Protein AF-A0A423WDU8-F1 (afdb_monomer)

Organism: Cytospora chrysosperma (NCBI:txid252740)

Structure (mmCIF, N/CA/C/O backbone):
data_AF-A0A423WDU8-F1
#
_entry.id   AF-A0A423WDU8-F1
#
loop_
_atom_site.group_PDB
_atom_site.id
_atom_site.type_symbol
_atom_site.label_atom_id
_atom_site.label_alt_id
_atom_site.label_comp_id
_atom_site.label_asym_id
_atom_site.label_entity_id
_atom_site.label_seq_id
_atom_site.pdbx_PDB_ins_code
_atom_site.Cartn_x
_atom_site.Cartn_y
_atom_site.Cartn_z
_atom_site.occupancy
_atom_site.B_iso_or_equiv
_atom_site.auth_seq_id
_atom_site.auth_comp_id
_atom_site.auth_asym_id
_atom_site.auth_atom_id
_atom_site.pdbx_PDB_model_num
ATOM 1 N N . MET A 1 1 ? 20.515 17.833 -44.397 1.00 35.22 1 MET A N 1
ATOM 2 C CA . MET A 1 1 ? 20.581 17.599 -42.943 1.00 35.22 1 MET A CA 1
ATOM 3 C C . MET A 1 1 ? 22.050 17.564 -42.582 1.00 35.22 1 MET A C 1
ATOM 5 O O . MET A 1 1 ? 22.739 16.701 -43.099 1.00 35.22 1 MET A O 1
ATOM 9 N N . GLY A 1 2 ? 22.549 18.551 -41.836 1.00 29.16 2 GLY A N 1
ATOM 10 C CA . GLY A 1 2 ? 23.789 18.349 -41.086 1.00 29.16 2 GLY A CA 1
ATOM 11 C C . GLY A 1 2 ? 23.453 17.451 -39.901 1.00 29.16 2 GLY A C 1
ATOM 12 O O . GLY A 1 2 ? 22.371 17.612 -39.335 1.00 29.16 2 GLY A O 1
ATOM 13 N N . ASP A 1 3 ? 24.321 16.488 -39.609 1.00 33.59 3 ASP A N 1
ATOM 14 C CA . ASP A 1 3 ? 24.163 15.501 -38.543 1.00 33.59 3 ASP A CA 1
ATOM 15 C C . ASP A 1 3 ? 23.871 16.186 -37.201 1.00 33.59 3 ASP A C 1
ATOM 17 O O . ASP A 1 3 ? 24.767 16.693 -36.526 1.00 33.59 3 ASP A O 1
ATOM 21 N N . ILE A 1 4 ? 22.596 16.216 -36.810 1.00 37.31 4 ILE A N 1
ATOM 22 C CA . ILE A 1 4 ? 22.233 16.382 -35.408 1.00 37.31 4 ILE A CA 1
ATOM 23 C C . ILE A 1 4 ? 22.427 14.981 -34.824 1.00 37.31 4 ILE A C 1
ATOM 25 O O . ILE A 1 4 ? 21.762 14.062 -35.309 1.00 37.31 4 ILE A O 1
ATOM 29 N N . PRO A 1 5 ? 23.349 14.779 -33.864 1.00 35.91 5 PRO A N 1
ATOM 30 C CA . PRO A 1 5 ? 23.561 13.473 -33.259 1.00 35.91 5 PRO A CA 1
ATOM 31 C C . PRO A 1 5 ? 22.213 12.931 -32.794 1.00 35.91 5 PRO A C 1
ATOM 33 O O . PRO A 1 5 ? 21.402 13.673 -32.238 1.00 35.91 5 PRO A O 1
ATOM 36 N N . ASP A 1 6 ? 21.959 11.661 -33.086 1.00 47.03 6 ASP A N 1
ATOM 37 C CA . ASP A 1 6 ? 20.717 10.974 -32.764 1.00 47.03 6 ASP A CA 1
ATOM 38 C C . ASP A 1 6 ? 20.580 10.875 -31.234 1.00 47.03 6 ASP A C 1
ATOM 40 O O . ASP A 1 6 ? 20.969 9.893 -30.604 1.00 47.03 6 ASP A O 1
ATOM 44 N N . ILE A 1 7 ? 20.088 11.958 -30.622 1.00 45.66 7 ILE A N 1
ATOM 45 C CA . ILE A 1 7 ? 19.905 12.149 -29.175 1.00 45.66 7 ILE A CA 1
ATOM 46 C C . ILE A 1 7 ? 18.945 11.093 -28.591 1.00 45.66 7 ILE A C 1
ATOM 48 O O . ILE A 1 7 ? 18.919 10.897 -27.378 1.00 45.66 7 ILE A O 1
ATOM 52 N N . LYS A 1 8 ? 18.232 10.328 -29.436 1.00 42.88 8 LYS A N 1
ATOM 53 C CA . LYS A 1 8 ? 17.499 9.112 -29.045 1.00 42.88 8 LYS A CA 1
ATOM 54 C C . LYS A 1 8 ? 18.404 8.061 -28.377 1.00 42.88 8 LYS A C 1
ATOM 56 O O . LYS A 1 8 ? 17.927 7.303 -27.533 1.00 42.88 8 LYS A O 1
ATOM 61 N N . ASN A 1 9 ? 19.702 8.055 -28.698 1.00 46.88 9 ASN A N 1
ATOM 62 C CA . ASN A 1 9 ? 20.689 7.117 -28.154 1.00 46.88 9 ASN A CA 1
ATOM 63 C C . ASN A 1 9 ? 21.366 7.600 -26.856 1.00 46.88 9 ASN A C 1
ATOM 65 O O . ASN A 1 9 ? 22.152 6.855 -26.270 1.00 46.88 9 ASN A O 1
ATOM 69 N N . ASP A 1 10 ? 21.068 8.817 -26.380 1.00 53.47 10 ASP A N 1
ATOM 70 C CA . ASP A 1 10 ? 21.601 9.323 -25.114 1.00 53.47 10 ASP A CA 1
ATOM 71 C C . ASP A 1 10 ? 20.694 8.894 -23.947 1.00 53.47 10 ASP A C 1
ATOM 73 O O . ASP A 1 10 ? 19.621 9.453 -23.699 1.00 53.47 10 ASP A O 1
ATOM 77 N N . LEU A 1 11 ? 21.118 7.849 -23.231 1.00 51.69 11 LEU A N 1
ATOM 78 C CA . LEU A 1 11 ? 20.367 7.226 -22.135 1.00 51.69 11 LEU A CA 1
ATOM 79 C C . LEU A 1 11 ? 19.851 8.237 -21.080 1.00 51.69 11 LEU A C 1
ATOM 81 O O . LEU A 1 11 ? 18.675 8.147 -20.716 1.00 51.69 11 LEU A O 1
ATOM 85 N N . PRO A 1 12 ? 20.636 9.232 -20.610 1.00 48.97 12 PRO A N 1
ATOM 86 C CA . PRO A 1 12 ? 20.168 10.237 -19.651 1.00 48.97 12 PRO A CA 1
ATOM 87 C C . PRO A 1 12 ? 19.021 11.106 -20.184 1.00 48.97 12 PRO A C 1
ATOM 89 O O . PRO A 1 12 ? 18.100 11.450 -19.435 1.00 48.97 12 PRO A O 1
ATOM 92 N N . MET A 1 13 ? 19.043 11.441 -21.474 1.00 55.59 13 MET A N 1
ATOM 93 C CA . MET A 1 13 ? 18.013 12.251 -22.119 1.00 55.59 13 MET A CA 1
ATOM 94 C C . MET A 1 13 ? 16.699 11.471 -22.253 1.00 55.59 13 MET A C 1
ATOM 96 O O . MET A 1 13 ? 15.645 11.958 -21.836 1.00 55.59 13 MET A O 1
ATOM 100 N N . SER A 1 14 ? 16.767 10.223 -22.722 1.00 56.47 14 SER A N 1
ATOM 101 C CA . SER A 1 14 ? 15.610 9.322 -22.823 1.00 56.47 14 SER A CA 1
ATOM 102 C C . SER A 1 14 ? 14.996 9.008 -21.450 1.00 56.47 14 SER A C 1
ATOM 104 O O . SER A 1 14 ? 13.771 9.025 -21.291 1.00 56.47 14 SER A O 1
ATOM 106 N N . MET A 1 15 ? 15.824 8.818 -20.413 1.00 54.03 15 MET A N 1
ATOM 107 C CA . MET A 1 15 ? 15.359 8.661 -19.026 1.00 54.03 15 MET A CA 1
ATOM 108 C C . MET A 1 15 ? 14.650 9.920 -18.509 1.00 54.03 15 MET A C 1
ATOM 110 O O . MET A 1 15 ? 13.600 9.824 -17.869 1.00 54.03 15 MET A O 1
ATOM 114 N N . THR A 1 16 ? 15.182 11.103 -18.820 1.00 56.50 16 THR A N 1
ATOM 115 C CA . THR A 1 16 ? 14.593 12.391 -18.425 1.00 56.50 16 THR A CA 1
ATOM 116 C C . THR A 1 16 ? 13.249 12.632 -19.122 1.00 56.50 16 THR A C 1
ATOM 118 O O . THR A 1 16 ? 12.276 13.035 -18.479 1.00 56.50 16 THR A O 1
ATOM 121 N N . MET A 1 17 ? 13.147 12.315 -20.416 1.00 62.12 17 MET A N 1
ATOM 122 C CA . MET A 1 17 ? 11.894 12.392 -21.176 1.00 62.12 17 MET A CA 1
ATOM 123 C C . MET A 1 17 ? 10.834 11.431 -20.624 1.00 62.12 17 MET A C 1
ATOM 125 O O . MET A 1 17 ? 9.695 11.843 -20.391 1.00 62.12 17 MET A O 1
ATOM 129 N N . SER A 1 18 ? 11.213 10.182 -20.331 1.00 61.41 18 SER A N 1
ATOM 130 C CA . SER A 1 18 ? 10.317 9.195 -19.716 1.00 61.41 18 SER A CA 1
ATOM 131 C C . SER A 1 18 ? 9.834 9.638 -18.330 1.00 61.41 18 SER A C 1
ATOM 133 O O . SER A 1 18 ? 8.662 9.454 -17.995 1.00 61.41 18 SER A O 1
ATOM 135 N N . ALA A 1 19 ? 10.701 10.260 -17.523 1.00 57.81 19 ALA A N 1
ATOM 136 C CA . ALA A 1 19 ? 10.327 10.795 -16.217 1.00 57.81 19 ALA A CA 1
ATOM 137 C C . ALA A 1 19 ? 9.282 11.917 -16.340 1.00 57.81 19 ALA A C 1
ATOM 139 O O . ALA A 1 19 ? 8.258 11.886 -15.654 1.00 57.81 19 ALA A O 1
ATOM 140 N N . PHE A 1 20 ? 9.483 12.879 -17.248 1.00 68.75 20 PHE A N 1
ATOM 141 C CA . PHE A 1 20 ? 8.513 13.955 -17.464 1.00 68.75 20 PHE A CA 1
ATOM 142 C C . PHE A 1 20 ? 7.192 13.460 -18.064 1.00 68.75 20 PHE A C 1
ATOM 144 O O . PHE A 1 20 ? 6.129 13.919 -17.637 1.00 68.75 20 PHE A O 1
ATOM 151 N N . ALA A 1 21 ? 7.226 12.486 -18.975 1.00 67.12 21 ALA A N 1
ATOM 152 C CA . ALA A 1 21 ? 6.024 11.836 -19.494 1.00 67.12 21 ALA A CA 1
ATOM 153 C C . ALA A 1 21 ? 5.243 11.114 -18.380 1.00 67.12 21 ALA A C 1
ATOM 155 O O . ALA A 1 21 ? 4.034 11.308 -18.249 1.00 67.12 21 ALA A O 1
ATOM 156 N N . GLY A 1 22 ? 5.935 10.362 -17.516 1.00 57.28 22 GLY A N 1
ATOM 157 C CA . GLY A 1 22 ? 5.332 9.684 -16.365 1.00 57.28 22 GLY A CA 1
ATOM 158 C C . GLY A 1 22 ? 4.678 10.653 -15.375 1.00 57.28 22 GLY A C 1
ATOM 159 O O . GLY A 1 22 ? 3.531 10.446 -14.970 1.00 57.28 22 GLY A O 1
ATOM 160 N N . ILE A 1 23 ? 5.361 11.755 -15.040 1.00 67.44 23 ILE A N 1
ATOM 161 C CA . ILE A 1 23 ? 4.809 12.818 -14.182 1.00 67.44 23 ILE A CA 1
ATOM 162 C C . ILE A 1 23 ? 3.559 13.437 -14.824 1.00 67.44 23 ILE A C 1
ATOM 164 O O . ILE A 1 23 ? 2.554 13.641 -14.140 1.00 67.44 23 ILE A O 1
ATOM 168 N N . SER A 1 24 ? 3.592 13.697 -16.132 1.00 73.50 24 SER A N 1
ATOM 169 C CA . SER A 1 24 ? 2.467 14.277 -16.879 1.00 73.50 24 SER A CA 1
ATOM 170 C C . SER A 1 24 ? 1.240 13.366 -16.852 1.00 73.50 24 SER A C 1
ATOM 172 O O . SER A 1 24 ? 0.156 13.809 -16.468 1.00 73.50 24 SER A O 1
ATOM 174 N N . CYS A 1 25 ? 1.412 12.075 -17.153 1.00 67.88 25 CYS A N 1
ATOM 175 C CA . CYS A 1 25 ? 0.339 11.082 -17.096 1.00 67.88 25 CYS A CA 1
ATOM 176 C C . CYS A 1 25 ? -0.265 10.971 -15.691 1.00 67.88 25 CYS A C 1
ATOM 178 O O . CYS A 1 25 ? -1.488 10.999 -15.541 1.00 67.88 25 CYS A O 1
ATOM 180 N N . TYR A 1 26 ? 0.575 10.917 -14.652 1.00 68.81 26 TYR A N 1
ATOM 181 C CA . TYR A 1 26 ? 0.119 10.884 -13.261 1.00 68.81 26 TYR A CA 1
ATOM 182 C C . TYR A 1 26 ? -0.728 12.118 -12.910 1.00 68.81 26 TYR A C 1
ATOM 184 O O . TYR A 1 26 ? -1.855 11.983 -12.423 1.00 68.81 26 TYR A O 1
ATOM 192 N N . ILE A 1 27 ? -0.216 13.324 -13.191 1.00 73.00 27 ILE A N 1
ATOM 193 C CA . ILE A 1 27 ? -0.919 14.576 -12.884 1.00 73.00 27 ILE A CA 1
ATOM 194 C C . ILE A 1 27 ? -2.240 14.652 -13.659 1.00 73.00 27 ILE A C 1
ATOM 196 O O . ILE A 1 27 ? -3.268 15.013 -13.083 1.00 73.00 27 ILE A O 1
ATOM 200 N N . GLY A 1 28 ? -2.239 14.281 -14.941 1.00 71.06 28 GLY A N 1
ATOM 201 C CA . GLY A 1 28 ? -3.434 14.282 -15.779 1.00 71.06 28 GLY A CA 1
ATOM 202 C C . GLY A 1 28 ? -4.526 13.334 -15.271 1.00 71.06 28 GLY A C 1
ATOM 203 O O . GLY A 1 28 ? -5.697 13.722 -15.216 1.00 71.06 28 GLY A O 1
ATOM 204 N N . VAL A 1 29 ? -4.165 12.118 -14.844 1.00 75.06 29 VAL A N 1
ATOM 205 C CA . VAL A 1 29 ? -5.115 11.138 -14.282 1.00 75.06 29 VAL A CA 1
ATOM 206 C C . VAL A 1 29 ? -5.672 11.616 -12.939 1.00 75.06 29 VAL A C 1
ATOM 208 O O . VAL A 1 29 ? -6.890 11.619 -12.745 1.00 75.06 29 VAL A O 1
ATOM 211 N N . GLU A 1 30 ? -4.812 12.089 -12.029 1.00 77.62 30 GLU A N 1
ATOM 212 C CA . GLU A 1 30 ? -5.226 12.626 -10.723 1.00 77.62 30 GLU A CA 1
ATOM 213 C C . GLU A 1 30 ? -6.218 13.791 -10.883 1.00 77.62 30 GLU A C 1
ATOM 215 O O . GLU A 1 30 ? -7.234 13.857 -10.177 1.00 77.62 30 GLU A O 1
ATOM 220 N N . ILE A 1 31 ? -5.938 14.705 -11.820 1.00 78.88 31 ILE A N 1
ATOM 221 C CA . ILE A 1 31 ? -6.794 15.859 -12.108 1.00 78.88 31 ILE A CA 1
ATOM 222 C C . ILE A 1 31 ? -8.133 15.412 -12.690 1.00 78.88 31 ILE A C 1
ATOM 224 O O . ILE A 1 31 ? -9.162 15.889 -12.214 1.00 78.88 31 ILE A O 1
ATOM 228 N N . ASN A 1 32 ? -8.151 14.491 -13.657 1.00 79.94 32 ASN A N 1
ATOM 229 C CA . ASN A 1 32 ? -9.397 13.979 -14.229 1.00 79.94 32 ASN A CA 1
ATOM 230 C C . ASN A 1 32 ? -10.278 13.337 -13.147 1.00 79.94 32 ASN A C 1
ATOM 232 O O . ASN A 1 32 ? -11.426 13.747 -12.967 1.00 79.94 32 ASN A O 1
ATOM 236 N N . ILE A 1 33 ? -9.733 12.416 -12.346 1.00 74.94 33 ILE A N 1
ATOM 237 C CA . ILE A 1 33 ? -10.475 11.782 -11.241 1.00 74.94 33 ILE A CA 1
ATOM 238 C C . ILE A 1 33 ? -11.006 12.848 -10.272 1.00 74.94 33 ILE A C 1
ATOM 240 O O . ILE A 1 33 ? -12.189 12.854 -9.921 1.00 74.94 33 ILE A O 1
ATOM 244 N N . SER A 1 34 ? -10.159 13.804 -9.883 1.00 72.31 34 SER A N 1
ATOM 245 C CA . SER A 1 34 ? -10.544 14.895 -8.982 1.00 72.31 34 SER A CA 1
ATOM 246 C C . SER A 1 34 ? -11.644 15.787 -9.564 1.00 72.31 34 SER A C 1
ATOM 248 O O . SER A 1 34 ? -12.540 16.203 -8.828 1.00 72.31 34 SER A O 1
ATOM 250 N N . LEU A 1 35 ? -11.596 16.084 -10.864 1.00 77.19 35 LEU A N 1
ATOM 251 C CA . LEU A 1 35 ? -12.566 16.921 -11.567 1.00 77.19 35 LEU A CA 1
ATOM 252 C C . LEU A 1 35 ? -13.945 16.248 -11.585 1.00 77.19 35 LEU A C 1
ATOM 254 O O . LEU A 1 35 ? -14.933 16.862 -11.174 1.00 77.19 35 LEU A O 1
ATOM 258 N N . PHE A 1 36 ? -14.009 14.976 -11.988 1.00 77.31 36 PHE A N 1
ATOM 259 C CA . PHE A 1 36 ? -15.266 14.232 -12.108 1.00 77.31 36 PHE A CA 1
ATOM 260 C C . PHE A 1 36 ? -15.899 13.878 -10.756 1.00 77.31 36 PHE A C 1
ATOM 262 O O . PHE A 1 36 ? -17.131 13.827 -10.675 1.00 77.31 36 PHE A O 1
ATOM 269 N N . MET A 1 37 ? -15.086 13.703 -9.705 1.00 72.75 37 MET A N 1
ATOM 270 C CA . MET A 1 37 ? -15.549 13.416 -8.340 1.00 72.75 37 MET A CA 1
ATOM 271 C C . MET A 1 37 ? -15.971 14.672 -7.561 1.00 72.75 37 MET A C 1
ATOM 273 O O . MET A 1 37 ? -16.900 14.612 -6.758 1.00 72.75 37 MET A O 1
ATOM 277 N N . ARG A 1 38 ? -15.310 15.825 -7.763 1.00 68.81 38 ARG A N 1
ATOM 278 C CA . ARG A 1 38 ? -15.588 17.050 -6.980 1.00 68.81 38 ARG A CA 1
ATOM 279 C C . ARG A 1 38 ? -16.675 17.940 -7.585 1.00 68.81 38 ARG A C 1
ATOM 281 O O . ARG A 1 38 ? -17.404 18.591 -6.833 1.00 68.81 38 ARG A O 1
ATOM 288 N N . PHE A 1 39 ? -16.803 18.008 -8.913 1.00 70.38 39 PHE A N 1
ATOM 289 C CA . PHE A 1 39 ? -17.788 18.882 -9.560 1.00 70.38 39 PHE A CA 1
ATOM 290 C C . PHE A 1 39 ? -19.153 18.197 -9.708 1.00 70.38 39 PHE A C 1
ATOM 292 O O . PHE A 1 39 ? -19.340 17.322 -10.549 1.00 70.38 39 PHE A O 1
ATOM 299 N N . LYS A 1 40 ? -20.145 18.665 -8.934 1.00 70.44 40 LYS A N 1
ATOM 300 C CA . LYS A 1 40 ? -21.552 18.222 -9.040 1.00 70.44 40 LYS A CA 1
ATOM 301 C C . LYS A 1 40 ? -22.305 18.813 -10.246 1.00 70.44 40 LYS A C 1
ATOM 303 O O . LYS A 1 40 ? -23.319 18.260 -10.650 1.00 70.44 40 LYS A O 1
ATOM 308 N N . ARG A 1 41 ? -21.840 19.935 -10.819 1.00 70.25 41 ARG A N 1
ATOM 309 C CA . ARG A 1 41 ? -22.404 20.572 -12.030 1.00 70.25 41 ARG A CA 1
ATOM 310 C C . ARG A 1 41 ? -21.308 20.718 -13.090 1.00 70.25 41 ARG A C 1
ATOM 312 O O . ARG A 1 41 ? -20.288 21.339 -12.809 1.00 70.25 41 ARG A O 1
ATOM 319 N N . ARG A 1 42 ? -21.531 20.163 -14.289 1.00 83.38 42 ARG A N 1
ATOM 320 C CA . ARG A 1 42 ? -20.511 19.973 -15.346 1.00 83.38 42 ARG A CA 1
ATOM 321 C C . ARG A 1 42 ? -20.704 20.849 -16.598 1.00 83.38 42 ARG A C 1
ATOM 323 O O . ARG A 1 42 ? -20.108 20.587 -17.628 1.00 83.38 42 ARG A O 1
ATOM 330 N N . HIS A 1 43 ? -21.532 21.893 -16.532 1.00 79.75 43 HIS A N 1
ATOM 331 C CA . HIS A 1 43 ? -21.879 22.721 -17.704 1.00 79.75 43 HIS A CA 1
ATOM 332 C C . HIS A 1 43 ? -21.035 23.999 -17.866 1.00 79.75 43 HIS A C 1
ATOM 334 O O . HIS A 1 43 ? -21.230 24.742 -18.819 1.00 79.75 43 HIS A O 1
ATOM 340 N N . GLY A 1 44 ? -20.127 24.299 -16.932 1.00 82.25 44 GLY A N 1
ATOM 341 C CA . GLY A 1 44 ? -19.360 25.549 -16.953 1.00 82.25 44 GLY A CA 1
ATOM 342 C C . GLY A 1 44 ? -18.137 25.502 -17.872 1.00 82.25 44 GLY A C 1
ATOM 343 O O . GLY A 1 44 ? -17.481 24.467 -17.967 1.00 82.25 44 GLY A O 1
ATOM 344 N N . LEU A 1 45 ? -17.784 26.653 -18.456 1.00 83.69 45 LEU A N 1
ATOM 345 C CA . LEU A 1 45 ? -16.570 26.850 -19.264 1.00 83.69 45 LEU A CA 1
ATOM 346 C C . LEU A 1 45 ? -15.311 26.358 -18.531 1.00 83.69 45 LEU A C 1
ATOM 348 O O . LEU A 1 45 ? -14.549 25.579 -19.085 1.00 83.69 45 LEU A O 1
ATOM 352 N N . TYR A 1 46 ? -15.162 26.707 -17.247 1.00 86.19 46 TYR A N 1
ATOM 353 C CA . TYR A 1 46 ? -14.058 26.236 -16.402 1.00 86.19 46 TYR A CA 1
ATOM 354 C C . TYR A 1 46 ? -13.904 24.710 -16.404 1.00 86.19 46 TYR A C 1
ATOM 356 O O . TYR A 1 46 ? -12.798 24.196 -16.516 1.00 86.19 46 TYR A O 1
ATOM 364 N N . PHE A 1 47 ? -15.017 23.980 -16.271 1.00 88.00 47 PHE A N 1
ATOM 365 C CA . PHE A 1 47 ? -14.993 22.523 -16.173 1.00 88.00 47 PHE A CA 1
ATOM 366 C C . PHE A 1 47 ? -14.481 21.901 -17.473 1.00 88.00 47 PHE A C 1
ATOM 368 O O . PHE A 1 47 ? -13.567 21.081 -17.432 1.00 88.00 47 PHE A O 1
ATOM 375 N N . TRP A 1 48 ? -15.029 22.325 -18.615 1.00 90.38 48 TRP A N 1
ATOM 376 C CA . TRP A 1 48 ? -14.638 21.791 -19.918 1.00 90.38 48 TRP A CA 1
ATOM 377 C C . TRP A 1 48 ? -13.230 22.220 -20.327 1.00 90.38 48 TRP A C 1
ATOM 379 O O . TRP A 1 48 ? -12.484 21.390 -20.837 1.00 90.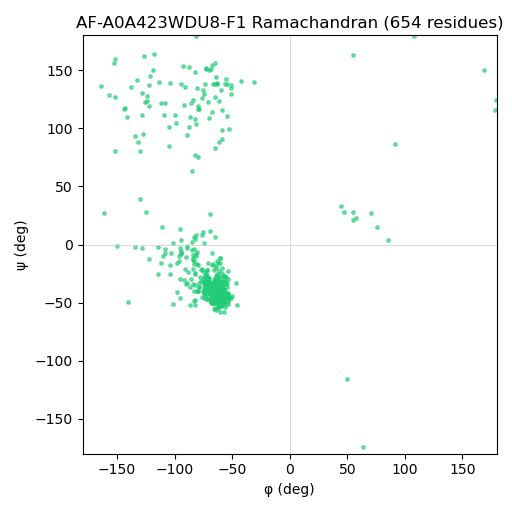38 48 TRP A O 1
ATOM 389 N N . SER A 1 49 ? -12.816 23.454 -20.027 1.00 90.69 49 SER A N 1
ATOM 390 C CA . SER A 1 49 ? -11.438 23.900 -20.265 1.00 90.69 49 SER A CA 1
ATOM 391 C C . SER A 1 49 ? -10.427 23.102 -19.431 1.00 90.69 49 SER A C 1
ATOM 393 O O . SER A 1 49 ? -9.412 22.661 -19.965 1.00 90.69 49 SER A O 1
ATOM 395 N N . CYS A 1 50 ? -10.723 22.832 -18.152 1.00 89.00 50 CYS A N 1
ATOM 396 C CA . CYS A 1 50 ? -9.877 21.987 -17.304 1.00 89.00 50 CYS A CA 1
ATOM 397 C C . CYS A 1 50 ? -9.852 20.523 -17.766 1.00 89.00 50 CYS A C 1
ATOM 399 O O . CYS A 1 50 ? -8.794 19.901 -17.733 1.00 89.00 50 CYS A O 1
ATOM 401 N N . ALA A 1 51 ? -10.995 19.964 -18.178 1.00 89.44 51 ALA A N 1
ATOM 402 C CA . ALA A 1 51 ? -11.078 18.587 -18.663 1.00 89.44 51 ALA A CA 1
ATOM 403 C C . ALA A 1 51 ? -10.265 18.398 -19.949 1.00 89.44 51 ALA A C 1
ATOM 405 O O . ALA A 1 51 ? -9.459 17.475 -20.032 1.00 89.44 51 ALA A O 1
ATOM 406 N N . LEU A 1 52 ? -10.438 19.299 -20.921 1.00 91.94 52 LEU A N 1
ATOM 407 C CA . LEU A 1 52 ? -9.689 19.276 -22.176 1.00 91.94 52 LEU A CA 1
ATOM 408 C C . LEU A 1 52 ? -8.186 19.395 -21.914 1.00 91.94 52 LEU A C 1
ATOM 410 O O . LEU A 1 52 ? -7.433 18.536 -22.360 1.00 91.94 52 LEU A O 1
ATOM 414 N N . CYS A 1 53 ? -7.757 20.361 -21.095 1.00 92.44 53 CYS A N 1
ATOM 415 C CA . CYS A 1 53 ? -6.344 20.495 -20.747 1.00 92.44 53 CYS A CA 1
ATOM 416 C C . CYS A 1 53 ? -5.792 19.239 -20.050 1.00 92.44 53 CYS A C 1
ATOM 418 O O . CYS A 1 53 ? -4.689 18.800 -20.370 1.00 92.44 53 CYS A O 1
ATOM 420 N N . ALA A 1 54 ? -6.544 18.634 -19.123 1.00 89.88 54 ALA A N 1
ATOM 421 C CA . ALA A 1 54 ? -6.110 17.431 -18.413 1.00 89.88 54 ALA A CA 1
ATOM 422 C C . ALA A 1 54 ? -5.956 16.221 -19.348 1.00 89.88 54 ALA A C 1
ATOM 424 O O . ALA A 1 54 ? -5.027 15.437 -19.175 1.00 89.88 54 ALA A O 1
ATOM 425 N N . TRP A 1 55 ? -6.827 16.078 -20.352 1.00 90.00 55 TRP A N 1
ATOM 426 C CA . TRP A 1 55 ? -6.663 15.075 -21.408 1.00 90.00 55 TRP A CA 1
ATOM 427 C C . TRP A 1 55 ? -5.481 15.390 -22.325 1.00 90.00 55 TRP A C 1
ATOM 429 O O . TRP A 1 55 ? -4.716 14.485 -22.640 1.00 90.00 55 TRP A O 1
ATOM 439 N N . GLY A 1 56 ? -5.269 16.658 -22.687 1.00 89.50 56 GLY A N 1
ATOM 440 C CA . GLY A 1 56 ? -4.094 17.087 -23.449 1.00 89.50 56 GLY A CA 1
ATOM 441 C C . GLY A 1 56 ? -2.773 16.739 -22.750 1.00 89.50 56 GLY A C 1
ATOM 442 O O . GLY A 1 56 ? -1.866 16.214 -23.385 1.00 89.50 56 GLY A O 1
ATOM 443 N N . VAL A 1 57 ? -2.696 16.924 -21.427 1.00 89.44 57 VAL A N 1
ATOM 444 C CA . VAL A 1 57 ? -1.520 16.572 -20.603 1.00 89.44 57 VAL A CA 1
ATOM 445 C C . VAL A 1 57 ? -1.210 15.064 -20.612 1.00 89.44 57 VAL A C 1
ATOM 447 O O . VAL A 1 57 ? -0.046 14.689 -20.499 1.00 89.44 57 VAL A O 1
ATOM 450 N N . ILE A 1 58 ? -2.221 14.200 -20.767 1.00 85.69 58 ILE A N 1
ATOM 451 C CA . ILE A 1 58 ? -2.041 12.738 -20.870 1.00 85.69 58 ILE A CA 1
ATOM 452 C C . ILE A 1 58 ? -1.683 12.336 -22.302 1.00 85.69 58 ILE A C 1
ATOM 454 O O . ILE A 1 58 ? -0.760 11.557 -22.527 1.00 85.69 58 ILE A O 1
ATOM 458 N N . LEU A 1 59 ? -2.441 12.841 -23.275 1.00 87.62 59 LEU A N 1
ATOM 459 C CA . LEU A 1 59 ? -2.375 12.369 -24.652 1.00 87.62 59 LEU A CA 1
ATOM 460 C C . LEU A 1 59 ? -1.144 12.902 -25.396 1.00 87.62 59 LEU A C 1
ATOM 462 O O . LEU A 1 59 ? -0.597 12.187 -26.229 1.00 87.62 59 LEU A O 1
ATOM 466 N N . GLN A 1 60 ? -0.667 14.107 -25.066 1.00 87.81 60 GLN A N 1
ATOM 467 C CA . GLN A 1 60 ? 0.513 14.696 -25.702 1.00 87.81 60 GLN A CA 1
ATOM 468 C C . GLN A 1 60 ? 1.775 13.825 -25.579 1.00 87.81 60 GLN A C 1
ATOM 470 O O . GLN A 1 60 ? 2.332 13.456 -26.613 1.00 87.81 60 GLN A O 1
ATOM 475 N N . PRO A 1 61 ? 2.249 13.468 -24.368 1.00 79.25 61 PRO A N 1
ATOM 476 C CA . PRO A 1 61 ? 3.436 12.629 -24.234 1.00 79.25 61 PRO A CA 1
ATOM 477 C C . PRO A 1 61 ? 3.203 11.212 -24.775 1.00 79.25 61 PRO A C 1
ATOM 479 O O . PRO A 1 61 ? 4.134 10.615 -25.304 1.00 79.25 61 PRO A O 1
ATOM 482 N N . LEU A 1 62 ? 1.973 10.688 -24.696 1.00 79.25 62 LEU A N 1
ATOM 483 C CA . LEU A 1 62 ? 1.627 9.377 -25.247 1.00 79.25 62 LEU A CA 1
ATOM 484 C C . LEU A 1 62 ? 1.843 9.326 -26.765 1.00 79.25 62 LEU A C 1
ATOM 486 O O . LEU A 1 62 ? 2.516 8.418 -27.242 1.00 79.25 62 LEU A O 1
ATOM 490 N N . PHE A 1 63 ? 1.309 10.287 -27.525 1.00 82.69 63 PHE A N 1
ATOM 491 C CA . PHE A 1 63 ? 1.474 10.286 -28.982 1.00 82.69 63 PHE A CA 1
ATOM 492 C C . PHE A 1 63 ? 2.902 10.615 -29.421 1.00 82.69 63 PHE A C 1
ATOM 494 O O . PHE A 1 63 ? 3.349 10.050 -30.412 1.00 82.69 63 PHE A O 1
ATOM 501 N N . ILE A 1 64 ? 3.641 11.437 -28.665 1.00 75.75 64 ILE A N 1
ATOM 502 C CA . ILE A 1 64 ? 5.077 11.661 -28.907 1.00 75.75 64 ILE A CA 1
ATOM 503 C C . ILE A 1 64 ? 5.854 10.345 -28.756 1.00 75.75 64 ILE A C 1
ATOM 505 O O . ILE A 1 64 ? 6.587 9.968 -29.659 1.00 75.75 64 ILE A O 1
ATOM 509 N N . ILE A 1 65 ? 5.626 9.589 -27.676 1.00 69.44 65 ILE A N 1
ATOM 510 C CA . ILE A 1 65 ? 6.269 8.282 -27.460 1.00 69.44 65 ILE A CA 1
ATOM 511 C C . ILE A 1 65 ? 5.868 7.283 -28.558 1.00 69.44 65 ILE A C 1
ATOM 513 O O . ILE A 1 65 ? 6.720 6.600 -29.115 1.00 69.44 65 ILE A O 1
ATOM 517 N N . LEU A 1 66 ? 4.583 7.197 -28.911 1.00 68.56 66 LEU A N 1
ATOM 518 C CA . LEU A 1 66 ? 4.122 6.278 -29.961 1.00 68.56 66 LEU A CA 1
ATOM 519 C C . LEU A 1 66 ? 4.713 6.601 -31.343 1.00 68.56 66 LEU A C 1
ATOM 521 O O . LEU A 1 66 ? 4.916 5.680 -32.135 1.00 68.56 66 LEU A O 1
ATOM 525 N N . ALA A 1 67 ? 4.979 7.881 -31.623 1.00 70.38 67 ALA A N 1
ATOM 526 C CA . ALA A 1 67 ? 5.668 8.330 -32.828 1.00 70.38 67 ALA A CA 1
ATOM 527 C C . ALA A 1 67 ? 7.172 8.031 -32.780 1.00 70.38 67 ALA A C 1
ATOM 529 O O . ALA A 1 67 ? 7.722 7.520 -33.746 1.00 70.38 67 ALA A O 1
ATOM 530 N N . ASP A 1 68 ? 7.830 8.329 -31.657 1.00 66.19 68 ASP A N 1
ATOM 531 C CA . ASP A 1 68 ? 9.287 8.246 -31.531 1.00 66.19 68 ASP A CA 1
ATOM 532 C C . ASP A 1 68 ? 9.825 6.812 -31.494 1.00 66.19 68 ASP A C 1
ATOM 534 O O . ASP A 1 68 ? 10.964 6.597 -31.918 1.00 66.19 68 ASP A O 1
ATOM 538 N N . PHE A 1 69 ? 9.018 5.862 -31.002 1.00 64.38 69 PHE A N 1
ATOM 539 C CA . PHE A 1 69 ? 9.325 4.427 -30.922 1.00 64.38 69 PHE A CA 1
ATOM 540 C C . PHE A 1 69 ? 8.781 3.613 -32.115 1.00 64.38 69 PHE A C 1
ATOM 542 O O . PHE A 1 69 ? 8.708 2.388 -32.030 1.00 64.38 69 PHE A O 1
ATOM 549 N N . ASP A 1 70 ? 8.346 4.275 -33.195 1.00 63.88 70 ASP A N 1
ATOM 550 C CA . ASP A 1 70 ? 7.826 3.654 -34.428 1.00 63.88 70 ASP A CA 1
ATOM 551 C C . ASP A 1 70 ? 6.656 2.664 -34.220 1.00 63.88 70 ASP A C 1
ATOM 553 O O . ASP A 1 70 ? 6.346 1.837 -35.080 1.00 63.88 70 ASP A O 1
ATOM 557 N N . VAL A 1 71 ? 5.944 2.766 -33.090 1.00 63.31 71 VAL A N 1
ATOM 558 C CA . VAL A 1 71 ? 4.761 1.939 -32.791 1.00 63.31 71 VAL A CA 1
ATOM 559 C C . VAL A 1 71 ? 3.599 2.320 -33.713 1.00 63.31 71 VAL A C 1
ATOM 561 O O . VAL A 1 71 ? 2.815 1.461 -34.120 1.00 63.31 71 VAL A O 1
ATOM 564 N N . TRP A 1 72 ? 3.492 3.605 -34.074 1.00 67.44 72 TRP A N 1
ATOM 565 C CA . TRP A 1 72 ? 2.542 4.088 -35.073 1.00 67.44 72 TRP A CA 1
ATOM 566 C C . TRP A 1 72 ? 3.246 4.417 -36.395 1.00 67.44 72 TRP A C 1
ATOM 568 O O . TRP A 1 72 ? 3.795 5.497 -36.585 1.00 67.44 72 TRP A O 1
ATOM 578 N N . THR A 1 73 ? 3.132 3.502 -37.359 1.00 68.50 73 THR A N 1
ATOM 579 C CA . THR A 1 73 ? 3.835 3.542 -38.656 1.00 68.50 73 THR A CA 1
ATOM 580 C C . THR A 1 73 ? 3.356 4.619 -39.643 1.00 68.50 73 THR A C 1
ATOM 582 O O . T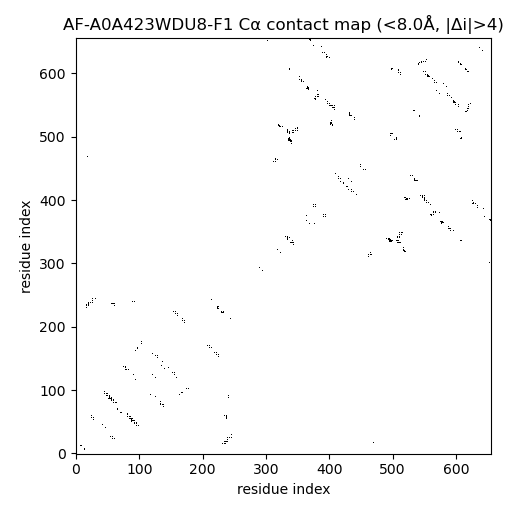HR A 1 73 ? 4.049 4.927 -40.611 1.00 68.50 73 THR A O 1
ATOM 585 N N . ASN A 1 74 ? 2.178 5.221 -39.437 1.00 80.69 74 ASN A N 1
ATOM 586 C CA . ASN A 1 74 ? 1.676 6.301 -40.290 1.00 80.69 74 ASN A CA 1
ATOM 587 C C . ASN A 1 74 ? 2.157 7.662 -39.767 1.00 80.69 74 ASN A C 1
ATOM 589 O O . ASN A 1 74 ? 1.499 8.282 -38.929 1.00 80.69 74 ASN A O 1
ATOM 593 N N . LEU A 1 75 ? 3.277 8.140 -40.316 1.00 70.12 75 LEU A N 1
ATOM 594 C CA . LEU A 1 75 ? 3.928 9.396 -39.929 1.00 70.12 75 LEU A CA 1
ATOM 595 C C . LEU A 1 75 ? 2.978 10.610 -39.973 1.00 70.12 75 LEU A C 1
ATOM 597 O O . LEU A 1 75 ? 2.943 11.410 -39.039 1.00 70.12 75 LEU A O 1
ATOM 601 N N . LYS A 1 76 ? 2.146 10.719 -41.020 1.00 78.31 76 LYS A N 1
ATOM 602 C CA . LYS A 1 76 ? 1.174 11.819 -41.180 1.00 78.31 76 LYS A CA 1
ATOM 603 C C . LYS A 1 76 ? 0.099 11.790 -40.100 1.00 78.31 76 LYS A C 1
ATOM 605 O O . LYS A 1 76 ? -0.230 12.833 -39.537 1.00 78.31 76 LYS A O 1
ATOM 610 N N . GLY A 1 77 ? -0.430 10.605 -39.800 1.00 79.75 77 GLY A N 1
ATOM 611 C CA . GLY A 1 77 ? -1.421 10.419 -38.740 1.00 79.75 77 GLY A CA 1
ATOM 612 C C . GLY A 1 77 ? -0.850 10.725 -37.356 1.00 79.75 77 GLY A C 1
ATOM 613 O O . GLY A 1 77 ? -1.464 11.465 -36.590 1.00 79.75 77 GLY A O 1
ATOM 614 N N . SER A 1 78 ? 0.353 10.225 -37.074 1.00 78.56 78 SER A N 1
ATOM 615 C CA . SER A 1 78 ? 1.018 10.381 -35.780 1.00 78.56 78 SER A CA 1
ATOM 616 C C . SER A 1 78 ? 1.345 11.848 -35.460 1.00 78.56 78 SER A C 1
ATOM 618 O O . SER A 1 78 ? 0.936 12.370 -34.421 1.00 78.56 78 SER A O 1
ATOM 620 N N . ILE A 1 79 ? 1.956 12.573 -36.404 1.00 82.19 79 ILE A N 1
ATOM 621 C CA . ILE A 1 79 ? 2.275 14.004 -36.248 1.00 82.19 79 ILE A CA 1
ATOM 622 C C . ILE A 1 79 ? 1.000 14.848 -36.113 1.00 82.19 79 ILE A C 1
ATOM 624 O O . ILE A 1 79 ? 0.931 15.745 -35.272 1.00 82.19 79 ILE A O 1
ATOM 628 N N . THR A 1 80 ? -0.045 14.542 -36.889 1.00 86.38 80 THR A N 1
ATOM 629 C CA . THR A 1 80 ? -1.337 15.243 -36.784 1.00 86.38 80 THR A CA 1
ATOM 630 C C . THR A 1 80 ? -1.935 15.105 -35.385 1.00 86.38 80 THR A C 1
ATOM 632 O O . THR A 1 80 ? -2.417 16.091 -34.823 1.00 86.38 80 THR A O 1
ATOM 635 N N . MET A 1 81 ? -1.862 13.911 -34.789 1.00 86.56 81 MET A N 1
ATOM 636 C CA . MET A 1 81 ? -2.343 13.687 -33.425 1.00 86.56 81 MET A CA 1
ATOM 637 C C . MET A 1 81 ? -1.522 14.464 -32.393 1.00 86.56 81 MET A C 1
ATOM 639 O O . MET A 1 81 ? -2.126 15.075 -31.518 1.00 86.56 81 MET A O 1
ATOM 643 N N . ILE A 1 82 ? -0.193 14.535 -32.535 1.00 86.69 82 ILE A N 1
ATOM 644 C CA . ILE A 1 82 ? 0.687 15.320 -31.646 1.00 86.69 82 ILE A CA 1
ATOM 645 C C . ILE A 1 82 ? 0.323 16.813 -31.658 1.00 86.69 82 ILE A C 1
ATOM 647 O O . ILE A 1 82 ? 0.280 17.452 -30.604 1.00 86.69 82 ILE A O 1
ATOM 651 N N . TYR A 1 83 ? 0.036 17.389 -32.827 1.00 88.44 83 TYR A N 1
ATOM 652 C CA . TYR A 1 83 ? -0.371 18.796 -32.926 1.00 88.44 83 TYR A CA 1
ATOM 653 C C . TYR A 1 83 ? -1.807 19.031 -32.434 1.00 88.44 83 TYR A C 1
ATOM 655 O O . TYR A 1 83 ? -2.095 20.061 -31.818 1.00 88.44 83 TYR A O 1
ATOM 663 N N . LEU A 1 84 ? -2.708 18.065 -32.634 1.00 90.56 84 LEU A N 1
ATOM 664 C CA . LEU A 1 84 ? -4.072 18.126 -32.111 1.00 90.56 84 LEU A CA 1
ATOM 665 C C . LEU A 1 84 ? -4.093 18.051 -30.577 1.00 90.56 84 LEU A C 1
ATOM 667 O O . LEU A 1 84 ? -4.795 18.824 -29.923 1.00 90.56 84 LEU A O 1
ATOM 671 N N . THR A 1 85 ? -3.306 17.155 -29.980 1.00 91.19 85 THR A N 1
ATOM 672 C CA . THR A 1 85 ? -3.220 17.047 -28.518 1.00 91.19 85 THR A CA 1
ATOM 673 C C . THR A 1 85 ? -2.494 18.231 -27.897 1.00 91.19 85 THR A C 1
ATOM 675 O O . THR A 1 85 ? -2.869 18.661 -26.804 1.00 91.19 85 THR A O 1
ATOM 678 N N . TRP A 1 86 ? -1.564 18.853 -28.628 1.00 91.12 86 TRP A N 1
ATOM 679 C CA . TRP A 1 86 ? -0.922 20.098 -28.221 1.00 91.12 86 TRP A CA 1
ATOM 680 C C . TRP A 1 86 ? -1.946 21.231 -28.129 1.00 91.12 86 TRP A C 1
ATOM 682 O O . TRP A 1 86 ? -1.985 21.946 -27.127 1.00 91.12 86 TRP A O 1
ATOM 692 N N . PHE A 1 87 ? -2.821 21.352 -29.131 1.00 91.62 87 PHE A N 1
ATOM 693 C CA . PHE A 1 87 ? -3.894 22.343 -29.144 1.00 91.62 87 PHE A CA 1
ATOM 694 C C . PHE A 1 87 ? -4.835 22.173 -27.945 1.00 91.62 87 PHE A C 1
ATOM 696 O O . PHE A 1 87 ? -5.114 23.135 -27.230 1.00 91.62 87 PHE A O 1
ATOM 703 N N . ILE A 1 88 ? -5.264 20.934 -27.683 1.00 92.38 88 ILE A N 1
ATOM 704 C CA . ILE A 1 88 ? -6.148 20.570 -26.563 1.00 92.38 88 ILE A CA 1
ATOM 705 C C . ILE A 1 88 ? -5.484 20.823 -25.196 1.00 92.38 88 ILE A C 1
ATOM 707 O O . ILE A 1 88 ? -6.173 21.082 -24.209 1.00 92.38 88 ILE A O 1
ATOM 711 N N . MET A 1 89 ? -4.155 20.784 -25.123 1.00 91.94 89 MET A N 1
ATOM 712 C CA . MET A 1 89 ? -3.402 21.079 -23.907 1.00 91.94 89 MET A CA 1
ATOM 713 C C . MET A 1 89 ? -3.210 22.586 -23.686 1.00 91.94 89 MET A C 1
ATOM 715 O O . MET A 1 89 ? -3.500 23.092 -22.605 1.00 91.94 89 MET A O 1
ATOM 719 N N . VAL A 1 90 ? -2.704 23.307 -24.689 1.00 89.88 90 VAL A N 1
ATOM 720 C CA . VAL A 1 90 ? -2.227 24.689 -24.522 1.00 89.88 90 VAL A CA 1
ATOM 721 C C . VAL A 1 90 ? -3.366 25.697 -24.568 1.00 89.88 90 VAL A C 1
ATOM 723 O O . VAL A 1 90 ? -3.460 26.548 -23.686 1.00 89.88 90 VAL A O 1
ATOM 726 N N . VAL A 1 91 ? -4.263 25.598 -25.552 1.00 91.06 91 VAL A N 1
ATOM 727 C CA . VAL A 1 91 ? -5.308 26.612 -25.735 1.00 91.06 91 VAL A CA 1
ATOM 728 C C . VAL A 1 91 ? -6.282 26.605 -24.555 1.00 91.06 91 VAL A C 1
ATOM 730 O O . VAL A 1 91 ? -6.396 27.639 -23.895 1.00 91.06 91 VAL A O 1
ATOM 733 N N . PRO A 1 92 ? -6.925 25.478 -24.179 1.00 91.94 92 PRO A N 1
ATOM 734 C CA . PRO A 1 92 ? -7.846 25.446 -23.045 1.00 91.94 92 PRO A CA 1
ATOM 735 C C . PRO A 1 92 ? -7.245 25.942 -21.726 1.00 91.94 92 PRO A C 1
ATOM 737 O O . PRO A 1 92 ? -7.983 26.495 -20.913 1.00 91.94 92 PRO A O 1
ATOM 740 N N . GLN A 1 93 ? -5.929 25.830 -21.521 1.00 89.19 93 GLN A N 1
ATOM 741 C CA . GLN A 1 93 ? -5.261 26.334 -20.320 1.00 89.19 93 GLN A CA 1
ATOM 742 C C . GLN A 1 93 ? -5.417 27.856 -20.151 1.00 89.19 93 GLN A C 1
ATOM 744 O O . GLN A 1 93 ? -5.733 28.330 -19.054 1.00 89.19 93 GLN A O 1
ATOM 749 N N . SER A 1 94 ? -5.280 28.641 -21.223 1.00 89.19 94 SER A N 1
ATOM 750 C CA . SER A 1 94 ? -5.502 30.094 -21.168 1.00 89.19 94 SER A CA 1
ATOM 751 C C . SER A 1 94 ? -6.965 30.434 -20.835 1.00 89.19 94 SER A C 1
ATOM 753 O O . SER A 1 94 ? -7.248 31.407 -20.128 1.00 89.19 94 SER A O 1
ATOM 755 N N . TRP A 1 95 ? -7.907 29.588 -21.264 1.00 89.25 95 TRP A N 1
ATOM 756 C CA . TRP A 1 95 ? -9.333 29.715 -20.946 1.00 89.25 95 TRP A CA 1
ATOM 757 C C . TRP A 1 95 ? -9.655 29.353 -19.490 1.00 89.25 95 TRP A C 1
ATOM 759 O O . TRP A 1 95 ? -10.538 29.970 -18.885 1.00 89.25 95 TRP A O 1
ATOM 769 N N . VAL A 1 96 ? -8.906 28.424 -18.883 1.00 88.56 96 VAL A N 1
ATOM 770 C CA . VAL A 1 96 ? -8.993 28.158 -17.440 1.00 88.56 96 VAL A CA 1
ATOM 771 C C . VAL A 1 96 ? -8.650 29.426 -16.654 1.00 88.56 96 VAL A C 1
ATOM 773 O O . VAL A 1 96 ? -9.413 29.822 -15.770 1.00 88.56 96 VAL A O 1
ATOM 776 N N . LEU A 1 97 ? -7.556 30.115 -17.005 1.00 85.38 97 LEU A N 1
ATOM 777 C CA . LEU A 1 97 ? -7.148 31.364 -16.348 1.00 85.38 97 LEU A CA 1
ATOM 778 C C . LEU A 1 97 ? -8.204 32.472 -16.503 1.00 85.38 97 LEU A C 1
ATOM 780 O O . LEU A 1 97 ? -8.574 33.122 -15.518 1.00 85.38 97 LEU A O 1
ATOM 784 N N . TYR A 1 98 ? -8.750 32.633 -17.710 1.00 88.12 98 TYR A N 1
ATOM 785 C CA . TYR A 1 98 ? -9.843 33.567 -17.998 1.00 88.12 98 TYR A CA 1
ATOM 786 C C . TYR A 1 98 ? -11.083 33.314 -17.143 1.00 88.12 98 TYR A C 1
ATOM 788 O O . TYR A 1 98 ? -11.638 34.239 -16.542 1.00 88.12 98 TYR A O 1
ATOM 796 N N . SER A 1 99 ? -11.502 32.052 -17.038 1.00 85.44 99 SER A N 1
ATOM 797 C CA . SER A 1 99 ? -12.711 31.697 -16.304 1.00 85.44 99 SER A CA 1
ATOM 798 C C . SER A 1 99 ? -12.617 32.031 -14.813 1.00 85.44 99 SER A C 1
ATOM 800 O O . SER A 1 99 ? -13.651 32.264 -14.188 1.00 85.44 99 SER A O 1
ATOM 802 N N . ARG A 1 100 ? -11.414 32.089 -14.227 1.00 79.19 100 ARG A N 1
ATOM 803 C CA . ARG A 1 100 ? -11.240 32.559 -12.840 1.00 79.19 100 ARG A CA 1
ATOM 804 C C . ARG A 1 100 ? -11.258 34.068 -12.755 1.00 79.19 100 ARG A C 1
ATOM 806 O O . ARG A 1 100 ? -11.791 34.621 -11.799 1.00 79.19 100 ARG A O 1
ATOM 813 N N . LEU A 1 101 ? -10.635 34.731 -13.727 1.00 81.50 101 LEU A N 1
ATOM 814 C CA . LEU A 1 101 ? -10.603 36.180 -13.772 1.00 81.50 101 LEU A CA 1
ATOM 815 C C . LEU A 1 101 ? -12.027 36.736 -13.798 1.00 81.50 101 LEU A C 1
ATOM 817 O O . LEU A 1 101 ? -12.321 37.689 -13.085 1.00 81.50 101 LEU A O 1
ATOM 821 N N . HIS A 1 102 ? -12.925 36.069 -14.525 1.00 80.62 102 HIS A N 1
ATOM 822 C CA . HIS A 1 102 ? -14.357 36.358 -14.536 1.00 80.62 102 HIS A CA 1
ATOM 823 C C . HIS A 1 102 ? -15.013 36.312 -13.139 1.00 80.62 102 HIS A C 1
ATOM 825 O O . HIS A 1 102 ? -15.926 37.088 -12.876 1.00 80.62 102 HIS A O 1
ATOM 831 N N . LEU A 1 103 ? -14.530 35.466 -12.217 1.00 73.25 103 LEU A N 1
ATOM 832 C CA . LEU A 1 103 ? -15.058 35.374 -10.845 1.00 73.25 103 LEU A CA 1
ATOM 833 C C . LEU A 1 103 ? -14.639 36.552 -9.949 1.00 73.25 103 LEU A C 1
ATOM 835 O O . LEU A 1 103 ? -15.303 36.817 -8.950 1.00 73.25 103 LEU A O 1
ATOM 839 N N . LEU A 1 104 ? -13.536 37.234 -10.272 1.00 72.00 104 LEU A N 1
ATOM 840 C CA . LEU A 1 104 ? -12.985 38.354 -9.492 1.00 72.00 104 LEU A CA 1
ATOM 841 C C . LEU A 1 104 ? -13.267 39.721 -10.136 1.00 72.00 104 LEU A C 1
ATOM 843 O O . LEU A 1 104 ? -13.301 40.739 -9.445 1.00 72.00 104 LEU A O 1
ATOM 847 N N . ALA A 1 105 ? -13.456 39.748 -11.456 1.00 72.31 105 ALA A N 1
ATOM 848 C CA . ALA A 1 105 ? -13.565 40.954 -12.259 1.00 72.31 105 ALA A CA 1
ATOM 849 C C . ALA A 1 105 ? -15.019 41.318 -12.565 1.00 72.31 105 ALA A C 1
ATOM 851 O O . ALA A 1 105 ? -15.637 40.750 -13.460 1.00 72.31 105 ALA A O 1
ATOM 852 N N . HIS A 1 106 ? -15.554 42.338 -11.893 1.00 64.94 106 HIS A N 1
ATOM 853 C CA . HIS A 1 106 ? -16.906 42.834 -12.185 1.00 64.94 106 HIS A CA 1
ATOM 854 C C . HIS A 1 106 ? -16.979 43.833 -13.355 1.00 64.94 106 HIS A C 1
ATOM 856 O O . HIS A 1 106 ? -18.067 44.133 -13.842 1.00 64.94 106 HIS A O 1
ATOM 862 N N . LYS A 1 107 ? -15.845 44.348 -13.857 1.00 72.69 107 LYS A N 1
ATOM 863 C CA . LYS A 1 107 ? -15.836 45.275 -15.004 1.00 72.69 107 LYS A CA 1
ATOM 864 C C . LYS A 1 107 ? -15.927 44.520 -16.337 1.00 72.69 107 LYS A C 1
ATOM 866 O O . LYS A 1 107 ? -14.939 43.953 -16.796 1.00 72.69 107 LYS A O 1
ATOM 871 N N . SER A 1 108 ? -17.087 44.603 -16.994 1.00 70.62 108 SER A N 1
ATOM 872 C CA . SER A 1 108 ? -17.386 43.917 -18.265 1.00 70.62 108 SER A CA 1
ATOM 873 C C . SER A 1 108 ? -16.418 44.263 -19.412 1.00 70.62 108 SER A C 1
ATOM 875 O O . SER A 1 108 ? -16.015 43.375 -20.158 1.00 70.62 108 SER A O 1
ATOM 877 N N . ASN A 1 109 ? -15.970 45.519 -19.531 1.00 81.62 109 ASN A N 1
ATOM 878 C CA . ASN A 1 109 ? -15.166 45.958 -20.684 1.00 81.62 109 ASN A CA 1
ATOM 879 C C . ASN A 1 109 ? -13.761 45.341 -20.724 1.00 81.62 109 ASN A C 1
ATOM 881 O 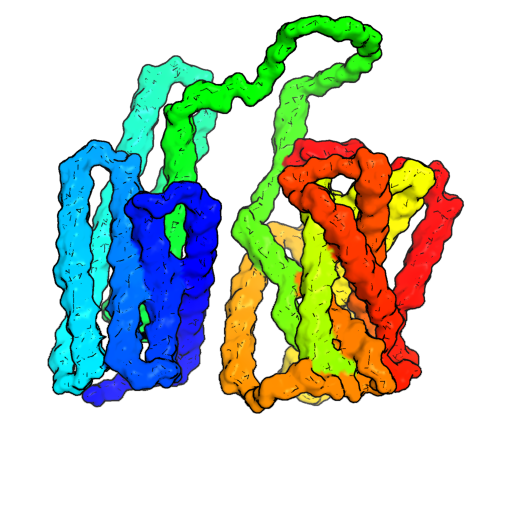O . ASN A 1 109 ? -13.317 44.889 -21.771 1.00 81.62 109 ASN A O 1
ATOM 885 N N . MET A 1 110 ? -13.070 45.271 -19.586 1.00 82.38 110 MET A N 1
ATOM 886 C CA . MET A 1 110 ? -11.741 44.651 -19.510 1.00 82.38 110 MET A CA 1
ATOM 887 C C . MET A 1 110 ? -11.816 43.147 -19.798 1.00 82.38 110 MET A C 1
ATOM 889 O O . MET A 1 110 ? -10.952 42.607 -20.478 1.00 82.38 110 MET A O 1
ATOM 893 N N . LEU A 1 111 ? -12.872 42.476 -19.334 1.00 83.50 111 LEU A N 1
ATOM 894 C CA . LEU A 1 111 ? -13.066 41.056 -19.598 1.00 83.50 111 LEU A CA 1
ATOM 895 C C . LEU A 1 111 ? -13.382 40.772 -21.079 1.00 83.50 111 LEU A C 1
ATOM 897 O O . LEU A 1 111 ? -12.941 39.752 -21.603 1.00 83.50 111 LEU A O 1
ATOM 901 N N . LYS A 1 112 ? -14.098 41.677 -21.762 1.00 86.19 112 LYS A N 1
ATOM 902 C CA . LYS A 1 112 ? -14.335 41.606 -23.214 1.00 86.19 112 LYS A CA 1
ATOM 903 C C . LYS A 1 112 ? -13.043 41.769 -24.018 1.00 86.19 112 LYS A C 1
ATOM 905 O O . LYS A 1 112 ? -12.828 41.010 -24.952 1.00 86.19 112 LYS A O 1
ATOM 910 N N . TRP A 1 113 ? -12.168 42.698 -23.627 1.00 87.62 113 TRP A N 1
ATOM 911 C CA . TRP A 1 113 ? -10.853 42.867 -24.260 1.00 87.62 113 TRP A CA 1
ATOM 912 C C . TRP A 1 113 ? -9.954 41.650 -24.065 1.00 87.62 113 TRP A C 1
ATOM 914 O O . TRP A 1 113 ? -9.374 41.162 -25.028 1.00 87.62 113 TRP A O 1
ATOM 924 N N . VAL A 1 114 ? -9.892 41.119 -22.842 1.00 88.44 114 VAL A N 1
ATOM 925 C CA . VAL A 1 114 ? -9.146 39.885 -22.569 1.00 88.44 114 VAL A CA 1
ATOM 926 C C . VAL A 1 114 ? -9.688 38.730 -23.412 1.00 88.44 114 VAL A C 1
ATOM 928 O O . VAL A 1 114 ? -8.907 38.006 -24.012 1.00 88.44 114 VAL A O 1
ATOM 931 N N . LEU A 1 115 ? -11.012 38.581 -23.513 1.00 88.69 115 LEU A N 1
ATOM 932 C CA . LEU A 1 115 ? -11.626 37.558 -24.360 1.00 88.69 115 LEU A CA 1
ATOM 933 C C . LEU A 1 115 ? -11.253 37.733 -25.841 1.00 88.69 115 LEU A C 1
ATOM 935 O O . LEU A 1 115 ? -10.930 36.749 -26.495 1.00 88.69 115 LEU A O 1
ATOM 939 N N . ALA A 1 116 ? -11.273 38.964 -26.358 1.00 88.94 116 ALA A N 1
ATOM 940 C CA . ALA A 1 116 ? -10.902 39.248 -27.742 1.00 88.94 116 ALA A CA 1
ATOM 941 C C . ALA A 1 116 ? -9.443 38.861 -28.036 1.00 88.94 116 ALA A C 1
ATOM 943 O O . ALA A 1 116 ? -9.185 38.225 -29.054 1.00 88.94 116 ALA A O 1
ATOM 944 N N . VAL A 1 117 ? -8.517 39.170 -27.120 1.00 88.50 117 VAL A N 1
ATOM 945 C CA . VAL A 1 117 ? -7.103 38.766 -27.221 1.00 88.50 117 VAL A CA 1
ATOM 946 C C . VAL A 1 117 ? -6.963 37.242 -27.182 1.00 88.50 117 VAL A C 1
ATOM 948 O O . VAL A 1 117 ? -6.318 36.672 -28.049 1.00 88.50 117 VAL A O 1
ATOM 951 N N . LEU A 1 118 ? -7.646 36.559 -26.255 1.00 88.62 118 LEU A N 1
ATOM 952 C CA . LEU A 1 118 ? -7.608 35.093 -26.163 1.00 88.62 118 LEU A CA 1
ATOM 953 C C . LEU A 1 118 ? -8.105 34.407 -27.438 1.00 88.62 118 LEU A C 1
ATOM 955 O O . LEU A 1 118 ? -7.511 33.425 -27.878 1.00 88.62 118 LEU A O 1
ATOM 959 N N . VAL A 1 119 ? -9.204 34.899 -28.013 1.00 89.75 119 VAL A N 1
ATOM 960 C CA . VAL A 1 119 ? -9.769 34.355 -29.255 1.00 89.75 119 VAL A CA 1
ATOM 961 C C . VAL A 1 119 ? -8.835 34.629 -30.430 1.00 89.75 119 VAL A C 1
ATOM 963 O O . VAL A 1 119 ? -8.600 33.725 -31.227 1.00 89.75 119 VAL A O 1
ATOM 966 N N . PHE A 1 120 ? -8.272 35.837 -30.513 1.00 91.00 120 PHE A N 1
ATOM 967 C CA . PHE A 1 120 ? -7.289 36.188 -31.533 1.00 91.00 120 PHE A CA 1
ATOM 968 C C . PHE A 1 120 ? -6.066 35.265 -31.462 1.00 91.00 120 PHE A C 1
ATOM 970 O O . PHE A 1 120 ? -5.749 34.617 -32.457 1.00 91.00 120 PHE A O 1
ATOM 977 N N . ASP A 1 121 ? -5.453 35.108 -30.287 1.00 87.19 121 ASP A N 1
ATOM 978 C CA . ASP A 1 121 ? -4.254 34.280 -30.113 1.00 87.19 121 ASP A CA 1
ATOM 979 C C . ASP A 1 121 ? -4.532 32.795 -30.409 1.00 87.19 121 ASP A C 1
ATOM 981 O O . ASP A 1 121 ? -3.769 32.136 -31.121 1.00 87.19 121 ASP A O 1
ATOM 985 N N . SER A 1 122 ? -5.679 32.281 -29.944 1.00 85.38 122 SER A N 1
ATOM 986 C CA . SER A 1 122 ? -6.100 30.884 -30.154 1.00 85.38 122 SER A CA 1
ATOM 987 C C . SER A 1 122 ? -6.379 30.538 -31.621 1.00 85.38 122 SER A C 1
ATOM 989 O O . SER A 1 122 ? -6.383 29.362 -31.974 1.00 85.38 122 SER A O 1
ATOM 991 N N . VAL A 1 123 ? -6.660 31.525 -32.477 1.00 87.69 123 VAL A N 1
ATOM 992 C CA . VAL A 1 123 ? -6.941 31.301 -33.905 1.00 87.69 123 VAL A CA 1
ATOM 993 C C . VAL A 1 123 ? -5.715 31.633 -34.750 1.00 87.69 123 VAL A C 1
ATOM 995 O O . VAL A 1 123 ? -5.277 30.804 -35.545 1.00 87.69 123 VAL A O 1
ATOM 998 N N . VAL A 1 124 ? -5.138 32.819 -34.559 1.00 89.06 124 VAL A N 1
ATOM 999 C CA . VAL A 1 124 ? -4.058 33.352 -35.400 1.00 89.06 124 VAL A CA 1
ATOM 1000 C C . VAL A 1 124 ? -2.742 32.617 -35.186 1.00 89.06 124 VAL A C 1
ATOM 1002 O O . VAL A 1 124 ? -2.003 32.442 -36.148 1.00 89.06 124 VAL A O 1
ATOM 1005 N N . PHE A 1 125 ? -2.452 32.139 -33.972 1.00 87.69 125 PHE A N 1
ATOM 1006 C CA . PHE A 1 125 ? -1.214 31.399 -33.718 1.00 87.69 125 PHE A CA 1
ATOM 1007 C C . PHE A 1 125 ? -1.420 29.887 -33.755 1.00 87.69 125 PHE A C 1
ATOM 1009 O O . PHE A 1 125 ? -0.603 29.185 -34.343 1.00 87.69 125 PHE A O 1
ATOM 1016 N N . SER A 1 126 ? -2.517 29.357 -33.205 1.00 85.88 126 SER A N 1
ATOM 1017 C CA . SER A 1 126 ? -2.693 27.900 -33.143 1.00 85.88 126 SER A CA 1
ATOM 1018 C C . SER A 1 126 ? -2.975 27.246 -34.496 1.00 85.88 126 SER A C 1
ATOM 1020 O O . SER A 1 126 ? -2.452 26.163 -34.749 1.00 85.88 126 SER A O 1
ATOM 1022 N N . VAL A 1 127 ? -3.767 27.875 -35.374 1.00 87.69 127 VAL A N 1
ATOM 1023 C CA . VAL A 1 127 ? -4.111 27.277 -36.678 1.00 87.69 127 VAL A CA 1
ATOM 1024 C C . VAL A 1 127 ? -2.878 27.173 -37.586 1.00 87.69 127 VAL A C 1
ATOM 1026 O O . VAL A 1 127 ? -2.607 26.068 -38.064 1.00 87.69 127 VAL A O 1
ATOM 1029 N N . PRO A 1 128 ? -2.064 28.232 -37.781 1.00 88.62 128 PRO A N 1
ATOM 1030 C CA . PRO A 1 128 ? -0.840 28.103 -38.565 1.00 88.62 128 PRO A CA 1
ATOM 1031 C C . PRO A 1 128 ? 0.195 27.173 -37.928 1.00 88.62 128 PRO A C 1
ATOM 1033 O O . PRO A 1 128 ? 0.876 26.479 -38.670 1.00 88.62 128 PRO A O 1
ATOM 1036 N N . THR A 1 129 ? 0.289 27.085 -36.594 1.00 87.50 129 THR A N 1
ATOM 1037 C CA . THR A 1 129 ? 1.187 26.118 -35.930 1.00 87.50 129 THR A CA 1
ATOM 1038 C C . THR A 1 129 ? 0.817 24.673 -36.263 1.00 87.50 129 THR A C 1
ATOM 1040 O O . THR A 1 129 ? 1.697 23.882 -36.586 1.00 87.50 129 THR A O 1
ATOM 1043 N N . ILE A 1 130 ? -0.473 24.322 -36.246 1.00 86.56 130 ILE A N 1
ATOM 1044 C CA . ILE A 1 130 ? -0.924 22.970 -36.615 1.00 86.56 130 ILE A CA 1
ATOM 1045 C C . ILE A 1 130 ? -0.636 22.700 -38.096 1.00 86.56 130 ILE A C 1
ATOM 1047 O O . ILE A 1 130 ? -0.092 21.654 -38.441 1.00 86.56 130 ILE A O 1
ATOM 1051 N N . ILE A 1 131 ? -0.975 23.650 -38.974 1.00 85.44 131 ILE A N 1
ATOM 1052 C CA . ILE A 1 131 ? -0.793 23.498 -40.422 1.00 85.44 131 ILE A CA 1
ATOM 1053 C C . ILE A 1 131 ? 0.700 23.384 -40.760 1.00 85.44 131 ILE A C 1
ATOM 1055 O O . ILE A 1 131 ? 1.120 22.386 -41.340 1.00 85.44 131 ILE A O 1
ATOM 1059 N N . MET A 1 132 ? 1.521 24.362 -40.370 1.00 81.81 132 MET A N 1
ATOM 1060 C CA . MET A 1 132 ? 2.953 24.367 -40.687 1.00 81.81 132 MET A CA 1
ATOM 1061 C C . MET A 1 132 ? 3.692 23.202 -40.036 1.00 81.81 132 MET A C 1
ATOM 1063 O O . MET A 1 132 ? 4.532 22.592 -40.696 1.00 81.81 132 MET A O 1
ATOM 1067 N N . GLY A 1 133 ? 3.329 22.830 -38.809 1.00 78.50 133 GLY A N 1
ATOM 1068 C CA . GLY A 1 133 ? 3.901 21.684 -38.116 1.00 78.50 133 GLY A CA 1
ATOM 1069 C C . GLY A 1 133 ? 3.681 20.363 -38.854 1.00 78.50 133 GLY A C 1
ATOM 1070 O O . GLY A 1 133 ? 4.635 19.628 -39.117 1.00 78.50 133 GLY A O 1
ATOM 1071 N N . ILE A 1 134 ? 2.440 20.097 -39.279 1.00 81.44 134 ILE A N 1
ATOM 1072 C CA . ILE A 1 134 ? 2.097 18.891 -40.047 1.00 81.44 134 ILE A CA 1
ATOM 1073 C C . ILE A 1 134 ? 2.779 18.907 -41.419 1.00 81.44 134 ILE A C 1
ATOM 1075 O O . ILE A 1 134 ? 3.409 17.921 -41.799 1.00 81.44 134 ILE A O 1
ATOM 1079 N N . PHE A 1 135 ? 2.698 20.014 -42.165 1.00 77.81 135 PHE A N 1
ATOM 1080 C CA . PHE A 1 135 ? 3.281 20.089 -43.511 1.00 77.81 135 PHE A CA 1
ATOM 1081 C C . PHE A 1 135 ? 4.804 19.923 -43.498 1.00 77.81 135 PHE A C 1
ATOM 1083 O O . PHE A 1 135 ? 5.345 19.210 -44.348 1.00 77.81 135 PHE A O 1
ATOM 1090 N N . THR A 1 136 ? 5.474 20.524 -42.515 1.00 74.19 136 THR A N 1
ATOM 1091 C CA . THR A 1 136 ? 6.934 20.500 -42.385 1.00 74.19 136 THR A CA 1
ATOM 1092 C C . THR A 1 136 ? 7.445 19.133 -41.936 1.00 74.19 136 THR A C 1
ATOM 1094 O O . THR A 1 136 ? 8.377 18.607 -42.541 1.00 74.19 136 THR A O 1
ATOM 1097 N N . GLN A 1 137 ? 6.836 18.531 -40.908 1.00 69.94 137 GLN A N 1
ATOM 1098 C CA . GLN A 1 137 ? 7.349 17.290 -40.316 1.00 69.94 137 GLN A CA 1
ATOM 1099 C C . GLN A 1 137 ? 6.857 16.026 -41.036 1.00 69.94 137 GLN A C 1
ATOM 1101 O O . GLN A 1 137 ? 7.571 15.029 -41.070 1.00 69.94 137 GLN A O 1
ATOM 1106 N N . ALA A 1 138 ? 5.665 16.047 -41.644 1.00 67.06 138 ALA A N 1
ATOM 1107 C CA . ALA A 1 138 ? 5.055 14.841 -42.207 1.00 67.06 138 ALA A CA 1
ATOM 1108 C C . ALA A 1 138 ? 5.280 14.638 -43.714 1.00 67.06 138 ALA A C 1
ATOM 1110 O O . ALA A 1 138 ? 4.922 13.584 -44.246 1.00 67.06 138 ALA A O 1
ATOM 1111 N N . THR A 1 139 ? 5.821 15.640 -44.417 1.00 63.66 139 THR A N 1
ATOM 1112 C CA . THR A 1 139 ? 5.910 15.609 -45.889 1.00 63.66 139 THR A CA 1
ATOM 1113 C C . THR A 1 139 ? 7.331 15.748 -46.441 1.00 63.66 139 THR A C 1
ATOM 1115 O O . THR A 1 139 ? 7.516 15.482 -47.621 1.00 63.66 139 THR A O 1
ATOM 1118 N N . SER A 1 140 ? 8.318 16.137 -45.619 1.00 60.94 140 SER A N 1
ATOM 1119 C CA . SER A 1 140 ? 9.754 16.214 -45.973 1.00 60.94 140 SER A CA 1
ATOM 1120 C C . SER A 1 140 ? 10.090 16.904 -47.316 1.00 60.94 140 SER A C 1
ATOM 1122 O O . SER A 1 140 ? 11.115 16.606 -47.924 1.00 60.94 140 SER A O 1
ATOM 1124 N N . ILE A 1 141 ? 9.251 17.845 -47.780 1.00 59.09 141 ILE A N 1
ATOM 1125 C CA . ILE A 1 141 ? 9.320 18.400 -49.148 1.00 59.09 141 ILE A CA 1
ATOM 1126 C C . ILE A 1 141 ? 10.433 19.458 -49.326 1.00 59.09 141 ILE A C 1
ATOM 1128 O O . ILE A 1 141 ? 11.009 19.527 -50.408 1.00 59.09 141 ILE A O 1
ATOM 1132 N N . ASP A 1 142 ? 10.768 20.280 -48.313 1.00 69.00 142 ASP A N 1
ATOM 1133 C CA . ASP A 1 142 ? 11.744 21.384 -48.468 1.00 69.00 142 ASP A CA 1
ATOM 1134 C C . ASP A 1 142 ? 12.486 21.747 -47.149 1.00 69.00 142 ASP A C 1
ATOM 1136 O O . ASP A 1 142 ? 11.837 22.067 -46.145 1.00 69.00 142 ASP A O 1
ATOM 1140 N N . PRO A 1 143 ? 13.837 21.780 -47.126 1.00 66.38 143 PRO A N 1
ATOM 1141 C CA . PRO A 1 143 ? 14.638 22.263 -45.993 1.00 66.38 143 PRO A CA 1
ATOM 1142 C C . PRO A 1 143 ? 14.324 23.698 -45.536 1.00 66.38 143 PRO A C 1
ATOM 1144 O O . PRO A 1 143 ? 14.501 24.018 -44.358 1.00 66.38 143 PRO A O 1
ATOM 1147 N N . ARG A 1 144 ? 13.848 24.577 -46.432 1.00 69.94 144 ARG A N 1
ATOM 1148 C CA . ARG A 1 144 ? 13.489 25.964 -46.082 1.00 69.94 144 ARG A CA 1
ATOM 1149 C C . ARG A 1 144 ? 12.256 26.035 -45.180 1.00 69.94 144 ARG A C 1
ATOM 1151 O O . ARG A 1 144 ? 12.221 26.878 -44.284 1.00 69.94 144 ARG A O 1
ATOM 1158 N N . LEU A 1 145 ? 11.289 25.128 -45.353 1.00 72.12 145 LEU A N 1
ATOM 1159 C CA . LEU A 1 145 ? 10.098 25.048 -44.496 1.00 72.12 145 LEU A CA 1
ATOM 1160 C C . LEU A 1 145 ? 10.455 24.651 -43.056 1.00 72.12 145 LEU A C 1
ATOM 1162 O O . LEU A 1 145 ? 9.865 25.180 -42.117 1.00 72.12 145 LEU A O 1
ATOM 1166 N N . SER A 1 146 ? 11.467 23.797 -42.867 1.00 70.69 146 SER A N 1
ATOM 1167 C CA . SER A 1 146 ? 11.944 23.408 -41.531 1.00 70.69 146 SER A CA 1
ATOM 1168 C C . SER A 1 146 ? 12.469 24.595 -40.732 1.00 70.69 146 SER A C 1
ATOM 1170 O O . SER A 1 146 ? 12.155 24.727 -39.552 1.00 70.69 146 SER A O 1
ATOM 1172 N N . HIS A 1 147 ? 13.239 25.478 -41.368 1.00 77.12 147 HIS A N 1
ATOM 1173 C CA . HIS A 1 147 ? 13.773 26.669 -40.710 1.00 77.12 147 HIS A CA 1
ATOM 1174 C C . HIS A 1 147 ? 12.667 27.685 -40.379 1.00 77.12 147 HIS A C 1
ATOM 1176 O O . HIS A 1 147 ? 12.662 28.277 -39.299 1.00 77.12 147 HIS A O 1
ATOM 1182 N N . VAL A 1 148 ? 11.693 27.853 -41.282 1.00 81.69 148 VAL A N 1
ATOM 1183 C CA . VAL A 1 148 ? 10.515 28.707 -41.051 1.00 81.69 148 VAL A CA 1
ATOM 1184 C C . VAL A 1 148 ? 9.668 28.182 -39.887 1.00 81.69 148 VAL A C 1
ATOM 1186 O O . VAL A 1 148 ? 9.258 28.975 -39.042 1.00 81.69 148 VAL A O 1
ATOM 1189 N N . ASN A 1 149 ? 9.463 26.864 -39.786 1.00 81.19 149 ASN A N 1
ATOM 1190 C CA . ASN A 1 149 ? 8.707 26.260 -38.689 1.00 81.19 149 ASN A CA 1
ATOM 1191 C C . ASN A 1 149 ? 9.385 26.475 -37.326 1.00 81.19 149 ASN A C 1
ATOM 1193 O O . ASN A 1 149 ? 8.720 26.862 -36.373 1.00 81.19 149 ASN A O 1
ATOM 1197 N N . THR A 1 150 ? 10.709 26.321 -37.230 1.00 78.75 150 THR A N 1
ATOM 1198 C CA . THR A 1 150 ? 11.437 26.570 -35.971 1.00 78.75 150 THR A CA 1
ATOM 1199 C C . THR A 1 150 ? 11.337 28.031 -35.519 1.00 78.75 150 THR A C 1
ATOM 1201 O O . THR A 1 150 ? 11.164 28.307 -34.330 1.00 78.75 150 THR A O 1
ATOM 1204 N N . ILE A 1 151 ? 11.408 28.989 -36.453 1.00 84.75 151 ILE A N 1
ATOM 1205 C CA . ILE A 1 151 ? 11.187 30.413 -36.143 1.00 84.75 151 ILE A CA 1
ATOM 1206 C C . ILE A 1 151 ? 9.749 30.634 -35.662 1.00 84.75 151 ILE A C 1
ATOM 1208 O O . ILE A 1 151 ? 9.528 31.351 -34.683 1.00 84.75 151 ILE A O 1
ATOM 1212 N N . TRP A 1 152 ? 8.780 30.001 -36.324 1.00 86.62 152 TRP A N 1
ATOM 1213 C CA . TRP A 1 152 ? 7.371 30.095 -35.962 1.00 86.62 152 TRP A CA 1
ATOM 1214 C C . TRP A 1 152 ? 7.078 29.516 -34.571 1.00 86.62 152 TRP A C 1
ATOM 1216 O O . TRP A 1 152 ? 6.403 30.169 -33.780 1.00 86.62 152 TRP A O 1
ATOM 1226 N N . ASP A 1 153 ? 7.640 28.357 -34.223 1.00 82.75 153 ASP A N 1
ATOM 1227 C CA . ASP A 1 153 ? 7.463 27.714 -32.913 1.00 82.75 153 ASP A CA 1
ATOM 1228 C C . ASP A 1 153 ? 8.019 28.579 -31.763 1.00 82.75 153 ASP A C 1
ATOM 1230 O O . ASP A 1 153 ? 7.404 28.692 -30.692 1.00 82.75 153 ASP A O 1
ATOM 1234 N N . ARG A 1 154 ? 9.143 29.275 -31.997 1.00 86.50 154 ARG A N 1
ATOM 1235 C CA . ARG A 1 154 ? 9.704 30.262 -31.055 1.00 86.50 154 ARG A CA 1
ATOM 1236 C C . ARG A 1 154 ? 8.801 31.489 -30.912 1.00 86.50 154 ARG A C 1
ATOM 1238 O O . ARG A 1 154 ? 8.542 31.928 -29.788 1.00 86.50 154 ARG A O 1
ATOM 1245 N N . LEU A 1 155 ? 8.300 32.024 -32.029 1.00 89.31 155 LEU A N 1
ATOM 1246 C CA . LEU A 1 155 ? 7.390 33.173 -32.049 1.00 89.31 155 LEU A CA 1
ATOM 1247 C C . LEU A 1 155 ? 6.100 32.851 -31.286 1.00 89.31 155 LEU A C 1
ATOM 1249 O O . LEU A 1 155 ? 5.729 33.564 -30.356 1.00 89.31 155 LEU A O 1
ATOM 1253 N N . GLN A 1 156 ? 5.456 31.740 -31.636 1.00 89.00 156 GLN A N 1
ATOM 1254 C CA . GLN A 1 156 ? 4.224 31.272 -31.020 1.00 89.00 156 GLN A CA 1
ATOM 1255 C C . GLN A 1 156 ? 4.414 31.040 -29.515 1.00 89.00 156 GLN A C 1
ATOM 1257 O O . GLN A 1 156 ? 3.646 31.574 -28.718 1.00 89.00 156 GLN A O 1
ATOM 1262 N N . THR A 1 157 ? 5.462 30.324 -29.095 1.00 86.19 157 THR A N 1
ATOM 1263 C CA . THR A 1 157 ? 5.734 30.101 -27.662 1.00 86.19 157 THR A CA 1
ATOM 1264 C C . THR A 1 157 ? 5.960 31.417 -26.906 1.00 86.19 157 THR A C 1
ATOM 1266 O O . THR A 1 157 ? 5.476 31.564 -25.784 1.00 86.19 157 THR A O 1
ATOM 1269 N N . THR A 1 158 ? 6.614 32.403 -27.526 1.00 89.75 158 THR A N 1
ATOM 1270 C CA . THR A 1 158 ? 6.812 33.740 -26.939 1.00 89.75 158 THR A CA 1
ATOM 1271 C C . THR A 1 158 ? 5.498 34.500 -26.770 1.00 89.75 158 THR A C 1
ATOM 1273 O O . THR A 1 158 ? 5.276 35.124 -25.733 1.00 89.75 158 THR A O 1
ATOM 1276 N N . VAL A 1 159 ? 4.598 34.424 -27.751 1.00 90.31 159 VAL A N 1
ATOM 1277 C CA . VAL A 1 159 ? 3.281 35.073 -27.676 1.00 90.31 159 VAL A CA 1
ATOM 1278 C C . VAL A 1 159 ? 2.436 34.470 -26.553 1.00 90.31 159 VAL A C 1
ATOM 1280 O O . VAL A 1 159 ? 1.958 35.214 -25.695 1.00 90.31 159 VAL A O 1
ATOM 1283 N N . PHE A 1 160 ? 2.335 33.138 -26.477 1.00 89.00 160 PHE A N 1
ATOM 1284 C CA . PHE A 1 160 ? 1.612 32.470 -25.385 1.00 89.00 160 PHE A CA 1
ATOM 1285 C C . PHE A 1 160 ? 2.241 32.760 -24.014 1.00 89.00 160 PHE A C 1
ATOM 1287 O O . PHE A 1 160 ? 1.517 32.978 -23.044 1.00 89.00 160 PHE A O 1
ATOM 1294 N N . PHE A 1 161 ? 3.572 32.852 -23.930 1.00 89.38 161 PHE A N 1
ATOM 1295 C CA . PHE A 1 161 ? 4.273 33.269 -22.713 1.00 89.38 161 PHE A CA 1
ATOM 1296 C C . PHE A 1 161 ? 3.856 34.678 -22.257 1.00 89.38 161 PHE A C 1
ATOM 1298 O O . PHE A 1 161 ? 3.502 34.880 -21.089 1.00 89.38 161 PHE A O 1
ATOM 1305 N N . VAL A 1 162 ? 3.866 35.659 -23.168 1.00 90.56 162 VAL A N 1
ATOM 1306 C CA . VAL A 1 162 ? 3.468 37.045 -22.867 1.00 90.56 162 VAL A CA 1
ATOM 1307 C C . VAL A 1 162 ? 1.998 37.104 -22.455 1.00 90.56 162 VAL A C 1
ATOM 1309 O O . VAL A 1 162 ? 1.659 37.776 -21.477 1.00 90.56 162 VAL A O 1
ATOM 1312 N N . GLN A 1 163 ? 1.131 36.373 -23.151 1.00 90.00 163 GLN A N 1
ATOM 1313 C CA . GLN A 1 163 ? -0.298 36.278 -22.868 1.00 90.00 163 GLN A CA 1
ATOM 1314 C C . GLN A 1 163 ? -0.566 35.678 -21.474 1.00 90.00 163 GLN A C 1
ATOM 1316 O O . GLN A 1 163 ? -1.241 36.304 -20.653 1.00 90.00 163 GLN A O 1
ATOM 1321 N N . GLU A 1 164 ? -0.015 34.499 -21.164 1.00 88.25 164 GLU A N 1
ATOM 1322 C CA . GLU A 1 164 ? -0.199 33.818 -19.872 1.00 88.25 164 GLU A CA 1
ATOM 1323 C C . GLU A 1 164 ? 0.386 34.628 -18.703 1.00 88.25 164 GLU A C 1
ATOM 1325 O O . GLU A 1 164 ? -0.243 34.747 -17.641 1.00 88.25 164 GLU A O 1
ATOM 1330 N N . THR A 1 165 ? 1.535 35.276 -18.911 1.00 88.44 165 THR A N 1
ATOM 1331 C CA . THR A 1 165 ? 2.152 36.171 -17.921 1.00 88.44 165 THR A CA 1
ATOM 1332 C C . THR A 1 165 ? 1.281 37.403 -17.676 1.00 88.44 165 THR A C 1
ATOM 1334 O O . THR A 1 165 ? 1.011 37.758 -16.525 1.00 88.44 165 THR A O 1
ATOM 1337 N N . SER A 1 166 ? 0.766 38.024 -18.741 1.00 88.31 166 SER A N 1
ATOM 1338 C CA . SER A 1 166 ? -0.115 39.195 -18.650 1.00 88.31 166 SER A CA 1
ATOM 1339 C C . SER A 1 166 ? -1.416 38.871 -17.909 1.00 88.31 166 SER A C 1
ATOM 1341 O O . SER A 1 166 ? -1.840 39.630 -17.034 1.00 88.31 166 SER A O 1
ATOM 1343 N N . LEU A 1 167 ? -2.019 37.709 -18.181 1.00 86.31 167 LEU A N 1
ATOM 1344 C CA . LEU A 1 167 ? -3.203 37.217 -17.468 1.00 86.31 167 LEU A CA 1
ATOM 1345 C C . LEU A 1 167 ? -2.917 36.948 -15.988 1.00 86.31 167 LEU A C 1
ATOM 1347 O O . LEU A 1 167 ? -3.719 37.325 -15.130 1.00 86.31 167 LEU A O 1
ATOM 1351 N N . SER A 1 168 ? -1.768 36.346 -15.679 1.00 84.31 168 SER A N 1
ATOM 1352 C CA . SER A 1 168 ? -1.342 36.053 -14.306 1.00 84.31 168 SER A CA 1
ATOM 1353 C C . SER A 1 168 ? -1.110 37.336 -13.498 1.00 84.31 168 SER A C 1
ATOM 1355 O O . SER A 1 168 ? -1.572 37.454 -12.359 1.00 84.31 168 SER A O 1
ATOM 1357 N N . ILE A 1 169 ? -0.479 38.352 -14.097 1.00 85.81 169 ILE A N 1
ATOM 1358 C CA . ILE A 1 169 ? -0.280 39.672 -13.477 1.00 85.81 169 ILE A CA 1
ATOM 1359 C C . ILE A 1 169 ? -1.623 40.366 -13.233 1.00 85.81 169 ILE A C 1
ATOM 1361 O O . ILE A 1 169 ? -1.883 40.865 -12.132 1.00 85.81 169 ILE A O 1
ATOM 1365 N N . LEU A 1 170 ? -2.505 40.370 -14.233 1.00 86.69 170 LEU A N 1
ATOM 1366 C CA . LEU A 1 170 ? -3.823 40.993 -14.138 1.00 86.69 170 LEU A CA 1
ATOM 1367 C C . LEU A 1 170 ? -4.682 40.300 -13.064 1.00 86.69 170 LEU A C 1
ATOM 1369 O O . LEU A 1 170 ? -5.362 40.967 -12.277 1.00 86.69 170 LEU A O 1
ATOM 1373 N N . TYR A 1 171 ? -4.586 38.976 -12.945 1.00 82.00 171 TYR A N 1
ATOM 1374 C CA . TYR A 1 171 ? -5.214 38.206 -11.875 1.00 82.00 171 TYR A CA 1
ATOM 1375 C C . TYR A 1 171 ? -4.686 38.585 -10.478 1.00 82.00 171 TYR A C 1
ATOM 1377 O O . TYR A 1 171 ? -5.486 38.812 -9.561 1.00 82.00 171 TYR A O 1
ATOM 1385 N N . ILE A 1 172 ? -3.363 38.712 -10.297 1.00 80.75 172 ILE A N 1
ATOM 1386 C CA . ILE A 1 172 ? -2.764 39.169 -9.028 1.00 80.75 172 ILE A CA 1
ATOM 1387 C C . ILE A 1 172 ? -3.279 40.568 -8.675 1.00 80.75 172 ILE A C 1
ATOM 1389 O O . ILE A 1 172 ? -3.675 40.812 -7.530 1.00 80.75 172 ILE A O 1
ATOM 1393 N N . TYR A 1 173 ? -3.305 41.479 -9.650 1.00 84.06 173 TYR A N 1
ATOM 1394 C CA . TYR A 1 173 ? -3.783 42.845 -9.459 1.00 84.06 173 TYR A CA 1
ATOM 1395 C C . TYR A 1 173 ? -5.239 42.871 -8.977 1.00 84.06 173 TYR A C 1
ATOM 1397 O O . TYR A 1 173 ? -5.557 43.513 -7.972 1.00 84.06 173 TYR A O 1
ATOM 1405 N N . GLN A 1 174 ? -6.121 42.117 -9.636 1.00 80.31 174 GLN A N 1
ATOM 1406 C CA . GLN A 1 174 ? -7.531 42.058 -9.256 1.00 80.31 174 GLN A CA 1
ATOM 1407 C C . GLN A 1 174 ? -7.770 41.365 -7.919 1.00 80.31 174 GLN A C 1
ATOM 1409 O O . GLN A 1 174 ? -8.596 41.828 -7.137 1.00 80.31 174 GLN A O 1
ATOM 1414 N N . THR A 1 175 ? -7.005 40.322 -7.605 1.00 75.00 175 THR A N 1
ATOM 1415 C CA . THR A 1 175 ? -7.071 39.649 -6.302 1.00 75.00 175 THR A CA 1
ATOM 1416 C C . THR A 1 175 ? -6.668 40.599 -5.171 1.00 75.00 175 THR A C 1
ATOM 1418 O O . THR A 1 175 ? -7.353 40.680 -4.150 1.00 75.00 175 THR A O 1
ATOM 1421 N N . ARG A 1 176 ? -5.594 41.382 -5.362 1.00 76.88 176 ARG A N 1
ATOM 1422 C CA . ARG A 1 176 ? -5.172 42.413 -4.399 1.00 76.88 176 ARG A CA 1
ATOM 1423 C C . ARG A 1 176 ? -6.238 43.492 -4.224 1.00 76.88 176 ARG A C 1
ATOM 1425 O O . ARG A 1 176 ? -6.534 43.864 -3.091 1.00 76.88 176 ARG A O 1
ATOM 1432 N N . ARG A 1 177 ? -6.837 43.963 -5.322 1.00 77.19 177 ARG A N 1
ATOM 1433 C CA . ARG A 1 177 ? -7.919 44.956 -5.292 1.00 77.19 177 ARG A CA 1
ATOM 1434 C C . ARG A 1 177 ? -9.156 44.437 -4.551 1.00 77.19 177 ARG A C 1
ATOM 1436 O O . ARG A 1 177 ? -9.613 45.094 -3.624 1.00 77.19 177 ARG A O 1
ATOM 1443 N N . PHE A 1 178 ? -9.636 43.242 -4.896 1.00 72.38 178 PHE A N 1
ATOM 1444 C CA . PHE A 1 178 ? -10.785 42.591 -4.256 1.00 72.38 178 PHE A CA 1
ATOM 1445 C C . PHE A 1 178 ? -10.606 42.454 -2.734 1.00 72.38 178 PHE A C 1
ATOM 1447 O O . PHE A 1 178 ? -11.521 42.722 -1.950 1.00 72.38 178 PHE A O 1
ATOM 1454 N N . LEU A 1 179 ? -9.400 42.083 -2.297 1.00 65.81 179 LEU A N 1
ATOM 1455 C CA . LEU A 1 179 ? -9.075 41.955 -0.877 1.00 65.81 179 LEU A CA 1
ATOM 1456 C C . LEU A 1 179 ? -8.914 43.316 -0.179 1.00 65.81 179 LEU A C 1
ATOM 1458 O O . LEU A 1 179 ? -9.311 43.447 0.979 1.00 65.81 179 LEU A O 1
ATOM 1462 N N . ARG A 1 180 ? -8.400 44.345 -0.868 1.00 67.81 180 ARG A N 1
ATOM 1463 C CA . ARG A 1 180 ? -8.306 45.714 -0.332 1.00 67.81 180 ARG A CA 1
ATOM 1464 C C . ARG A 1 180 ? -9.685 46.325 -0.094 1.00 67.81 180 ARG A C 1
ATOM 1466 O O . ARG A 1 180 ? -9.930 46.848 0.988 1.00 67.81 180 ARG A O 1
ATOM 1473 N N . ASP A 1 181 ? -10.588 46.197 -1.061 1.00 65.38 181 ASP A N 1
ATOM 1474 C CA . ASP A 1 181 ? -11.952 46.731 -0.964 1.00 65.38 181 ASP A CA 1
ATOM 1475 C C . ASP A 1 181 ? -12.757 46.007 0.138 1.00 65.38 181 ASP A C 1
ATOM 1477 O O . ASP A 1 181 ? -13.584 46.606 0.824 1.00 65.38 181 ASP A O 1
ATOM 1481 N N . THR A 1 182 ? -12.440 44.733 0.403 1.00 60.09 182 THR A N 1
ATOM 1482 C CA . THR A 1 182 ? -12.996 43.973 1.537 1.00 60.09 182 THR A CA 1
ATOM 1483 C C . THR A 1 182 ? -12.494 44.483 2.897 1.00 60.09 182 THR A C 1
ATOM 1485 O O . THR A 1 182 ? -13.278 44.562 3.840 1.00 60.09 182 THR A O 1
ATOM 1488 N N . ASN A 1 183 ? -11.218 44.871 3.013 1.00 53.12 183 ASN A N 1
ATOM 1489 C CA . ASN A 1 183 ? -10.677 45.466 4.245 1.00 53.12 183 ASN A CA 1
ATOM 1490 C C . ASN A 1 183 ? -11.277 46.851 4.541 1.00 53.12 183 ASN A C 1
ATOM 1492 O O . ASN A 1 183 ? -11.494 47.181 5.703 1.00 53.12 183 ASN A O 1
ATOM 1496 N N . LEU A 1 184 ? -11.576 47.642 3.506 1.00 51.91 184 LEU A N 1
ATOM 1497 C CA . LEU A 1 184 ? -12.193 48.964 3.660 1.00 51.91 184 LEU A CA 1
ATOM 1498 C C . LEU A 1 184 ? -13.642 48.870 4.172 1.00 51.91 184 LEU A C 1
ATOM 1500 O O . LEU A 1 184 ? -14.022 49.622 5.064 1.00 51.91 184 LEU A O 1
ATOM 1504 N N . LEU A 1 185 ? -14.423 47.900 3.683 1.00 49.47 185 LEU A N 1
ATOM 1505 C CA . LEU A 1 185 ? -15.793 47.647 4.157 1.00 49.47 185 LEU A CA 1
ATOM 1506 C C . LEU A 1 185 ? -15.845 47.106 5.595 1.00 49.47 185 LEU A C 1
ATOM 1508 O O . LEU A 1 185 ? -16.737 47.474 6.352 1.00 49.47 185 LEU A O 1
ATOM 1512 N N . GLN A 1 186 ? -14.888 46.260 5.991 1.00 49.44 186 GLN A N 1
ATOM 1513 C CA . GLN A 1 186 ? -14.821 45.723 7.356 1.00 49.44 186 GLN A CA 1
ATOM 1514 C C . GLN A 1 186 ? -14.395 46.796 8.373 1.00 49.44 186 GLN A C 1
ATOM 1516 O O . GLN A 1 186 ? -14.936 46.831 9.470 1.00 49.44 186 GLN A O 1
ATOM 1521 N N . ASN A 1 187 ? -13.468 47.690 8.008 1.00 45.25 187 ASN A N 1
ATOM 1522 C CA . ASN A 1 187 ? -13.039 48.784 8.887 1.00 45.25 187 ASN A CA 1
ATOM 1523 C C . ASN A 1 187 ? -14.103 49.886 9.046 1.00 45.25 187 ASN A C 1
ATOM 1525 O O . ASN A 1 187 ? -14.070 50.609 10.033 1.00 45.25 187 ASN A O 1
ATOM 1529 N N . SER A 1 188 ? -15.048 50.018 8.107 1.00 40.84 188 SER A N 1
ATOM 1530 C CA . SER A 1 188 ? -16.178 50.954 8.226 1.00 40.84 188 SER A CA 1
ATOM 1531 C C . SER A 1 188 ? -17.310 50.431 9.125 1.00 40.84 188 SER A C 1
ATOM 1533 O O . SER A 1 188 ? -18.147 51.217 9.563 1.00 40.84 188 SER A O 1
ATOM 1535 N N . LEU A 1 189 ? -17.358 49.122 9.396 1.00 49.47 189 LEU A N 1
ATOM 1536 C CA . LEU A 1 189 ? -18.326 48.483 10.289 1.00 49.47 189 LEU A CA 1
ATOM 1537 C C . LEU A 1 189 ? -17.615 48.136 11.604 1.00 49.47 189 LEU A C 1
ATOM 1539 O O . LEU A 1 189 ? -17.114 47.028 11.786 1.00 49.47 189 LEU A O 1
ATOM 1543 N N . ASN A 1 190 ? -17.548 49.107 12.518 1.00 40.91 190 ASN A N 1
ATOM 1544 C CA . ASN A 1 190 ? -16.983 48.954 13.861 1.00 40.91 190 ASN A CA 1
ATOM 1545 C C . ASN A 1 190 ? -17.757 47.900 14.676 1.00 40.91 190 ASN A C 1
ATOM 1547 O O . ASN A 1 190 ? -18.685 48.219 15.413 1.00 40.91 190 ASN A O 1
ATOM 1551 N N . SER A 1 191 ? -17.373 46.630 14.569 1.00 38.31 191 SER A N 1
ATOM 1552 C CA . SER A 1 191 ? -17.774 45.580 15.508 1.00 38.31 191 SER A CA 1
ATOM 1553 C C . SER A 1 191 ? -16.530 44.873 16.051 1.00 38.31 191 SER A C 1
ATOM 1555 O O . SER A 1 191 ? -15.735 44.347 15.265 1.00 38.31 191 SER A O 1
ATOM 1557 N N . PRO A 1 192 ? -16.333 44.842 17.383 1.00 42.78 192 PRO A N 1
ATOM 1558 C CA . PRO A 1 192 ? -15.155 44.272 18.018 1.00 42.78 192 PRO A CA 1
ATOM 1559 C C . PRO A 1 192 ? -15.302 42.749 18.078 1.00 42.78 192 PRO A C 1
ATOM 1561 O O . PRO A 1 192 ? -15.601 42.166 19.113 1.00 42.78 192 PRO A O 1
ATOM 1564 N N . SER A 1 193 ? -15.124 42.082 16.941 1.00 36.81 193 SER A N 1
ATOM 1565 C CA . SER A 1 193 ? -15.018 40.624 16.880 1.00 36.81 193 SER A CA 1
ATOM 1566 C C . SER A 1 193 ? -13.584 40.232 16.543 1.00 36.81 193 SER A C 1
ATOM 1568 O O . SER A 1 193 ? -13.060 40.489 15.459 1.00 36.81 193 SER A O 1
ATOM 1570 N N . TYR A 1 194 ? -12.945 39.638 17.547 1.00 36.31 194 TYR A N 1
ATOM 1571 C CA . TYR A 1 194 ? -11.587 39.115 17.568 1.00 36.31 194 TYR A CA 1
ATOM 1572 C C . TYR A 1 194 ? -11.185 38.339 16.286 1.00 36.31 194 TYR A C 1
ATOM 1574 O O . TYR A 1 194 ? -11.907 37.485 15.783 1.00 36.31 194 TYR A O 1
ATOM 1582 N N . ARG A 1 195 ? -9.926 38.546 15.864 1.00 40.62 195 ARG A N 1
ATOM 1583 C CA . ARG A 1 195 ? -9.020 37.543 15.249 1.00 40.62 195 ARG A CA 1
ATOM 1584 C C . ARG A 1 195 ? -9.180 37.068 13.795 1.00 40.62 195 ARG A C 1
ATOM 1586 O O . ARG A 1 195 ? -8.446 36.165 13.416 1.00 40.62 195 ARG A O 1
ATOM 1593 N N . THR A 1 196 ? -9.939 37.711 12.910 1.00 45.66 196 THR A N 1
ATOM 1594 C CA . THR A 1 196 ? -9.937 37.279 11.480 1.00 45.66 196 THR A CA 1
ATOM 1595 C C . THR A 1 196 ? -8.865 37.966 10.604 1.00 45.66 196 THR A C 1
ATOM 1597 O O . THR A 1 196 ? -8.721 37.663 9.421 1.00 45.66 196 THR A O 1
ATOM 1600 N N . ALA A 1 197 ? -8.055 38.877 11.156 1.00 43.75 197 ALA A N 1
ATOM 1601 C CA . ALA A 1 197 ? -6.991 39.550 10.397 1.00 43.75 197 ALA A CA 1
ATOM 1602 C C . ALA A 1 197 ? -5.730 38.678 10.193 1.00 43.75 197 ALA A C 1
ATOM 1604 O O . ALA A 1 197 ? -5.036 38.836 9.185 1.00 43.75 197 ALA A O 1
ATOM 1605 N N . ASN A 1 198 ? -5.444 37.741 11.110 1.00 43.78 198 ASN A N 1
ATOM 1606 C CA . ASN A 1 198 ? -4.213 36.936 11.077 1.00 43.78 198 ASN A CA 1
ATOM 1607 C C . ASN A 1 198 ? -4.284 35.727 10.122 1.00 43.78 198 ASN A C 1
ATOM 1609 O O . ASN A 1 198 ? -3.257 35.346 9.571 1.00 43.78 198 ASN A O 1
ATOM 1613 N N . ASP A 1 199 ? -5.478 35.194 9.835 1.00 49.19 199 ASP A N 1
ATOM 1614 C CA . ASP A 1 199 ? -5.669 34.074 8.891 1.00 49.19 199 ASP A CA 1
ATOM 1615 C C . ASP A 1 199 ? -5.758 34.510 7.414 1.00 49.19 199 ASP A C 1
ATOM 1617 O O . ASP A 1 199 ? -5.650 33.687 6.504 1.00 49.19 199 ASP A O 1
ATOM 1621 N N . ARG A 1 200 ? -5.925 35.813 7.132 1.00 51.81 200 ARG A N 1
ATOM 1622 C CA . ARG A 1 200 ? -6.110 36.336 5.760 1.00 51.81 200 ARG A CA 1
ATOM 1623 C C . ARG A 1 200 ? -4.806 36.752 5.067 1.00 51.81 200 ARG A C 1
ATOM 1625 O O . ARG A 1 200 ? -4.690 36.600 3.852 1.00 51.81 200 ARG A O 1
ATOM 1632 N N . LYS A 1 201 ? -3.800 37.217 5.820 1.00 55.78 201 LYS A N 1
ATOM 1633 C CA . LYS A 1 201 ? -2.448 37.512 5.303 1.00 55.78 201 LYS A CA 1
ATOM 1634 C C . LYS A 1 201 ? -1.750 36.286 4.686 1.00 55.78 201 LYS A C 1
ATOM 1636 O O . LYS A 1 201 ? -1.289 36.416 3.551 1.00 55.78 201 LYS A O 1
ATOM 1641 N N . PRO A 1 202 ? -1.706 35.098 5.330 1.00 57.88 202 PRO A N 1
ATOM 1642 C CA . PRO A 1 202 ? -1.056 33.930 4.733 1.00 57.88 202 PRO A CA 1
ATOM 1643 C C . PRO A 1 202 ? -1.739 33.482 3.435 1.00 57.88 202 PRO A C 1
ATOM 1645 O O . PRO A 1 202 ? -1.052 33.060 2.510 1.00 57.88 202 PRO A O 1
ATOM 1648 N N . LEU A 1 203 ? -3.062 33.650 3.306 1.00 58.31 203 LEU A N 1
ATOM 1649 C CA . LEU A 1 203 ? -3.793 33.328 2.075 1.00 58.31 203 LEU A CA 1
ATOM 1650 C C . LEU A 1 203 ? -3.387 34.224 0.894 1.00 58.31 203 LEU A C 1
ATOM 1652 O O . LEU A 1 203 ? -3.180 33.711 -0.205 1.00 58.31 203 LEU A O 1
ATOM 1656 N N . LEU A 1 204 ? -3.233 35.537 1.109 1.00 63.97 204 LEU A N 1
ATOM 1657 C CA . LEU A 1 204 ? -2.802 36.480 0.068 1.00 63.97 204 LEU A CA 1
ATOM 1658 C C . LEU A 1 204 ? -1.360 36.206 -0.382 1.00 63.97 204 LEU A C 1
ATOM 1660 O O . LEU A 1 204 ? -1.099 36.153 -1.584 1.00 63.97 204 LEU A O 1
ATOM 1664 N N . TYR A 1 205 ? -0.439 36.002 0.564 1.00 65.44 205 TYR A N 1
ATOM 1665 C CA . TYR A 1 205 ? 0.942 35.643 0.239 1.00 65.44 205 TYR A CA 1
ATOM 1666 C C . TYR A 1 205 ? 0.996 34.324 -0.530 1.00 65.44 205 TYR A C 1
ATOM 1668 O O . TYR A 1 205 ? 1.646 34.249 -1.566 1.00 65.44 205 TYR A O 1
ATOM 1676 N N . GLN A 1 206 ? 0.234 33.314 -0.106 1.00 62.75 206 GLN A N 1
ATOM 1677 C CA . GLN A 1 206 ? 0.176 32.024 -0.787 1.00 62.75 206 GLN A CA 1
ATOM 1678 C C . GLN A 1 206 ? -0.384 32.137 -2.217 1.00 62.75 206 GLN A C 1
ATOM 1680 O O . GLN A 1 206 ? 0.162 31.518 -3.125 1.00 62.75 206 GLN A O 1
ATOM 1685 N N . LEU A 1 207 ? -1.410 32.962 -2.456 1.00 68.56 207 LEU A N 1
ATOM 1686 C CA . LEU A 1 207 ? -1.935 33.256 -3.801 1.00 68.56 207 LEU A CA 1
ATOM 1687 C C . LEU A 1 207 ? -0.892 33.936 -4.701 1.00 68.56 207 LEU A C 1
ATOM 1689 O O . LEU A 1 207 ? -0.786 33.600 -5.880 1.00 68.56 207 LEU A O 1
ATOM 1693 N N . ILE A 1 208 ? -0.115 34.869 -4.147 1.00 72.44 208 ILE A N 1
ATOM 1694 C CA . ILE A 1 208 ? 0.958 35.567 -4.865 1.00 72.44 208 ILE A CA 1
ATOM 1695 C C . ILE A 1 208 ? 2.100 34.596 -5.194 1.00 72.44 208 ILE A C 1
ATOM 1697 O O . ILE A 1 208 ? 2.472 34.499 -6.358 1.00 72.44 208 ILE A O 1
ATOM 1701 N N . TYR A 1 209 ? 2.591 33.820 -4.221 1.00 70.69 209 TYR A N 1
ATOM 1702 C CA . TYR A 1 209 ? 3.643 32.816 -4.439 1.00 70.69 209 TYR A CA 1
ATOM 1703 C C . TYR A 1 209 ? 3.248 31.777 -5.488 1.00 70.69 209 TYR A C 1
ATOM 1705 O O . TYR A 1 209 ? 4.064 31.374 -6.309 1.00 70.69 209 TYR A O 1
ATOM 1713 N N . THR A 1 210 ? 1.977 31.383 -5.499 1.00 69.31 210 THR A N 1
ATOM 1714 C CA . THR A 1 210 ? 1.477 30.397 -6.454 1.00 69.31 210 THR A CA 1
ATOM 1715 C C . THR A 1 210 ? 1.423 30.949 -7.887 1.00 69.31 210 THR A C 1
ATOM 1717 O O . THR A 1 210 ? 1.759 30.235 -8.824 1.00 69.31 210 THR A O 1
ATOM 1720 N N . ASN A 1 211 ? 1.064 32.224 -8.083 1.00 78.38 211 ASN A N 1
ATOM 1721 C CA . ASN A 1 211 ? 1.127 32.847 -9.414 1.00 78.38 211 ASN A CA 1
ATOM 1722 C C . ASN A 1 211 ? 2.571 33.154 -9.850 1.00 78.38 211 ASN A C 1
ATOM 1724 O O . ASN A 1 211 ? 2.876 33.055 -11.033 1.00 78.38 211 ASN A O 1
ATOM 1728 N N . ILE A 1 212 ? 3.471 33.470 -8.911 1.00 78.56 212 ILE A N 1
ATOM 1729 C CA . ILE A 1 212 ? 4.912 33.594 -9.193 1.00 78.56 212 ILE A CA 1
ATOM 1730 C C . ILE A 1 212 ? 5.475 32.257 -9.692 1.00 78.56 212 ILE A C 1
ATOM 1732 O O . ILE A 1 212 ? 6.244 32.248 -10.646 1.00 78.56 212 ILE A O 1
ATOM 1736 N N . LEU A 1 213 ? 5.056 31.132 -9.101 1.00 79.06 213 LEU A N 1
ATOM 1737 C CA . LEU A 1 213 ? 5.447 29.799 -9.562 1.00 79.06 213 LEU A CA 1
ATOM 1738 C C . LEU A 1 213 ? 5.000 29.530 -11.009 1.00 79.06 213 LEU A C 1
ATOM 1740 O O . LEU A 1 213 ? 5.781 28.984 -11.778 1.00 79.06 213 LEU A O 1
ATOM 1744 N N . ILE A 1 214 ? 3.782 29.934 -11.397 1.00 81.75 214 ILE A N 1
ATOM 1745 C CA . ILE A 1 214 ? 3.292 29.791 -12.783 1.00 81.75 214 ILE A CA 1
ATOM 1746 C C . ILE A 1 214 ? 4.201 30.562 -13.752 1.00 81.75 214 ILE A C 1
ATOM 1748 O O . ILE A 1 214 ? 4.689 29.974 -14.711 1.00 81.75 214 ILE A O 1
ATOM 1752 N N . ILE A 1 215 ? 4.504 31.829 -13.445 1.00 83.25 215 ILE A N 1
ATOM 1753 C CA . ILE A 1 215 ? 5.382 32.675 -14.271 1.00 83.25 215 ILE A CA 1
ATOM 1754 C C . ILE A 1 215 ? 6.806 32.096 -14.342 1.00 83.25 215 ILE A C 1
ATOM 1756 O O . ILE A 1 215 ? 7.430 32.104 -15.398 1.00 83.25 215 ILE A O 1
ATOM 1760 N N . ALA A 1 216 ? 7.329 31.560 -13.236 1.00 82.00 216 ALA A N 1
ATOM 1761 C CA . ALA A 1 216 ? 8.644 30.924 -13.223 1.00 82.00 216 ALA A CA 1
ATOM 1762 C C . ALA A 1 216 ? 8.692 29.692 -14.141 1.00 82.00 216 ALA A C 1
ATOM 1764 O O . ALA A 1 216 ? 9.641 29.530 -14.904 1.00 82.00 216 ALA A O 1
ATOM 1765 N N . LEU A 1 217 ? 7.654 28.851 -14.111 1.00 82.38 217 LEU A N 1
ATOM 1766 C CA . LEU A 1 217 ? 7.542 27.692 -14.998 1.00 82.38 217 LEU A CA 1
ATOM 1767 C C . LEU A 1 217 ? 7.448 28.099 -16.478 1.00 82.38 217 LEU A C 1
ATOM 1769 O O . LEU A 1 217 ? 8.007 27.423 -17.339 1.00 82.38 217 LEU A O 1
ATOM 1773 N N . ASP A 1 218 ? 6.788 29.219 -16.763 1.00 85.75 218 ASP A N 1
ATOM 1774 C CA . ASP A 1 218 ? 6.696 29.819 -18.095 1.00 85.75 218 ASP A CA 1
ATOM 1775 C C . ASP A 1 218 ? 8.045 30.307 -18.637 1.00 85.75 218 ASP A C 1
ATOM 1777 O O . ASP A 1 218 ? 8.383 30.053 -19.794 1.00 85.75 218 ASP A O 1
ATOM 1781 N N . ILE A 1 219 ? 8.863 30.933 -17.785 1.00 85.25 219 ILE A N 1
ATOM 1782 C CA . ILE A 1 219 ? 10.226 31.357 -18.140 1.00 85.25 219 ILE A CA 1
ATOM 1783 C C . ILE A 1 219 ? 11.099 30.143 -18.477 1.00 85.25 219 ILE A C 1
ATOM 1785 O O . ILE A 1 219 ? 11.859 30.181 -19.443 1.00 85.25 219 ILE A O 1
ATOM 1789 N N . VAL A 1 220 ? 10.982 29.052 -17.712 1.00 83.75 220 VAL A N 1
ATOM 1790 C CA . VAL A 1 220 ? 11.749 27.821 -17.967 1.00 83.75 220 VAL A CA 1
ATOM 1791 C C . VAL A 1 220 ? 11.342 27.182 -19.298 1.00 83.75 220 VAL A C 1
ATOM 1793 O O . VAL A 1 220 ? 12.214 26.766 -20.060 1.00 83.75 220 VAL A O 1
ATOM 1796 N N . LEU A 1 221 ? 10.043 27.146 -19.623 1.00 82.88 221 LEU A N 1
ATOM 1797 C CA . LEU A 1 221 ? 9.572 26.651 -20.924 1.00 82.88 221 LEU A CA 1
ATOM 1798 C C . LEU A 1 221 ? 10.119 27.473 -22.094 1.00 82.88 221 LEU A C 1
ATOM 1800 O O . LEU A 1 221 ? 10.528 26.897 -23.104 1.00 82.88 221 LEU A O 1
ATOM 1804 N N . LEU A 1 222 ? 10.147 28.799 -21.949 1.00 86.38 222 LEU A N 1
ATOM 1805 C CA . LEU A 1 222 ? 10.724 29.692 -22.948 1.00 86.38 222 LEU A CA 1
ATOM 1806 C C . LEU A 1 222 ? 12.235 29.455 -23.087 1.00 86.38 222 LEU A C 1
ATOM 1808 O O . LEU A 1 222 ? 12.734 29.313 -24.198 1.00 86.38 222 LEU A O 1
ATOM 1812 N N . GLY A 1 223 ? 12.958 29.326 -21.971 1.00 79.88 223 GLY A N 1
ATOM 1813 C CA . GLY A 1 223 ? 14.396 29.048 -21.969 1.00 79.88 223 GLY A CA 1
ATOM 1814 C C . GLY A 1 223 ? 14.759 27.757 -22.707 1.00 79.88 223 GLY A C 1
ATOM 1815 O O . GLY A 1 223 ? 15.666 27.761 -23.534 1.00 79.88 223 GLY A O 1
ATOM 1816 N N . ILE A 1 224 ? 14.006 26.674 -22.486 1.00 79.62 224 ILE A N 1
ATOM 1817 C CA . ILE A 1 224 ? 14.216 25.390 -23.180 1.00 79.62 224 ILE A CA 1
ATOM 1818 C C . ILE A 1 224 ? 13.930 25.513 -24.686 1.00 79.62 224 ILE A C 1
ATOM 1820 O O . ILE A 1 224 ? 14.665 24.947 -25.491 1.00 79.62 224 ILE A O 1
ATOM 1824 N N . GLN A 1 225 ? 12.909 26.285 -25.080 1.00 81.00 225 GLN A N 1
ATOM 1825 C CA . GLN A 1 225 ? 12.570 26.530 -26.490 1.00 81.00 225 GLN A CA 1
ATOM 1826 C C . GLN A 1 225 ? 13.672 27.295 -27.243 1.00 81.00 225 GLN A C 1
ATOM 1828 O O . GLN A 1 225 ? 13.895 27.031 -28.424 1.00 81.00 225 GLN A O 1
ATOM 1833 N N . TYR A 1 226 ? 14.336 28.249 -26.586 1.00 82.81 226 TYR A N 1
ATOM 1834 C CA . TYR A 1 226 ? 15.441 29.018 -27.172 1.00 82.81 226 TYR A CA 1
ATOM 1835 C C . TYR A 1 226 ? 16.792 28.292 -27.101 1.00 82.81 226 TYR A C 1
ATOM 1837 O O . TYR A 1 226 ? 17.702 28.652 -27.841 1.00 82.81 226 TYR A O 1
ATOM 1845 N N . ALA A 1 227 ? 16.914 27.268 -26.252 1.00 78.50 227 ALA A N 1
ATOM 1846 C CA . ALA A 1 227 ? 18.088 26.399 -26.160 1.00 78.50 227 ALA A CA 1
ATOM 18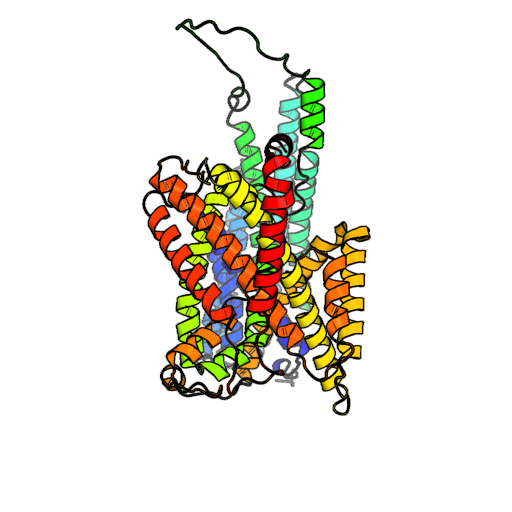47 C C . ALA A 1 227 ? 18.106 25.268 -27.210 1.00 78.50 227 ALA A C 1
ATOM 1849 O O . ALA A 1 227 ? 18.978 24.407 -27.152 1.00 78.50 227 ALA A O 1
ATOM 1850 N N . ASP A 1 228 ? 17.140 25.237 -28.137 1.00 74.31 228 ASP A N 1
ATOM 1851 C CA . ASP A 1 228 ? 17.009 24.229 -29.203 1.00 74.31 228 ASP A CA 1
ATOM 1852 C C . ASP A 1 228 ? 16.915 22.767 -28.724 1.00 74.31 228 ASP A C 1
ATOM 1854 O O . ASP A 1 228 ? 17.121 21.821 -29.484 1.00 74.31 228 ASP A O 1
ATOM 1858 N N . LEU A 1 229 ? 16.497 22.556 -27.471 1.00 73.06 229 LEU A N 1
ATOM 1859 C CA . LEU A 1 229 ? 16.267 21.231 -26.886 1.00 73.06 229 LEU A CA 1
ATOM 1860 C C . LEU A 1 229 ? 14.863 20.702 -27.225 1.00 73.06 229 LEU A C 1
ATOM 1862 O O . LEU A 1 229 ? 14.034 20.482 -26.339 1.00 73.06 229 LEU A O 1
ATOM 1866 N N . PHE A 1 230 ? 14.594 20.487 -28.515 1.00 69.56 230 PHE A N 1
ATOM 1867 C CA . PHE A 1 230 ? 13.268 20.126 -29.043 1.00 69.56 230 PHE A CA 1
ATOM 1868 C C . PHE A 1 230 ? 12.655 18.875 -28.381 1.00 69.56 230 PHE A C 1
ATOM 1870 O O . PHE A 1 230 ? 11.504 18.895 -27.942 1.00 69.56 230 PHE A O 1
ATOM 1877 N N . TYR A 1 231 ? 13.438 17.803 -28.221 1.00 68.25 231 TYR A N 1
ATOM 1878 C CA . TYR A 1 231 ? 12.967 16.554 -27.606 1.00 68.25 231 TYR A CA 1
ATOM 1879 C C . TYR A 1 231 ? 12.665 16.702 -26.106 1.00 68.25 231 TYR A C 1
ATOM 1881 O O . TYR A 1 231 ? 11.633 16.229 -25.624 1.00 68.25 231 TYR A O 1
ATOM 1889 N N . LEU A 1 232 ? 13.515 17.429 -25.364 1.00 70.88 232 LEU A N 1
ATOM 1890 C CA . LEU A 1 232 ? 13.275 17.707 -23.941 1.00 70.88 232 LEU A CA 1
ATOM 1891 C C . LEU A 1 232 ? 12.007 18.536 -23.780 1.00 70.88 232 LEU A C 1
ATOM 1893 O O . LEU A 1 232 ? 11.203 18.289 -22.884 1.00 70.88 232 LEU A O 1
ATOM 1897 N N . GLN A 1 233 ? 11.821 19.505 -24.673 1.00 77.06 233 GLN A N 1
ATOM 1898 C CA . GLN A 1 233 ? 10.655 20.364 -24.688 1.00 77.06 233 GLN A CA 1
ATOM 1899 C C . GLN A 1 233 ? 9.360 19.566 -24.884 1.00 77.06 233 GLN A C 1
ATOM 1901 O O . GLN A 1 233 ? 8.387 19.819 -24.170 1.00 77.06 233 GLN A O 1
ATOM 1906 N N . GLY A 1 234 ? 9.349 18.592 -25.800 1.00 75.69 234 GLY A N 1
ATOM 1907 C CA . GLY A 1 234 ? 8.192 17.734 -26.069 1.00 75.69 234 GLY A CA 1
ATOM 1908 C C . GLY A 1 234 ? 7.683 16.989 -24.829 1.00 75.69 234 GLY A C 1
ATOM 1909 O O . GLY A 1 234 ? 6.475 16.929 -24.603 1.00 75.69 234 GLY A O 1
ATOM 1910 N N . ALA A 1 235 ? 8.594 16.504 -23.978 1.00 73.75 235 ALA A N 1
ATOM 1911 C CA . ALA A 1 235 ? 8.256 15.799 -22.738 1.00 73.75 235 ALA A CA 1
ATOM 1912 C C . ALA A 1 235 ? 8.034 16.736 -21.534 1.00 73.75 235 ALA A C 1
ATOM 1914 O O . ALA A 1 235 ? 7.156 16.498 -20.702 1.00 73.75 235 ALA A O 1
ATOM 1915 N N . PHE A 1 236 ? 8.802 17.824 -21.431 1.00 82.75 236 PHE A N 1
ATOM 1916 C CA . PHE A 1 236 ? 8.745 18.760 -20.306 1.00 82.75 236 PHE A CA 1
ATOM 1917 C C . PHE A 1 236 ? 7.507 19.669 -20.345 1.00 82.75 236 PHE A C 1
ATOM 1919 O O . PHE A 1 236 ? 6.942 20.005 -19.301 1.00 82.75 236 PHE A O 1
ATOM 1926 N N . LYS A 1 237 ? 7.037 20.041 -21.542 1.00 87.88 237 LYS A N 1
ATOM 1927 C CA . LYS A 1 237 ? 5.880 20.930 -21.728 1.00 87.88 237 LYS A CA 1
ATOM 1928 C C . LYS A 1 237 ? 4.603 20.349 -21.094 1.00 87.88 237 LYS A C 1
ATOM 1930 O O . LYS A 1 237 ? 4.053 21.026 -20.224 1.00 87.88 237 LYS A O 1
ATOM 1935 N N . PRO A 1 238 ? 4.166 19.105 -21.377 1.00 88.12 238 PRO A N 1
ATOM 1936 C CA . PRO A 1 238 ? 3.020 18.497 -20.690 1.00 88.12 238 PRO A CA 1
ATOM 1937 C C . PRO A 1 238 ? 3.131 18.489 -19.161 1.00 88.12 238 PRO A C 1
ATOM 1939 O O . PRO A 1 238 ? 2.144 18.760 -18.474 1.00 88.12 238 PRO A O 1
ATOM 1942 N N . CYS A 1 239 ? 4.336 18.280 -18.622 1.00 82.94 239 CYS A N 1
ATOM 1943 C CA . CYS A 1 239 ? 4.578 18.263 -17.180 1.00 82.94 239 CYS A CA 1
ATOM 1944 C C . CYS A 1 239 ? 4.302 19.639 -16.560 1.00 82.94 239 CYS A C 1
ATOM 1946 O O . CYS A 1 239 ? 3.553 19.758 -15.586 1.00 82.94 239 CYS A O 1
ATOM 1948 N N . VAL A 1 240 ? 4.836 20.700 -17.170 1.00 87.50 240 VAL A N 1
ATOM 1949 C CA . VAL A 1 240 ? 4.605 22.076 -16.721 1.00 87.50 240 VAL A CA 1
ATOM 1950 C C . VAL A 1 240 ? 3.126 22.454 -16.808 1.00 87.50 240 VAL A C 1
ATOM 1952 O O . VAL A 1 240 ? 2.579 22.992 -15.842 1.00 87.50 240 VAL A O 1
ATOM 1955 N N . TYR A 1 241 ? 2.453 22.141 -17.918 1.00 90.31 241 TYR A N 1
ATOM 1956 C CA . TYR A 1 241 ? 1.021 22.422 -18.079 1.00 90.31 241 TYR A CA 1
ATOM 1957 C C . TYR A 1 241 ? 0.166 21.650 -17.055 1.00 90.31 241 TYR A C 1
ATOM 1959 O O . TYR A 1 241 ? -0.744 22.227 -16.454 1.00 90.31 241 TYR A O 1
ATOM 1967 N N . GLY A 1 242 ? 0.518 20.397 -16.747 1.00 85.25 242 GLY A N 1
ATOM 1968 C CA . GLY A 1 242 ? -0.099 19.622 -15.669 1.00 85.25 242 GLY A CA 1
ATOM 1969 C C . GLY A 1 242 ? 0.077 20.269 -14.291 1.00 85.25 242 GLY A C 1
ATOM 1970 O O . GLY A 1 242 ? -0.896 20.416 -13.544 1.00 85.25 242 GLY A O 1
ATOM 1971 N N . ILE A 1 243 ? 1.294 20.707 -13.948 1.00 84.31 243 ILE A N 1
ATOM 1972 C CA . ILE A 1 243 ? 1.574 21.399 -12.677 1.00 84.31 243 ILE A CA 1
ATOM 1973 C C . ILE A 1 243 ? 0.768 22.698 -12.581 1.00 84.31 243 ILE A C 1
ATOM 1975 O O . ILE A 1 243 ? 0.130 22.935 -11.551 1.00 84.31 243 ILE A O 1
ATOM 1979 N N . LYS A 1 244 ? 0.742 23.510 -13.646 1.00 87.44 244 LYS A N 1
ATOM 1980 C CA . LYS A 1 244 ? -0.055 24.745 -13.705 1.00 87.44 244 LYS A CA 1
ATOM 1981 C C . LYS A 1 244 ? -1.538 24.466 -13.452 1.00 87.44 244 LYS A C 1
ATOM 1983 O O . LYS A 1 244 ? -2.159 25.146 -12.636 1.00 87.44 244 LYS A O 1
ATOM 1988 N N . LEU A 1 245 ? -2.103 23.438 -14.088 1.00 87.19 245 LEU A N 1
ATOM 1989 C CA . LEU A 1 245 ? -3.501 23.045 -13.896 1.00 87.19 245 LEU A CA 1
ATOM 1990 C C . LEU A 1 245 ? -3.771 22.525 -12.469 1.00 87.19 245 LEU A C 1
ATOM 1992 O O . LEU A 1 245 ? -4.803 22.824 -11.871 1.00 87.19 245 LEU A O 1
ATOM 1996 N N . LYS A 1 246 ? -2.835 21.793 -11.860 1.00 81.81 246 LYS A N 1
ATOM 1997 C CA . LYS A 1 246 ? -2.973 21.315 -10.473 1.00 81.81 246 LYS A CA 1
ATOM 1998 C C . LYS A 1 246 ? -2.957 22.460 -9.465 1.00 81.81 246 LYS A C 1
ATOM 2000 O O . LYS A 1 246 ? -3.786 22.520 -8.552 1.00 81.81 246 LYS A O 1
ATOM 2005 N N . VAL A 1 247 ? -2.016 23.379 -9.652 1.00 79.00 247 VAL A N 1
ATOM 2006 C CA . VAL A 1 247 ? -1.916 24.635 -8.913 1.00 79.00 247 VAL A CA 1
ATOM 2007 C C . VAL A 1 247 ? -3.238 25.405 -8.991 1.00 79.00 247 VAL A C 1
ATOM 2009 O O . VAL A 1 247 ? -3.740 25.900 -7.977 1.00 79.00 247 VAL A O 1
ATOM 2012 N N . GLU A 1 248 ? -3.851 25.424 -10.167 1.00 77.94 248 GLU A N 1
ATOM 2013 C CA . GLU A 1 248 ? -5.102 26.117 -10.412 1.00 77.94 248 GLU A CA 1
ATOM 2014 C C . GLU A 1 248 ? -6.267 25.602 -9.551 1.00 77.94 248 GLU A C 1
ATOM 2016 O O . GLU A 1 248 ? -6.973 26.379 -8.899 1.00 77.94 248 GLU A O 1
ATOM 2021 N N . PHE A 1 249 ? -6.406 24.280 -9.419 1.00 71.12 249 PHE A N 1
ATOM 2022 C CA . PHE A 1 249 ? -7.400 23.680 -8.522 1.00 71.12 249 PHE A CA 1
ATOM 2023 C C . PHE A 1 249 ? -7.199 24.059 -7.054 1.00 71.12 249 PHE A C 1
ATOM 2025 O O . PHE A 1 249 ? -8.175 24.201 -6.306 1.00 71.12 249 PHE A O 1
ATOM 2032 N N . VAL A 1 250 ? -5.950 24.203 -6.609 1.00 68.75 250 VAL A N 1
ATOM 2033 C CA . VAL A 1 250 ? -5.648 24.614 -5.232 1.00 68.75 250 VAL A CA 1
ATOM 2034 C C . VAL A 1 250 ? -6.095 26.054 -5.003 1.00 68.75 250 VAL A C 1
ATOM 2036 O O . VAL A 1 250 ? -6.675 26.354 -3.954 1.00 68.75 250 VAL A O 1
ATOM 2039 N N . ILE A 1 251 ? -5.873 26.930 -5.985 1.00 69.00 251 ILE A N 1
ATOM 2040 C CA . ILE A 1 251 ? -6.260 28.335 -5.892 1.00 69.00 251 ILE A CA 1
ATOM 2041 C C . ILE A 1 251 ? -7.787 28.489 -5.887 1.00 69.00 251 ILE A C 1
ATOM 2043 O O . ILE A 1 251 ? -8.326 29.138 -4.985 1.00 69.00 251 ILE A O 1
ATOM 2047 N N . LEU A 1 252 ? -8.499 27.869 -6.836 1.00 67.06 252 LEU A N 1
ATOM 2048 C CA . LEU A 1 252 ? -9.955 28.009 -6.946 1.00 67.06 252 LEU A CA 1
ATOM 2049 C C . LEU A 1 252 ? -10.675 27.533 -5.677 1.00 67.06 252 LEU A C 1
ATOM 2051 O O . LEU A 1 252 ? -11.525 28.245 -5.142 1.00 67.06 252 LEU A O 1
ATOM 2055 N N . ASN A 1 253 ? -10.298 26.368 -5.139 1.00 65.06 253 ASN A N 1
ATOM 2056 C CA . ASN A 1 253 ? -10.919 25.829 -3.923 1.00 65.06 253 ASN A CA 1
ATOM 2057 C C . ASN A 1 253 ? -10.777 26.772 -2.718 1.00 65.06 253 ASN A C 1
ATOM 2059 O O . ASN A 1 253 ? -11.649 26.814 -1.847 1.00 65.06 253 ASN A O 1
ATOM 2063 N N . ARG A 1 254 ? -9.686 27.543 -2.655 1.00 64.12 254 ARG A N 1
ATOM 2064 C CA . ARG A 1 254 ? -9.453 28.529 -1.592 1.00 64.12 254 ARG A CA 1
ATOM 2065 C C . ARG A 1 254 ? -10.240 29.821 -1.826 1.00 64.12 254 ARG A C 1
ATOM 2067 O O . ARG A 1 254 ? -10.776 30.376 -0.864 1.00 64.12 254 ARG A O 1
ATOM 2074 N N . LEU A 1 255 ? -10.382 30.256 -3.079 1.00 61.88 255 LEU A N 1
ATOM 2075 C CA . LEU A 1 255 ? -11.222 31.400 -3.446 1.00 61.88 255 LEU A CA 1
ATOM 2076 C C . LEU A 1 255 ? -12.713 31.141 -3.208 1.00 61.88 255 LEU A C 1
ATOM 2078 O O . LEU A 1 255 ? -13.398 31.960 -2.605 1.00 61.88 255 LEU A O 1
ATOM 2082 N N . THR A 1 256 ? -13.234 29.977 -3.601 1.00 61.53 256 THR A N 1
ATOM 2083 C CA . THR A 1 256 ? -14.648 29.642 -3.371 1.00 61.53 256 THR A CA 1
ATOM 2084 C C . THR A 1 256 ? -14.987 29.608 -1.881 1.00 61.53 256 THR A C 1
ATOM 2086 O O . THR A 1 256 ? -16.056 30.069 -1.486 1.00 61.53 256 THR A O 1
ATOM 2089 N N . LYS A 1 257 ? -14.073 29.116 -1.034 1.00 60.00 257 LYS A N 1
ATOM 2090 C CA . LYS A 1 257 ? -14.239 29.143 0.429 1.00 60.00 257 LYS A CA 1
ATOM 2091 C C . LYS A 1 257 ? -14.317 30.567 0.982 1.00 60.00 257 LYS A C 1
ATOM 2093 O O . LYS A 1 257 ? -15.138 30.828 1.854 1.00 60.00 257 LYS A O 1
ATOM 2098 N N . SER A 1 258 ? -13.511 31.487 0.457 1.00 57.25 258 SER A N 1
ATOM 2099 C CA . SER A 1 258 ? -13.499 32.887 0.902 1.00 57.25 258 SER A CA 1
ATOM 2100 C C . SER A 1 258 ? -14.705 33.688 0.396 1.00 57.25 258 SER A C 1
ATOM 2102 O O . SER A 1 258 ? -15.199 34.546 1.121 1.00 57.25 258 SER A O 1
ATOM 2104 N N . VAL A 1 259 ? -15.241 33.368 -0.787 1.00 56.53 259 VAL A N 1
ATOM 2105 C CA . VAL A 1 259 ? -16.486 33.971 -1.303 1.00 56.53 259 VAL A CA 1
ATOM 2106 C C . VAL A 1 259 ? -17.726 33.427 -0.578 1.00 56.53 259 VAL A C 1
ATOM 2108 O O . VAL A 1 259 ? -18.601 34.205 -0.207 1.00 56.53 259 VAL A O 1
ATOM 2111 N N . ARG A 1 260 ? -17.800 32.113 -0.305 1.00 55.06 260 ARG A N 1
ATOM 2112 C CA . ARG A 1 260 ? -18.931 31.500 0.427 1.00 55.06 260 ARG A CA 1
ATOM 2113 C C . ARG A 1 260 ? -19.036 31.962 1.878 1.00 55.06 260 ARG A C 1
ATOM 2115 O O . ARG A 1 260 ? -20.147 32.135 2.360 1.00 55.06 260 ARG A O 1
ATOM 2122 N N . ALA A 1 261 ? -17.911 32.248 2.532 1.00 52.44 261 ALA A N 1
ATOM 2123 C CA . ALA A 1 261 ? -17.888 32.833 3.876 1.00 52.44 261 ALA A CA 1
ATOM 2124 C C . ALA A 1 261 ? -18.577 34.215 3.967 1.00 52.44 261 ALA A C 1
ATOM 2126 O O . ALA A 1 261 ? -18.802 34.712 5.064 1.00 52.44 261 ALA A O 1
ATOM 2127 N N . ARG A 1 262 ? -18.907 34.843 2.829 1.00 45.62 262 ARG A N 1
ATOM 2128 C CA . ARG A 1 262 ? -19.591 36.140 2.738 1.00 45.62 262 ARG A CA 1
ATOM 2129 C C . ARG A 1 262 ? -21.105 36.020 2.509 1.00 45.62 262 ARG A C 1
ATOM 2131 O O . ARG A 1 262 ? -21.807 37.009 2.672 1.00 45.62 262 ARG A O 1
ATOM 2138 N N . GLY A 1 263 ? -21.590 34.846 2.093 1.00 43.22 263 GLY A N 1
ATOM 2139 C CA . GLY A 1 263 ? -22.973 34.638 1.648 1.00 43.22 263 GLY A CA 1
ATOM 2140 C C . GLY A 1 263 ? -23.946 34.143 2.720 1.00 43.22 263 GLY A C 1
ATOM 2141 O O . GLY A 1 263 ? -25.139 34.097 2.443 1.00 43.22 263 GLY A O 1
ATOM 2142 N N . ASP A 1 264 ? -23.470 33.780 3.914 1.00 38.25 264 ASP A N 1
ATOM 2143 C CA . ASP A 1 264 ? -24.325 33.240 4.976 1.00 38.25 264 ASP A CA 1
ATOM 2144 C C . ASP A 1 264 ? -24.020 33.887 6.342 1.00 38.25 264 ASP A C 1
ATOM 2146 O O . ASP A 1 264 ? -23.126 33.437 7.063 1.00 38.25 264 ASP A O 1
ATOM 2150 N N . PRO A 1 265 ? -24.743 34.957 6.723 1.00 43.34 265 PRO A N 1
ATOM 2151 C CA . PRO A 1 265 ? -24.624 35.568 8.046 1.00 43.34 265 PRO A CA 1
ATOM 2152 C C . PRO A 1 265 ? -25.138 34.676 9.192 1.00 43.34 265 PRO A C 1
ATOM 2154 O O . PRO A 1 265 ? -24.987 35.053 10.350 1.00 43.34 265 PRO A O 1
ATOM 2157 N N . ARG A 1 266 ? -25.768 33.524 8.905 1.00 37.00 266 ARG A N 1
ATOM 2158 C CA . ARG A 1 266 ? -26.425 32.665 9.909 1.00 37.00 266 ARG A CA 1
ATOM 2159 C C . ARG A 1 266 ? -25.630 31.415 10.285 1.00 37.00 266 ARG A C 1
ATOM 2161 O O . ARG A 1 266 ? -25.971 30.752 11.259 1.00 37.00 266 ARG A O 1
ATOM 2168 N N . ALA A 1 267 ? -24.526 31.127 9.600 1.00 36.41 267 ALA A N 1
ATOM 2169 C CA . ALA A 1 267 ? -23.693 29.956 9.889 1.00 36.41 267 ALA A CA 1
ATOM 2170 C C . ALA A 1 267 ? -22.831 30.082 11.167 1.00 36.41 267 ALA A C 1
ATOM 2172 O O . ALA A 1 267 ? -22.073 29.168 11.483 1.00 36.41 267 ALA A O 1
ATOM 2173 N N . TYR A 1 268 ? -22.930 31.195 11.907 1.00 38.75 268 TYR A N 1
ATOM 2174 C CA . TYR A 1 268 ? -22.189 31.416 13.156 1.00 38.75 268 TYR A CA 1
ATOM 2175 C C . TYR A 1 268 ? -23.015 31.190 14.436 1.00 38.75 268 TYR A C 1
ATOM 2177 O O . TYR A 1 268 ? -22.474 31.345 15.528 1.00 38.75 268 TYR A O 1
ATOM 2185 N N . SER A 1 269 ? -24.295 30.805 14.339 1.00 32.28 269 SER A N 1
ATOM 2186 C CA . SER A 1 269 ? -25.190 30.693 15.505 1.00 32.28 269 SER A CA 1
ATOM 2187 C C . SER A 1 269 ? -25.956 29.369 15.598 1.00 32.28 269 SER A C 1
ATOM 2189 O O . SER A 1 269 ? -27.121 29.352 15.986 1.00 32.28 269 SER A O 1
ATOM 2191 N N . SER A 1 270 ? -25.328 28.242 15.265 1.00 30.48 270 SER A N 1
ATOM 2192 C CA . SER A 1 270 ? -25.904 26.919 15.539 1.00 30.48 270 SER A CA 1
ATOM 2193 C C . SER A 1 270 ? -24.873 26.034 16.225 1.00 30.48 270 SER A C 1
ATOM 2195 O O . SER A 1 270 ? -24.195 25.222 15.598 1.00 30.48 270 SER A O 1
ATOM 2197 N N . GLY A 1 271 ? -24.741 26.255 17.528 1.00 33.06 271 GLY A N 1
ATOM 2198 C CA . GLY A 1 271 ? -23.850 25.507 18.400 1.00 33.06 271 GLY A CA 1
ATOM 2199 C C . GLY A 1 271 ? -24.201 25.626 19.880 1.00 33.06 271 GLY A C 1
ATOM 2200 O O . GLY A 1 271 ? -23.292 25.508 20.686 1.00 33.06 271 GLY A O 1
ATOM 2201 N N . THR A 1 272 ? -25.466 25.876 20.252 1.00 28.81 272 THR A N 1
ATOM 2202 C CA . THR A 1 272 ? -25.951 25.643 21.627 1.00 28.81 272 THR A CA 1
ATOM 2203 C C . THR A 1 272 ? -27.483 25.624 21.722 1.00 28.81 272 THR A C 1
ATOM 2205 O O . THR A 1 272 ? -28.179 26.426 21.110 1.00 28.81 272 THR A O 1
ATOM 2208 N N . PHE A 1 273 ? -27.958 24.643 22.489 1.00 29.97 273 PHE A N 1
ATOM 2209 C CA . PHE A 1 273 ? -29.314 24.266 22.895 1.00 29.97 273 PHE A CA 1
ATOM 2210 C C . PHE A 1 273 ? -30.373 25.376 23.039 1.00 29.97 273 PHE A C 1
ATOM 2212 O O . PHE A 1 273 ? -30.141 26.389 23.692 1.00 29.97 273 PHE A O 1
ATOM 2219 N N . THR A 1 274 ? -31.604 25.079 22.600 1.00 26.11 274 THR A N 1
ATOM 2220 C CA . THR A 1 274 ? -32.828 25.583 23.247 1.00 26.11 274 THR A CA 1
ATOM 2221 C C . THR A 1 274 ? -33.773 24.419 23.538 1.00 26.11 274 THR A C 1
ATOM 2223 O O . THR A 1 274 ? -34.019 23.561 22.695 1.00 26.11 274 THR A O 1
ATOM 2226 N N . ASN A 1 275 ? -34.238 24.382 24.783 1.00 30.95 275 ASN A N 1
ATOM 2227 C CA . ASN A 1 275 ? -35.171 23.418 25.351 1.00 30.95 275 ASN A CA 1
ATOM 2228 C C . ASN A 1 275 ? -36.545 24.107 25.462 1.00 30.95 275 ASN A C 1
ATOM 2230 O O . ASN A 1 275 ? -36.591 25.267 25.869 1.00 30.95 275 ASN A O 1
ATOM 2234 N N . SER A 1 276 ? -37.650 23.421 25.149 1.00 28.03 276 SER A N 1
ATOM 2235 C CA . SER A 1 276 ? -39.011 23.831 25.560 1.00 28.03 276 SER A CA 1
ATOM 2236 C C . SER A 1 276 ? -39.975 22.630 25.718 1.00 28.03 276 SER A C 1
ATOM 2238 O O . SER A 1 276 ? -40.750 22.339 24.821 1.00 28.03 276 SER A O 1
ATOM 2240 N N . GLY A 1 277 ? -39.867 21.960 26.885 1.00 25.14 277 GLY A N 1
ATOM 2241 C CA . GLY A 1 277 ? -40.884 21.300 27.758 1.00 25.14 277 GLY A CA 1
ATOM 2242 C C . GLY A 1 277 ? -41.883 20.218 27.265 1.00 25.14 277 GLY A C 1
ATOM 2243 O O . GLY A 1 277 ? -42.211 20.171 26.087 1.00 25.14 277 GLY A O 1
ATOM 2244 N N . PRO A 1 278 ? -42.524 19.441 28.182 1.00 32.22 278 PRO A N 1
ATOM 2245 C CA . PRO A 1 278 ? -42.020 18.877 29.447 1.00 32.22 278 PRO A CA 1
ATOM 2246 C C . PRO A 1 278 ? -42.353 17.369 29.617 1.00 32.22 278 PRO A C 1
ATOM 2248 O O . PRO A 1 278 ? -43.476 16.960 29.352 1.00 32.22 278 PRO A O 1
ATOM 2251 N N . ILE A 1 279 ? -41.442 16.559 30.176 1.00 26.28 279 ILE A N 1
ATOM 2252 C CA . ILE A 1 279 ? -41.799 15.388 31.009 1.00 26.28 279 ILE A CA 1
ATOM 2253 C C . ILE A 1 279 ? -40.761 15.283 32.135 1.00 26.28 279 ILE A C 1
ATOM 2255 O O . ILE A 1 279 ? -39.572 15.102 31.877 1.00 26.28 279 ILE A O 1
ATOM 2259 N N . ASN A 1 280 ? -41.232 15.426 33.376 1.00 25.97 280 ASN A N 1
ATOM 2260 C CA . ASN A 1 280 ? -40.476 15.197 34.606 1.00 25.97 280 ASN A CA 1
ATOM 2261 C C . ASN A 1 280 ? -40.089 13.721 34.737 1.00 25.97 280 ASN A C 1
ATOM 2263 O O . ASN A 1 280 ? -40.977 12.873 34.775 1.00 25.97 280 ASN A O 1
ATOM 2267 N N . VAL A 1 281 ? -38.800 13.445 34.937 1.00 27.83 281 VAL A N 1
ATOM 2268 C CA . VAL A 1 281 ? -38.345 12.370 35.829 1.00 27.83 281 VAL A CA 1
ATOM 2269 C C . VAL A 1 281 ? -37.103 12.876 36.564 1.00 27.83 281 VAL A C 1
ATOM 2271 O O . VAL A 1 281 ? -36.048 13.068 35.961 1.00 27.83 281 VAL A O 1
ATOM 2274 N N . ASP A 1 282 ? -37.261 13.114 37.864 1.00 26.78 282 ASP A N 1
ATOM 2275 C CA . ASP A 1 282 ? -36.184 13.369 38.819 1.00 26.78 282 ASP A CA 1
ATOM 2276 C C . ASP A 1 282 ? -35.242 12.164 38.910 1.00 26.78 282 ASP A C 1
ATOM 2278 O O . ASP A 1 282 ? -35.681 11.081 39.292 1.00 26.78 282 ASP A O 1
ATOM 2282 N N . VAL A 1 283 ? -33.942 12.366 38.663 1.00 29.00 283 VAL A N 1
ATOM 2283 C CA . VAL A 1 283 ? -32.868 11.662 39.386 1.00 29.00 283 VAL A CA 1
ATOM 2284 C C . VAL A 1 283 ? -31.689 12.621 39.573 1.00 29.00 283 VAL A C 1
ATOM 2286 O O . VAL A 1 283 ? -31.068 13.096 38.625 1.00 29.00 283 VAL A O 1
ATOM 2289 N N . SER A 1 284 ? -31.410 12.904 40.839 1.00 28.94 284 SER A N 1
ATOM 2290 C CA . SER A 1 284 ? -30.353 13.755 41.377 1.00 28.94 284 SER A CA 1
ATOM 2291 C C . SER A 1 284 ? -28.926 13.221 41.167 1.00 28.94 284 SER A C 1
ATOM 2293 O O . SER A 1 284 ? -28.698 12.014 41.199 1.00 28.94 284 SER A O 1
ATOM 2295 N N . VAL A 1 285 ? -27.976 14.172 41.148 1.00 30.41 285 VAL A N 1
ATOM 2296 C CA . VAL A 1 285 ? -26.496 14.077 41.205 1.00 30.41 285 VAL A CA 1
ATOM 2297 C C . VAL A 1 285 ? -25.777 13.989 39.845 1.00 30.41 285 VAL A C 1
ATOM 2299 O O . VAL A 1 285 ? -25.417 12.918 39.366 1.00 30.41 285 VAL A O 1
ATOM 2302 N N . GLN A 1 286 ? -25.482 15.158 39.258 1.00 22.31 286 GLN A N 1
ATOM 2303 C CA . GLN A 1 286 ? -24.445 15.323 38.227 1.00 22.31 286 GLN A CA 1
ATOM 2304 C C . GLN A 1 286 ? -23.113 15.761 38.873 1.00 22.31 286 GLN A C 1
ATOM 2306 O O . GLN A 1 286 ? -23.132 16.640 39.738 1.00 22.31 286 GLN A O 1
ATOM 2311 N N . PRO A 1 287 ? -21.953 15.214 38.455 1.00 30.02 287 PRO A N 1
ATOM 2312 C CA . PRO A 1 287 ? -20.647 15.759 38.820 1.00 30.02 287 PRO A CA 1
ATOM 2313 C C . PRO A 1 287 ? -20.465 17.137 38.168 1.00 30.02 287 PRO A C 1
ATOM 2315 O O . PRO A 1 287 ? -20.823 17.316 37.004 1.00 30.02 287 PRO A O 1
ATOM 2318 N N . GLN A 1 288 ? -19.909 18.099 38.910 1.00 28.50 288 GLN A N 1
ATOM 2319 C CA . GLN A 1 288 ? -19.625 19.453 38.421 1.00 28.50 288 GLN A CA 1
ATOM 2320 C C . GLN A 1 288 ? -18.843 19.421 37.098 1.00 28.50 288 GLN A C 1
ATOM 2322 O O . GLN A 1 288 ? -17.825 18.737 36.975 1.00 28.50 288 GLN A O 1
ATOM 2327 N N . ALA A 1 289 ? -19.337 20.164 36.105 1.00 34.16 289 ALA A N 1
ATOM 2328 C CA . ALA A 1 289 ? -18.668 20.345 34.824 1.00 34.16 289 ALA A CA 1
ATOM 2329 C C . ALA A 1 289 ? -17.334 21.098 35.026 1.00 34.16 289 ALA A C 1
ATOM 2331 O O . ALA A 1 289 ? -17.312 22.056 35.801 1.00 34.16 289 ALA A O 1
ATOM 2332 N N . PRO A 1 290 ? -16.237 20.710 34.348 1.00 37.75 290 PRO A N 1
ATOM 2333 C CA . PRO A 1 290 ? -14.963 21.410 34.472 1.00 37.75 290 PRO A CA 1
ATOM 2334 C C . PRO A 1 290 ? -15.082 22.848 33.955 1.00 37.75 290 PRO A C 1
ATOM 2336 O O . PRO A 1 290 ? -15.772 23.097 32.962 1.00 37.75 290 PRO A O 1
ATOM 2339 N N . ASP A 1 291 ? -14.373 23.776 34.599 1.00 40.75 291 ASP A N 1
ATOM 2340 C CA . ASP A 1 291 ? -14.311 25.180 34.200 1.00 40.75 291 ASP A CA 1
ATOM 2341 C C . ASP A 1 291 ? -13.957 25.329 32.711 1.00 40.75 291 ASP A C 1
ATOM 2343 O O . ASP A 1 291 ? -13.054 24.678 32.179 1.00 40.75 291 ASP A O 1
ATOM 2347 N N . SER A 1 292 ? -14.645 26.247 32.027 1.00 44.94 292 SER A N 1
ATOM 2348 C CA . SER A 1 292 ? -14.480 26.523 30.585 1.00 44.94 292 SER A CA 1
ATOM 2349 C C . SER A 1 292 ? -13.030 26.813 30.162 1.00 44.94 292 SER A C 1
ATOM 2351 O O . SER A 1 292 ? -12.649 26.610 29.006 1.00 44.94 292 SER A O 1
ATOM 2353 N N . ARG A 1 293 ? -12.194 27.249 31.110 1.00 38.12 293 ARG A N 1
ATOM 2354 C CA . ARG A 1 293 ? -10.764 27.495 30.916 1.00 38.12 293 ARG A CA 1
ATOM 2355 C C . ARG A 1 293 ? -9.967 26.194 30.814 1.00 38.12 293 ARG A C 1
ATOM 2357 O O . ARG A 1 293 ? -9.158 26.080 29.894 1.00 38.12 293 ARG A O 1
ATOM 2364 N N . ASP A 1 294 ? -10.256 25.209 31.661 1.00 38.31 294 ASP A N 1
ATOM 2365 C CA . ASP A 1 294 ? -9.633 23.883 31.623 1.00 38.31 294 ASP A CA 1
ATOM 2366 C C . ASP A 1 294 ? -10.102 23.091 30.408 1.00 38.31 294 ASP A C 1
ATOM 2368 O O . ASP A 1 294 ? -9.284 22.470 29.735 1.00 38.31 294 ASP A O 1
ATOM 2372 N N . ALA A 1 295 ? -11.378 23.220 30.030 1.00 39.00 295 ALA A N 1
ATOM 2373 C CA . ALA A 1 295 ? -11.892 22.668 28.778 1.00 39.00 295 ALA A CA 1
ATOM 2374 C C . ALA A 1 295 ? -11.146 23.231 27.551 1.00 39.00 295 ALA A C 1
ATOM 2376 O O . ALA A 1 295 ? -10.766 22.474 26.664 1.00 39.00 295 ALA A O 1
ATOM 2377 N N . SER A 1 296 ? -10.850 24.537 27.528 1.00 35.00 296 SER A N 1
ATOM 2378 C CA . SER A 1 296 ? -10.107 25.177 26.428 1.00 35.00 296 SER A CA 1
ATOM 2379 C C . SER A 1 296 ? -8.609 24.830 26.400 1.00 35.00 296 SER A C 1
ATOM 2381 O O . SER A 1 296 ? -7.978 24.825 25.338 1.00 35.00 296 SER A O 1
ATOM 2383 N N . LEU A 1 297 ? -8.018 24.548 27.567 1.00 39.62 297 LEU A N 1
ATOM 2384 C CA . LEU A 1 297 ? -6.632 24.094 27.701 1.00 39.62 297 LEU A CA 1
ATOM 2385 C C . LEU A 1 297 ? -6.500 22.624 27.296 1.00 39.62 297 LEU A C 1
ATOM 2387 O O . LEU A 1 297 ? -5.568 22.284 26.565 1.00 39.62 297 LEU A O 1
ATOM 2391 N N . LEU A 1 298 ? -7.476 21.798 27.676 1.00 36.00 298 LEU A N 1
ATOM 2392 C CA . LEU A 1 298 ? -7.625 20.418 27.229 1.00 36.00 298 LEU A CA 1
ATOM 2393 C C . LEU A 1 298 ? -7.834 20.363 25.716 1.00 36.00 298 LEU A C 1
ATOM 2395 O O . LEU A 1 298 ? -7.080 19.656 25.062 1.00 36.00 298 LEU A O 1
ATOM 2399 N N . GLU A 1 299 ? -8.730 21.169 25.135 1.00 37.06 299 GLU A N 1
ATOM 2400 C CA . GLU A 1 299 ? -8.977 21.261 23.679 1.00 37.06 299 GLU A CA 1
ATOM 2401 C C . GLU A 1 299 ? -7.724 21.711 22.894 1.00 37.06 299 GLU A C 1
ATOM 2403 O O . GLU A 1 299 ? -7.455 21.256 21.779 1.00 37.06 299 GLU A O 1
ATOM 2408 N N . LYS A 1 300 ? -6.882 22.565 23.496 1.00 38.25 300 LYS A N 1
ATOM 2409 C CA . LYS A 1 300 ? -5.571 22.942 22.939 1.00 38.25 300 LYS A CA 1
ATOM 2410 C C . LYS A 1 300 ? -4.520 21.836 23.030 1.00 38.25 300 LYS A C 1
ATOM 2412 O O . LYS A 1 300 ? -3.684 21.756 22.132 1.00 38.25 300 LYS A O 1
ATOM 2417 N N . GLN A 1 301 ? -4.522 21.042 24.102 1.00 37.03 301 GLN A N 1
ATOM 2418 C CA . GLN A 1 301 ? -3.599 19.915 24.289 1.00 37.03 301 GLN A CA 1
ATOM 2419 C C . GLN A 1 301 ? -3.969 18.708 23.431 1.00 37.03 301 GLN A C 1
ATOM 2421 O O . GLN A 1 301 ? -3.090 17.951 23.028 1.00 37.03 301 GLN A O 1
ATOM 2426 N N . THR A 1 302 ? -5.256 18.543 23.149 1.00 34.34 302 THR A N 1
ATOM 2427 C CA . THR A 1 302 ? -5.789 17.351 22.503 1.00 34.34 302 THR A CA 1
ATOM 2428 C C . THR A 1 302 ? -5.833 17.449 20.986 1.00 34.34 302 THR A C 1
ATOM 2430 O O . THR A 1 302 ? -5.751 16.418 20.344 1.00 34.34 302 THR A O 1
ATOM 2433 N N . ARG A 1 303 ? -5.811 18.642 20.376 1.00 33.38 303 ARG A N 1
ATOM 2434 C CA . ARG A 1 303 ? -5.769 18.765 18.910 1.00 33.38 303 ARG A CA 1
ATOM 2435 C C . ARG A 1 303 ? -4.533 18.064 18.337 1.00 33.38 303 ARG A C 1
ATOM 2437 O O . ARG A 1 303 ? -3.447 18.652 18.292 1.00 33.38 303 ARG A O 1
ATOM 2444 N N . THR A 1 304 ? -4.696 16.833 17.850 1.00 40.84 304 THR A N 1
ATOM 2445 C CA . THR A 1 304 ? -3.641 16.125 17.126 1.00 40.84 304 THR A CA 1
ATOM 2446 C C . THR A 1 304 ? -3.188 17.030 15.985 1.00 40.84 304 THR A C 1
ATOM 2448 O O . THR A 1 304 ? -3.934 17.371 15.060 1.00 40.84 304 THR A O 1
ATOM 2451 N N . ARG A 1 305 ? -1.959 17.551 16.088 1.00 39.72 305 ARG A N 1
ATOM 2452 C CA . ARG A 1 305 ? -1.387 18.366 15.019 1.00 39.72 305 ARG A CA 1
ATOM 2453 C C . ARG A 1 305 ? -1.394 17.458 13.803 1.00 39.72 305 ARG A C 1
ATOM 2455 O O . ARG A 1 305 ? -0.754 16.415 13.846 1.00 39.72 305 ARG A O 1
ATOM 2462 N N . ARG A 1 306 ? -2.159 17.814 12.769 1.00 50.22 306 ARG A N 1
ATOM 2463 C CA . ARG A 1 306 ? -2.295 17.012 11.550 1.00 50.22 306 ARG A CA 1
ATOM 2464 C C . ARG A 1 306 ? -0.901 16.836 10.936 1.00 50.22 306 ARG A C 1
ATOM 2466 O O . ARG A 1 306 ? -0.438 17.703 10.201 1.00 50.22 306 ARG A O 1
ATOM 2473 N N . LEU A 1 307 ? -0.214 15.765 11.334 1.00 53.22 307 LEU A N 1
ATOM 2474 C CA . LEU A 1 307 ? 1.169 15.469 10.961 1.00 53.22 307 LEU A CA 1
ATOM 2475 C C . LEU A 1 307 ? 1.237 15.120 9.474 1.00 53.22 307 LEU A C 1
ATOM 2477 O O . LEU A 1 307 ? 2.188 15.495 8.796 1.00 53.22 307 LEU A O 1
ATOM 2481 N N . PHE A 1 308 ? 0.173 14.496 8.962 1.00 56.81 308 PHE A N 1
ATOM 2482 C CA . PHE A 1 308 ? 0.053 14.066 7.578 1.00 56.81 308 PHE A CA 1
ATOM 2483 C C . PHE A 1 308 ? -0.942 14.939 6.805 1.00 56.81 308 PHE A C 1
ATOM 2485 O O . PHE A 1 308 ? -2.125 15.042 7.142 1.00 56.81 308 PHE A O 1
ATOM 2492 N N . SER A 1 309 ? -0.466 15.560 5.724 1.00 63.19 309 SER A N 1
ATOM 2493 C CA . SER A 1 309 ? -1.347 16.100 4.682 1.00 63.19 309 SER A CA 1
ATOM 2494 C C . SER A 1 309 ? -2.091 14.948 3.997 1.00 63.19 309 SER A C 1
ATOM 2496 O O . SER A 1 309 ? -1.589 13.830 3.966 1.00 63.19 309 SER A O 1
ATOM 2498 N N . SER A 1 310 ? -3.253 15.198 3.384 1.00 60.91 310 SER A N 1
ATOM 2499 C CA . SER A 1 310 ? -3.971 14.175 2.600 1.00 60.91 310 SER A CA 1
ATOM 2500 C C . SER A 1 310 ? -3.098 13.546 1.506 1.00 60.91 310 SER A C 1
ATOM 2502 O O . SER A 1 310 ? -3.228 12.361 1.228 1.00 60.91 310 SER A O 1
ATOM 2504 N N . THR A 1 311 ? -2.179 14.322 0.924 1.00 61.12 311 THR A N 1
ATOM 2505 C CA . THR A 1 311 ? -1.190 13.826 -0.045 1.00 61.12 311 THR A CA 1
ATOM 2506 C C . THR A 1 311 ? -0.165 12.906 0.617 1.00 61.12 311 THR A C 1
ATOM 2508 O O . THR A 1 311 ? 0.113 11.832 0.099 1.00 61.12 311 THR A O 1
ATOM 2511 N N . THR A 1 312 ? 0.353 13.289 1.787 1.00 63.47 312 THR A N 1
ATOM 2512 C CA . THR A 1 312 ? 1.284 12.454 2.557 1.00 63.47 312 THR A CA 1
ATOM 2513 C C . THR A 1 312 ? 0.609 11.169 3.022 1.00 63.47 312 THR A C 1
ATOM 2515 O O . THR A 1 312 ? 1.233 10.129 2.955 1.00 63.47 312 THR A O 1
ATOM 2518 N N . LEU A 1 313 ? -0.672 11.206 3.405 1.00 64.38 313 LEU A N 1
ATOM 2519 C CA . LEU A 1 313 ? -1.440 10.024 3.811 1.00 64.38 313 LEU A CA 1
ATOM 2520 C C . LEU A 1 313 ? -1.642 9.027 2.654 1.00 64.38 313 LEU A C 1
ATOM 2522 O O . LEU A 1 313 ? -1.617 7.816 2.862 1.00 64.38 313 LEU A O 1
ATOM 2526 N N . PHE A 1 314 ? -1.831 9.529 1.431 1.00 63.97 314 PHE A N 1
ATOM 2527 C CA . PHE A 1 314 ? -1.923 8.695 0.232 1.00 63.97 314 PHE A CA 1
ATOM 2528 C C . PHE A 1 314 ? -0.585 8.023 -0.095 1.00 63.97 314 PHE A C 1
ATOM 2530 O O . PHE A 1 314 ? -0.545 6.805 -0.247 1.00 63.97 314 PHE A O 1
ATOM 2537 N N . PHE A 1 315 ? 0.513 8.788 -0.141 1.00 61.53 315 PHE A N 1
ATOM 2538 C CA . PHE A 1 315 ? 1.848 8.219 -0.362 1.00 61.53 315 PHE A CA 1
ATOM 2539 C C . PHE A 1 315 ? 2.270 7.287 0.773 1.00 61.53 315 PHE A C 1
ATOM 2541 O O . PHE A 1 315 ? 2.813 6.225 0.504 1.00 61.53 315 PHE A O 1
ATOM 2548 N N . PHE A 1 316 ? 1.932 7.628 2.017 1.00 62.88 316 PHE A N 1
ATOM 2549 C CA . PHE A 1 316 ? 2.079 6.758 3.179 1.00 62.88 316 PHE A CA 1
ATOM 2550 C C . PHE A 1 316 ? 1.360 5.427 2.957 1.00 62.88 316 PHE A C 1
ATOM 2552 O O . PHE A 1 316 ? 1.975 4.377 3.091 1.00 62.88 316 PHE A O 1
ATOM 2559 N N . SER A 1 317 ? 0.092 5.462 2.534 1.00 62.22 317 SER A N 1
ATOM 2560 C CA . SER A 1 317 ? -0.673 4.246 2.242 1.00 62.22 317 SER A CA 1
ATOM 2561 C C . SER A 1 317 ? -0.030 3.445 1.107 1.00 62.22 317 SER A C 1
ATOM 2563 O O . SER A 1 317 ? 0.088 2.235 1.208 1.00 62.22 317 SER A O 1
ATOM 2565 N N . MET A 1 318 ? 0.453 4.097 0.050 1.00 60.88 318 MET A N 1
ATOM 2566 C CA . MET A 1 318 ? 1.105 3.423 -1.077 1.00 60.88 318 MET A CA 1
ATOM 2567 C C . MET A 1 318 ? 2.442 2.770 -0.693 1.00 60.88 318 MET A C 1
ATOM 2569 O O . MET A 1 318 ? 2.673 1.612 -1.032 1.00 60.88 318 MET A O 1
ATOM 2573 N N . CYS A 1 319 ? 3.303 3.477 0.046 1.00 62.31 319 CYS A N 1
ATOM 2574 C CA . CYS A 1 319 ? 4.538 2.925 0.612 1.00 62.31 319 CYS A CA 1
ATOM 2575 C C . CYS A 1 319 ? 4.255 1.751 1.538 1.00 62.31 319 CYS A C 1
ATOM 2577 O O . CYS A 1 319 ? 4.951 0.742 1.480 1.00 62.31 319 CYS A O 1
ATOM 2579 N N . TYR A 1 320 ? 3.223 1.890 2.369 1.00 62.59 320 TYR A N 1
ATOM 2580 C CA . TYR A 1 320 ? 2.775 0.859 3.290 1.00 62.59 320 TYR A CA 1
ATOM 2581 C C . TYR A 1 320 ? 2.306 -0.407 2.566 1.00 62.59 320 TYR A C 1
ATOM 2583 O O . TYR A 1 320 ? 2.527 -1.509 3.060 1.00 62.59 320 TYR A O 1
ATOM 2591 N N . MET A 1 321 ? 1.682 -0.252 1.392 1.00 59.34 321 MET A N 1
ATOM 2592 C CA . MET A 1 321 ? 1.250 -1.379 0.565 1.00 59.34 321 MET A CA 1
ATOM 2593 C C . MET A 1 321 ? 2.399 -2.047 -0.211 1.00 59.34 321 MET A C 1
ATOM 2595 O O . MET A 1 321 ? 2.258 -3.178 -0.663 1.00 59.34 321 MET A O 1
ATOM 2599 N N . GLY A 1 322 ? 3.517 -1.343 -0.431 1.00 57.78 322 GLY A N 1
ATOM 2600 C CA . GLY A 1 322 ? 4.790 -1.895 -0.918 1.00 57.78 322 GLY A CA 1
ATOM 2601 C C . GLY A 1 322 ? 4.717 -2.895 -2.084 1.00 57.78 322 GLY A C 1
ATOM 2602 O O . GLY A 1 322 ? 5.479 -3.861 -2.136 1.00 57.78 322 GLY A O 1
ATOM 2603 N N . THR A 1 323 ? 3.753 -2.717 -2.993 1.00 58.75 323 THR A N 1
ATOM 2604 C CA . THR A 1 323 ? 3.083 -3.879 -3.590 1.00 58.75 323 THR A CA 1
ATOM 2605 C C . THR A 1 323 ? 3.943 -4.651 -4.579 1.00 58.75 323 THR A C 1
ATOM 2607 O O . THR A 1 323 ? 3.998 -5.876 -4.557 1.00 58.75 323 THR A O 1
ATOM 2610 N N . TRP A 1 324 ? 4.648 -3.946 -5.455 1.00 59.06 324 TRP A N 1
ATOM 2611 C CA . TRP A 1 324 ? 5.312 -4.578 -6.590 1.00 59.06 324 TRP A CA 1
ATOM 2612 C C . TRP A 1 324 ? 6.690 -5.157 -6.238 1.00 59.06 324 TRP A C 1
ATOM 2614 O O . TRP A 1 324 ? 7.049 -6.211 -6.759 1.00 59.06 324 TRP A O 1
ATOM 2624 N N . PHE A 1 325 ? 7.449 -4.534 -5.327 1.00 62.34 325 PHE A N 1
ATOM 2625 C CA . PHE A 1 325 ? 8.734 -5.089 -4.890 1.00 62.34 325 PHE A CA 1
ATOM 2626 C C . PHE A 1 325 ? 8.537 -6.305 -3.973 1.00 62.34 325 PHE A C 1
ATOM 2628 O O . PHE A 1 325 ? 9.326 -7.244 -4.041 1.00 62.34 325 PHE A O 1
ATOM 2635 N N . ALA A 1 326 ? 7.472 -6.322 -3.159 1.00 59.66 326 ALA A N 1
ATOM 2636 C CA . ALA A 1 326 ? 7.101 -7.480 -2.346 1.00 59.66 326 ALA A CA 1
ATOM 2637 C C . ALA A 1 326 ? 6.664 -8.666 -3.219 1.00 59.66 326 ALA A C 1
ATOM 2639 O O . ALA A 1 326 ? 7.039 -9.806 -2.940 1.00 59.66 326 ALA A O 1
ATOM 2640 N N . VAL A 1 327 ? 5.930 -8.394 -4.308 1.00 58.47 327 VAL A N 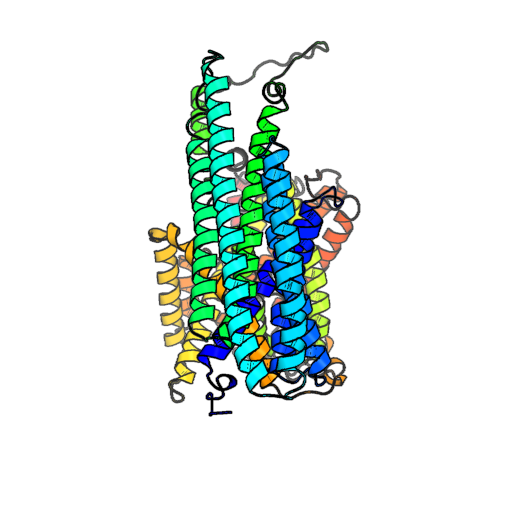1
ATOM 2641 C CA . VAL A 1 327 ? 5.607 -9.396 -5.334 1.00 58.47 327 VAL A CA 1
ATOM 2642 C C . VAL A 1 327 ? 6.883 -9.911 -5.992 1.00 58.47 327 VAL A C 1
ATOM 2644 O O . VAL A 1 327 ? 7.083 -11.118 -6.020 1.00 58.47 327 VAL A O 1
ATOM 2647 N N . GLY A 1 328 ? 7.783 -9.030 -6.443 1.00 59.50 328 GLY A N 1
ATOM 2648 C CA . GLY A 1 328 ? 9.044 -9.428 -7.079 1.00 59.50 328 GLY A CA 1
ATOM 2649 C C . GLY A 1 328 ? 9.908 -10.350 -6.210 1.00 59.50 328 GLY A C 1
ATOM 2650 O O . GLY A 1 328 ? 10.420 -11.349 -6.708 1.00 59.50 328 GLY A O 1
ATOM 2651 N N . GLY A 1 329 ? 10.013 -10.067 -4.906 1.00 63.22 329 GLY A N 1
ATOM 2652 C CA . GLY A 1 329 ? 10.786 -10.892 -3.971 1.00 63.22 329 GLY A CA 1
ATOM 2653 C C . GLY A 1 329 ? 10.145 -12.236 -3.606 1.00 63.22 329 GLY A C 1
ATOM 2654 O O . GLY A 1 329 ? 10.861 -13.182 -3.293 1.00 63.22 329 GLY A O 1
ATOM 2655 N N . ASN A 1 330 ? 8.812 -12.350 -3.659 1.00 64.25 330 ASN A N 1
ATOM 2656 C CA . ASN A 1 330 ? 8.091 -13.558 -3.229 1.00 64.25 330 ASN A CA 1
ATOM 2657 C C . ASN A 1 330 ? 7.482 -14.378 -4.379 1.00 64.25 330 ASN A C 1
ATOM 2659 O O . ASN A 1 330 ? 7.008 -15.489 -4.141 1.00 64.25 330 ASN A O 1
ATOM 2663 N N . MET A 1 331 ? 7.517 -13.880 -5.621 1.00 63.97 331 MET A N 1
ATOM 2664 C CA . MET A 1 331 ? 6.949 -14.551 -6.802 1.00 63.97 331 MET A CA 1
ATOM 2665 C C . MET A 1 331 ? 7.534 -15.952 -7.018 1.00 63.97 331 MET A C 1
ATOM 2667 O O . MET A 1 331 ? 6.828 -16.855 -7.464 1.00 63.97 331 MET A O 1
ATOM 2671 N N . TYR A 1 332 ? 8.799 -16.154 -6.639 1.00 70.44 332 TYR A N 1
ATOM 2672 C CA . TYR A 1 332 ? 9.460 -17.457 -6.684 1.00 70.44 332 TYR A CA 1
ATOM 2673 C C . TYR A 1 332 ? 8.652 -18.552 -5.967 1.00 70.44 332 TYR A C 1
ATOM 2675 O O . TYR A 1 332 ? 8.429 -19.619 -6.537 1.00 70.44 332 TYR A O 1
ATOM 2683 N N . TYR A 1 333 ? 8.135 -18.277 -4.763 1.00 68.12 333 TYR A N 1
ATOM 2684 C CA . TYR A 1 333 ? 7.377 -19.264 -3.985 1.00 68.12 333 TYR A CA 1
ATOM 2685 C C . TYR A 1 333 ? 6.091 -19.704 -4.683 1.00 68.12 333 TYR A C 1
ATOM 2687 O O . TYR A 1 333 ? 5.738 -20.884 -4.625 1.00 68.12 333 TYR A O 1
ATOM 2695 N N . ALA A 1 334 ? 5.407 -18.779 -5.358 1.00 66.75 334 ALA A N 1
ATOM 2696 C CA . ALA A 1 334 ? 4.193 -19.094 -6.094 1.00 66.75 334 ALA A CA 1
ATOM 2697 C C . ALA A 1 334 ? 4.466 -19.869 -7.378 1.00 66.75 334 ALA A C 1
ATOM 2699 O O . ALA A 1 334 ? 3.750 -20.823 -7.671 1.00 66.75 334 ALA A O 1
ATOM 2700 N N . ILE A 1 335 ? 5.51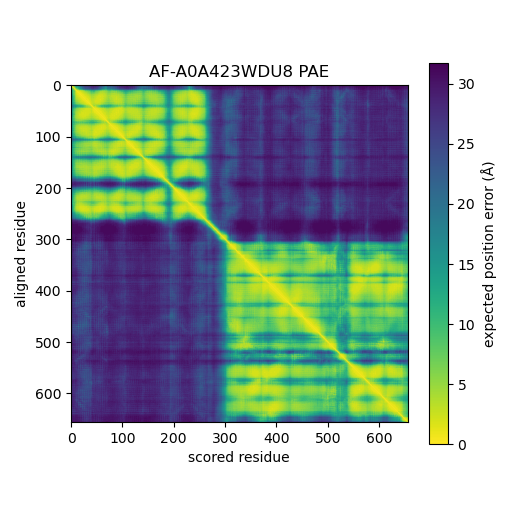6 -19.501 -8.114 1.00 71.06 335 ILE A N 1
ATOM 2701 C CA . ILE A 1 335 ? 5.892 -20.198 -9.347 1.00 71.06 335 ILE A CA 1
ATOM 2702 C C . ILE A 1 335 ? 6.307 -21.639 -9.043 1.00 71.06 335 ILE A C 1
ATOM 2704 O O . ILE A 1 335 ? 5.883 -22.550 -9.745 1.00 71.06 335 ILE A O 1
ATOM 2708 N N . VAL A 1 336 ? 7.072 -21.865 -7.973 1.00 74.50 336 VAL A N 1
ATOM 2709 C CA . VAL A 1 336 ? 7.527 -23.210 -7.583 1.00 74.50 336 VAL A CA 1
ATOM 2710 C C . VAL A 1 336 ? 6.372 -24.109 -7.132 1.00 74.50 336 VAL A C 1
ATOM 2712 O O . VAL A 1 336 ? 6.403 -25.316 -7.369 1.00 74.50 336 VAL A O 1
ATOM 2715 N N . ASN A 1 337 ? 5.345 -23.540 -6.500 1.00 73.81 337 ASN A N 1
ATOM 2716 C CA . ASN A 1 337 ? 4.244 -24.312 -5.934 1.00 73.81 337 ASN A CA 1
ATOM 2717 C C . ASN A 1 337 ? 3.011 -24.440 -6.846 1.00 73.81 337 ASN A C 1
ATOM 2719 O O . ASN A 1 337 ? 2.300 -25.431 -6.756 1.00 73.81 337 ASN A O 1
ATOM 2723 N N . GLY A 1 338 ? 2.725 -23.473 -7.715 1.00 70.88 338 GLY A N 1
ATOM 2724 C CA . GLY A 1 338 ? 1.520 -23.491 -8.557 1.00 70.88 338 GLY A CA 1
ATOM 2725 C C . GLY A 1 338 ? 1.751 -23.143 -10.024 1.00 70.88 338 GLY A C 1
ATOM 2726 O O . GLY A 1 338 ? 0.791 -23.143 -10.803 1.00 70.88 338 GLY A O 1
ATOM 2727 N N . GLY A 1 339 ? 2.990 -22.819 -10.401 1.00 70.88 339 GLY A N 1
ATOM 2728 C CA . GLY A 1 339 ? 3.326 -22.298 -11.718 1.00 70.88 339 GLY A CA 1
ATOM 2729 C C . GLY A 1 339 ? 2.685 -20.932 -12.006 1.00 70.88 339 GLY A C 1
ATOM 2730 O O . GLY A 1 339 ? 2.034 -20.332 -11.143 1.00 70.88 339 GLY A O 1
ATOM 2731 N N . PRO A 1 340 ? 2.835 -20.422 -13.239 1.00 66.62 340 PRO A N 1
ATOM 2732 C CA . PRO A 1 340 ? 2.231 -19.155 -13.661 1.00 66.62 340 PRO A CA 1
ATOM 2733 C C . PRO A 1 340 ? 0.697 -19.154 -13.561 1.00 66.62 340 PRO A C 1
ATOM 2735 O O . PRO A 1 340 ? 0.111 -18.159 -13.131 1.00 66.62 340 PRO A O 1
ATOM 2738 N N . ALA A 1 341 ? 0.055 -20.284 -13.880 1.00 65.06 341 ALA A N 1
ATOM 2739 C CA . ALA A 1 341 ? -1.385 -20.492 -13.727 1.00 65.06 341 ALA A CA 1
ATOM 2740 C C . ALA A 1 341 ? -1.837 -20.349 -12.264 1.00 65.06 341 ALA A C 1
ATOM 2742 O O . ALA A 1 341 ? -2.715 -19.543 -11.946 1.00 65.06 341 ALA A O 1
ATOM 2743 N N . GLY A 1 342 ? -1.193 -21.085 -11.352 1.00 65.75 342 GLY A N 1
ATOM 2744 C CA . GLY A 1 342 ? -1.521 -21.059 -9.929 1.00 65.75 342 GLY A CA 1
ATOM 2745 C C . GLY A 1 342 ? -1.273 -19.688 -9.316 1.00 65.75 342 GLY A C 1
ATOM 2746 O O . GLY A 1 342 ? -2.100 -19.211 -8.541 1.00 65.75 342 GLY A O 1
ATOM 2747 N N . TRP A 1 343 ? -0.199 -19.001 -9.709 1.00 67.44 343 TRP A N 1
ATOM 2748 C CA . TRP A 1 343 ? 0.074 -17.638 -9.257 1.00 67.44 343 TRP A CA 1
ATOM 2749 C C . TRP A 1 343 ? -1.000 -16.635 -9.709 1.00 67.44 343 TRP A C 1
ATOM 2751 O O . TRP A 1 343 ? -1.507 -15.874 -8.885 1.00 67.44 343 TRP A O 1
ATOM 2761 N N . PHE A 1 344 ? -1.411 -16.668 -10.982 1.00 65.75 344 PHE A N 1
ATOM 2762 C CA . PHE A 1 344 ? -2.417 -15.745 -11.518 1.00 65.75 344 PHE A CA 1
ATOM 2763 C C . PHE A 1 344 ? -3.812 -15.961 -10.909 1.00 65.75 344 PHE A C 1
ATOM 2765 O O . PHE A 1 344 ? -4.439 -15.014 -10.431 1.00 65.75 344 PHE A O 1
ATOM 2772 N N . PHE A 1 345 ? -4.310 -17.201 -10.882 1.00 69.38 345 PHE A N 1
ATOM 2773 C CA . PHE A 1 345 ? -5.650 -17.477 -10.350 1.00 69.38 345 PHE A CA 1
ATOM 2774 C C . PHE A 1 345 ? -5.722 -17.314 -8.831 1.00 69.38 345 PHE A C 1
ATOM 2776 O O . PHE A 1 345 ? -6.717 -16.799 -8.312 1.00 69.38 345 PHE A O 1
ATOM 2783 N N . SER A 1 346 ? -4.658 -17.682 -8.110 1.00 68.75 346 SER A N 1
ATOM 2784 C CA . SER A 1 346 ? -4.595 -17.429 -6.669 1.00 68.75 346 SER A CA 1
ATOM 2785 C C . SER A 1 346 ? -4.591 -15.938 -6.343 1.00 68.75 346 SER A C 1
ATOM 2787 O O . SER A 1 346 ? -5.202 -15.547 -5.351 1.00 68.75 346 SER A O 1
ATOM 2789 N N . TYR A 1 347 ? -3.991 -15.091 -7.188 1.00 67.81 347 TYR A N 1
ATOM 2790 C CA . TYR A 1 347 ? -4.024 -13.641 -7.010 1.00 67.81 347 TYR A CA 1
ATOM 2791 C C . TYR A 1 347 ? -5.457 -13.094 -7.001 1.00 67.81 347 TYR A C 1
ATOM 2793 O O . TYR A 1 347 ? -5.793 -12.291 -6.135 1.00 67.81 347 TYR A O 1
ATOM 2801 N N . ILE A 1 348 ? -6.329 -13.563 -7.901 1.00 69.00 348 ILE A N 1
ATOM 2802 C CA . ILE A 1 348 ? -7.738 -13.130 -7.957 1.00 69.00 348 ILE A CA 1
ATOM 2803 C C . ILE A 1 348 ? -8.474 -13.506 -6.663 1.00 69.00 348 ILE A C 1
ATOM 2805 O O . ILE A 1 348 ? -9.184 -12.681 -6.086 1.00 69.00 348 ILE A O 1
ATOM 2809 N N . ILE A 1 349 ? -8.288 -14.740 -6.188 1.00 75.25 349 ILE A N 1
ATOM 2810 C CA . ILE A 1 349 ? -8.932 -15.241 -4.965 1.00 75.25 349 ILE A CA 1
ATOM 2811 C C . ILE A 1 349 ? -8.448 -14.450 -3.744 1.00 75.25 349 ILE A C 1
ATOM 2813 O O . ILE A 1 349 ? -9.264 -13.971 -2.953 1.00 75.25 349 ILE A O 1
ATOM 2817 N N . VAL A 1 350 ? -7.130 -14.266 -3.621 1.00 75.31 350 VAL A N 1
ATOM 2818 C CA . VAL A 1 350 ? -6.503 -13.485 -2.547 1.00 75.31 350 VAL A CA 1
ATOM 2819 C C . VAL A 1 350 ? -6.982 -12.036 -2.586 1.00 75.31 350 VAL A C 1
ATOM 2821 O O . VAL A 1 350 ? -7.376 -11.500 -1.554 1.00 75.31 350 VAL A O 1
ATOM 2824 N N . PHE A 1 351 ? -7.044 -11.417 -3.766 1.00 72.19 351 PHE A N 1
ATOM 2825 C CA . PHE A 1 351 ? -7.537 -10.052 -3.933 1.00 72.19 351 PHE A CA 1
ATOM 2826 C C . PHE A 1 351 ? -8.972 -9.895 -3.419 1.00 72.19 351 PHE A C 1
ATOM 2828 O O . PHE A 1 351 ? -9.245 -9.003 -2.617 1.00 72.19 351 PHE A O 1
ATOM 2835 N N . LEU A 1 352 ? -9.891 -10.776 -3.825 1.00 77.75 352 LEU A N 1
ATOM 2836 C CA . LEU A 1 352 ? -11.283 -10.728 -3.367 1.00 77.75 352 LEU A CA 1
ATOM 2837 C C . LEU A 1 352 ? -11.396 -10.925 -1.848 1.00 77.75 352 LEU A C 1
ATOM 2839 O O . LEU A 1 352 ? -12.150 -10.206 -1.186 1.00 77.75 352 LEU A O 1
ATOM 2843 N N . GLY A 1 353 ? -10.622 -11.858 -1.290 1.00 80.25 353 GLY A N 1
ATOM 2844 C CA . GLY A 1 353 ? -10.572 -12.123 0.147 1.00 80.25 353 GLY A CA 1
ATOM 2845 C C . GLY A 1 353 ? -10.068 -10.929 0.961 1.00 80.25 353 GLY A C 1
ATOM 2846 O O . GLY A 1 353 ? -10.729 -10.495 1.910 1.00 80.25 353 GLY A O 1
ATOM 2847 N N . VAL A 1 354 ? -8.945 -10.338 0.542 1.00 79.31 354 VAL A N 1
ATOM 2848 C CA . VAL A 1 354 ? -8.365 -9.141 1.168 1.00 79.31 354 VAL A CA 1
ATOM 2849 C C . VAL A 1 354 ? -9.311 -7.948 1.043 1.00 79.31 354 VAL A C 1
ATOM 2851 O O . VAL A 1 354 ? -9.508 -7.225 2.017 1.00 79.31 354 VAL A O 1
ATOM 2854 N N . MET A 1 355 ? -9.967 -7.752 -0.105 1.00 78.88 355 MET A N 1
ATOM 2855 C CA . MET A 1 355 ? -10.940 -6.666 -0.273 1.00 78.88 355 MET A CA 1
ATOM 2856 C C . MET A 1 355 ? -12.130 -6.811 0.680 1.00 78.88 355 MET A C 1
ATOM 2858 O O . MET A 1 355 ? -12.577 -5.810 1.238 1.00 78.88 355 MET A O 1
ATOM 2862 N N . CYS A 1 356 ? -12.603 -8.036 0.938 1.00 86.19 356 CYS A N 1
ATOM 2863 C CA . CYS A 1 356 ? -13.632 -8.278 1.952 1.00 86.19 356 CYS A CA 1
ATOM 2864 C C . CYS A 1 356 ? -13.136 -7.933 3.367 1.00 86.19 356 CYS A C 1
ATOM 2866 O O . CYS A 1 356 ? -13.864 -7.297 4.131 1.00 86.19 356 CYS A O 1
ATOM 2868 N N . GLN A 1 357 ? -11.897 -8.299 3.718 1.00 85.31 357 GLN A N 1
ATOM 2869 C CA . GLN A 1 357 ? -11.296 -7.932 5.007 1.00 85.31 357 GLN A CA 1
ATOM 2870 C C . GLN A 1 357 ? -11.155 -6.413 5.160 1.00 85.31 357 GLN A C 1
ATOM 2872 O O . GLN A 1 357 ? -11.604 -5.858 6.161 1.00 85.31 357 GLN A O 1
ATOM 2877 N N . VAL A 1 358 ? -10.584 -5.726 4.166 1.00 82.00 358 VAL A N 1
ATOM 2878 C CA . VAL A 1 358 ? -10.411 -4.264 4.173 1.00 82.00 358 VAL A CA 1
ATOM 2879 C C . VAL A 1 358 ? -11.764 -3.563 4.253 1.00 82.00 358 VAL A C 1
ATOM 2881 O O . VAL A 1 358 ? -11.919 -2.621 5.027 1.00 82.00 358 VAL A O 1
ATOM 2884 N N . ALA A 1 359 ? -12.764 -4.044 3.512 1.00 81.00 359 ALA A N 1
ATOM 2885 C CA . ALA A 1 359 ? -14.122 -3.522 3.570 1.00 81.00 359 ALA A CA 1
ATOM 2886 C C . ALA A 1 359 ? -14.756 -3.689 4.961 1.00 81.00 359 ALA A C 1
ATOM 2888 O O . ALA A 1 359 ? -15.416 -2.771 5.439 1.00 81.00 359 ALA A O 1
ATOM 2889 N N . SER A 1 360 ? -14.532 -4.820 5.632 1.00 89.06 360 SER A N 1
ATOM 2890 C CA . SER A 1 360 ? -15.016 -5.052 6.997 1.00 89.06 360 SER A CA 1
ATOM 2891 C C . SER A 1 360 ? -14.314 -4.152 8.021 1.00 89.06 360 SER A C 1
ATOM 2893 O O . SER A 1 360 ? -14.959 -3.440 8.790 1.00 89.06 360 SER A O 1
ATOM 2895 N N . LEU A 1 361 ? -12.978 -4.117 7.997 1.00 85.00 361 LEU A N 1
ATOM 2896 C CA . LEU A 1 361 ? -12.177 -3.310 8.920 1.00 85.00 361 LEU A CA 1
ATOM 2897 C C . LEU A 1 361 ? -12.380 -1.805 8.696 1.00 85.00 361 LEU A C 1
ATOM 2899 O O . LEU A 1 361 ? -12.374 -1.041 9.659 1.00 85.00 361 LEU A O 1
ATOM 2903 N N . GLY A 1 362 ? -12.609 -1.375 7.453 1.00 81.56 362 GLY A N 1
ATOM 2904 C CA . GLY A 1 362 ? -12.939 0.010 7.114 1.00 81.56 362 GLY A CA 1
ATOM 2905 C C . GLY A 1 362 ? -14.261 0.474 7.731 1.00 81.56 362 GLY A C 1
ATOM 2906 O O . GLY A 1 362 ? -14.367 1.615 8.177 1.00 81.56 362 GLY A O 1
ATOM 2907 N N . GLU A 1 363 ? -15.250 -0.418 7.837 1.00 85.12 363 GLU A N 1
ATOM 2908 C CA . GLU A 1 363 ? -16.536 -0.120 8.476 1.00 85.12 363 GLU A CA 1
ATOM 2909 C C . GLU A 1 363 ? -16.346 0.060 9.981 1.00 85.12 363 GLU A C 1
ATOM 2911 O O . GLU A 1 363 ? -16.849 1.026 10.551 1.00 85.12 363 GLU A O 1
ATOM 2916 N N . LEU A 1 364 ? -15.532 -0.791 10.612 1.00 83.31 364 LEU A N 1
ATOM 2917 C CA . LEU A 1 364 ? -15.182 -0.667 12.030 1.00 83.31 364 LEU A CA 1
ATOM 2918 C C . LEU A 1 364 ? -14.372 0.599 12.326 1.00 83.31 364 LEU A C 1
ATOM 2920 O O . LEU A 1 364 ? -14.632 1.281 13.320 1.00 83.31 364 LEU A O 1
ATOM 2924 N N . ALA A 1 365 ? -13.437 0.953 11.443 1.00 80.06 365 ALA A N 1
ATOM 2925 C CA . ALA A 1 365 ? -12.663 2.186 11.546 1.00 80.06 365 ALA A CA 1
ATOM 2926 C C . ALA A 1 365 ? -13.542 3.440 11.442 1.00 80.06 365 ALA A C 1
ATOM 2928 O O . ALA A 1 365 ? -13.234 4.441 12.084 1.00 80.06 365 ALA A O 1
ATOM 2929 N N . SER A 1 366 ? -14.653 3.383 10.699 1.00 78.94 366 SER A N 1
ATOM 2930 C CA . SER A 1 366 ? -15.622 4.486 10.635 1.00 78.94 366 SER A CA 1
ATOM 2931 C C . SER A 1 366 ? -16.448 4.658 11.918 1.00 78.94 366 SER A C 1
ATOM 2933 O O . SER A 1 366 ? -16.978 5.740 12.155 1.00 78.94 366 SER A O 1
ATOM 2935 N N . ILE A 1 367 ? -16.563 3.608 12.742 1.00 77.44 367 ILE A N 1
ATOM 2936 C CA . ILE A 1 367 ? -17.305 3.636 14.012 1.00 77.44 367 ILE A CA 1
ATOM 2937 C C . ILE A 1 367 ? -16.396 4.137 15.139 1.00 77.44 367 ILE A C 1
ATOM 2939 O O . ILE A 1 367 ? -16.744 5.070 15.860 1.00 77.44 367 ILE A O 1
ATOM 2943 N N . HIS A 1 368 ? -15.220 3.524 15.288 1.00 70.44 368 HIS A N 1
ATOM 2944 C CA . HIS A 1 368 ? -14.263 3.852 16.345 1.00 70.44 368 HIS A CA 1
ATOM 2945 C C . HIS A 1 368 ? -12.853 4.032 15.756 1.00 70.44 368 HIS A C 1
ATOM 2947 O O . HIS A 1 368 ? -12.085 3.063 15.704 1.00 70.44 368 HIS A O 1
ATOM 2953 N N . PRO A 1 369 ? -12.494 5.259 15.319 1.00 67.00 369 PRO A N 1
ATOM 2954 C CA . PRO A 1 369 ? -11.180 5.577 14.763 1.00 67.00 369 PRO A CA 1
ATOM 2955 C C . PRO A 1 369 ? -10.163 5.843 15.884 1.00 67.00 369 PRO A C 1
ATOM 2957 O O . PRO A 1 369 ? -9.822 6.981 16.191 1.00 67.00 369 PRO A O 1
ATOM 2960 N N . ILE A 1 370 ? -9.685 4.777 16.520 1.00 67.19 370 ILE A N 1
ATOM 2961 C CA . ILE A 1 370 ? -8.773 4.824 17.676 1.00 67.19 370 ILE A CA 1
ATOM 2962 C C . ILE A 1 370 ? -7.470 4.081 17.390 1.00 67.19 370 ILE A C 1
ATOM 2964 O O . ILE A 1 370 ? -7.458 3.055 16.711 1.00 67.19 370 ILE A O 1
ATOM 2968 N N . ALA A 1 371 ? -6.355 4.576 17.930 1.00 54.38 371 ALA A N 1
ATOM 2969 C CA . ALA A 1 371 ? -5.083 3.863 17.865 1.00 54.38 371 ALA A CA 1
ATOM 2970 C C . ALA A 1 371 ? -5.218 2.495 18.555 1.00 54.38 371 ALA A C 1
ATOM 2972 O O . ALA A 1 371 ? -5.785 2.403 19.643 1.00 54.38 371 ALA A O 1
ATOM 2973 N N . GLY A 1 372 ? -4.740 1.428 17.904 1.00 62.47 372 GLY A N 1
ATOM 2974 C CA . GLY A 1 372 ? -4.888 0.070 18.433 1.00 62.47 372 GLY A CA 1
ATOM 2975 C C . GLY A 1 372 ? -6.325 -0.477 18.388 1.00 62.47 372 GLY A C 1
ATOM 2976 O O . GLY A 1 372 ? -6.710 -1.331 19.178 1.00 62.47 372 GLY A O 1
ATOM 2977 N N . ALA A 1 373 ? -7.138 -0.000 17.450 1.00 69.81 373 ALA A N 1
ATOM 2978 C CA . ALA A 1 373 ? -8.574 -0.250 17.393 1.00 69.81 373 ALA A CA 1
ATOM 2979 C C . ALA A 1 373 ? -9.022 -1.716 17.594 1.00 69.81 373 ALA A C 1
ATOM 2981 O O . ALA A 1 373 ? -10.055 -1.950 18.208 1.00 69.81 373 ALA A O 1
ATOM 2982 N N . GLN A 1 374 ? -8.240 -2.713 17.163 1.00 81.06 374 GLN A N 1
ATOM 2983 C CA . GLN A 1 374 ? -8.595 -4.137 17.254 1.00 81.06 374 GLN A CA 1
ATOM 2984 C C . GLN A 1 374 ? -8.949 -4.620 18.673 1.00 81.06 374 GLN A C 1
ATOM 2986 O O . GLN A 1 374 ? -9.923 -5.358 18.843 1.00 81.06 374 GLN A O 1
ATOM 2991 N N . TYR A 1 375 ? -8.201 -4.208 19.706 1.00 82.69 375 TYR A N 1
ATOM 2992 C CA . TYR A 1 375 ? -8.505 -4.619 21.085 1.00 82.69 375 TYR A CA 1
ATOM 2993 C C . TYR A 1 375 ? -9.744 -3.909 21.637 1.00 82.69 375 TYR A C 1
ATOM 2995 O O . TYR A 1 375 ? -10.528 -4.514 22.369 1.00 82.69 375 TYR A O 1
ATOM 3003 N N . HIS A 1 376 ? -9.971 -2.661 21.232 1.00 81.69 376 HIS A N 1
ATOM 3004 C CA . HIS A 1 376 ? -11.172 -1.917 21.590 1.00 81.69 376 HIS A CA 1
ATOM 3005 C C . HIS A 1 376 ? -12.421 -2.457 20.882 1.00 81.69 376 HIS A C 1
ATOM 3007 O O . HIS A 1 376 ? -13.397 -2.775 21.552 1.00 81.69 376 HIS A O 1
ATOM 3013 N N . TRP A 1 377 ? -12.362 -2.700 19.569 1.00 86.81 377 TRP A N 1
ATOM 3014 C CA . TRP A 1 377 ? -13.445 -3.338 18.816 1.00 86.81 377 TRP A CA 1
ATOM 3015 C C . TRP A 1 377 ? -13.811 -4.699 19.410 1.00 86.81 377 TRP A C 1
ATOM 3017 O O . TRP A 1 377 ? -14.986 -5.013 19.578 1.00 86.81 377 TRP A O 1
ATOM 3027 N N . THR A 1 378 ? -12.810 -5.494 19.797 1.00 89.69 378 THR A N 1
ATOM 3028 C CA . THR A 1 378 ? -13.052 -6.772 20.477 1.00 89.69 378 THR A CA 1
ATOM 3029 C C . THR A 1 378 ? -13.771 -6.559 21.806 1.00 89.69 378 THR A C 1
ATOM 3031 O O . THR A 1 378 ? -14.733 -7.260 22.095 1.00 89.69 378 THR A O 1
ATOM 3034 N N . TRP A 1 379 ? -13.363 -5.578 22.614 1.00 87.75 379 TRP A N 1
ATOM 3035 C CA . TRP A 1 379 ? -14.039 -5.279 23.878 1.00 87.75 379 TRP A CA 1
ATOM 3036 C C . TRP A 1 379 ? -15.504 -4.864 23.687 1.00 87.75 379 TRP A C 1
ATOM 3038 O O . TRP A 1 379 ? -16.380 -5.332 24.419 1.00 87.75 379 TRP A O 1
ATOM 3048 N N . ASP A 1 380 ? -15.778 -4.016 22.700 1.00 85.69 380 ASP A N 1
ATOM 3049 C CA . ASP A 1 380 ? -17.110 -3.458 22.479 1.00 85.69 380 ASP A CA 1
ATOM 3050 C C . ASP A 1 380 ? -18.075 -4.491 21.881 1.00 85.69 380 ASP A C 1
ATOM 3052 O O . ASP A 1 380 ? -19.231 -4.584 22.307 1.00 85.69 380 ASP A O 1
ATOM 3056 N N . PHE A 1 381 ? -17.591 -5.329 20.957 1.00 89.69 381 PHE A N 1
ATOM 3057 C CA . PHE A 1 381 ? -18.422 -6.286 20.223 1.00 89.69 381 PHE A CA 1
ATOM 3058 C C . PHE A 1 381 ? -18.435 -7.709 20.808 1.00 89.69 381 PHE A C 1
ATOM 3060 O O . PHE A 1 381 ? -19.319 -8.497 20.462 1.00 89.69 381 PHE A O 1
ATOM 3067 N N . ALA A 1 382 ? -17.515 -8.063 21.712 1.00 90.12 382 ALA A N 1
ATOM 3068 C CA . ALA A 1 382 ? -17.480 -9.403 22.300 1.00 90.12 382 ALA A CA 1
ATOM 3069 C C . ALA A 1 382 ? -18.680 -9.704 23.234 1.00 90.12 382 ALA A C 1
ATOM 3071 O O . ALA A 1 382 ? -19.191 -8.803 23.923 1.00 90.12 382 ALA A O 1
ATOM 3072 N N . PRO A 1 383 ? -19.086 -10.990 23.340 1.00 90.31 383 PRO A N 1
ATOM 3073 C CA . PRO A 1 383 ? -20.089 -11.449 24.301 1.00 90.31 383 PRO A CA 1
ATOM 3074 C C . PRO A 1 383 ? -19.710 -11.084 25.740 1.00 90.31 383 PRO A C 1
ATOM 3076 O O . PRO A 1 383 ? -18.550 -11.183 26.127 1.00 90.31 383 PRO A O 1
ATOM 3079 N N . ALA A 1 384 ? -20.687 -10.722 26.576 1.00 86.19 384 ALA A N 1
ATOM 3080 C CA . ALA A 1 384 ? -20.419 -10.239 27.936 1.00 86.19 384 ALA A CA 1
ATOM 3081 C C . ALA A 1 384 ? -19.673 -11.257 28.827 1.00 86.19 384 ALA A C 1
ATOM 3083 O O . ALA A 1 384 ? -18.874 -10.850 29.668 1.00 86.19 384 ALA A O 1
ATOM 3084 N N . SER A 1 385 ? -19.898 -12.560 28.624 1.00 87.31 385 SER A N 1
ATOM 3085 C CA . SER A 1 385 ? -19.264 -13.643 29.389 1.00 87.31 385 SER A CA 1
ATOM 3086 C C . SER A 1 385 ? -17.783 -13.841 29.051 1.00 87.31 385 SER A C 1
ATOM 3088 O O . SER A 1 385 ? -16.984 -14.114 29.942 1.00 87.31 385 SER A O 1
ATOM 3090 N N . SER A 1 386 ? -17.401 -13.680 27.781 1.00 90.50 386 SER A N 1
ATOM 3091 C CA . SER A 1 386 ? -16.040 -13.931 27.288 1.00 90.50 386 SER A CA 1
ATOM 3092 C C . SER A 1 386 ? -15.267 -12.663 26.925 1.00 90.50 386 SER A C 1
ATOM 3094 O O . SER A 1 386 ? -14.081 -12.755 26.620 1.00 90.50 386 SER A O 1
ATOM 3096 N N . ARG A 1 387 ? -15.888 -11.478 27.012 1.00 89.50 387 ARG A N 1
ATOM 3097 C CA . ARG A 1 387 ? -15.306 -10.179 26.636 1.00 89.50 387 ARG A CA 1
ATOM 3098 C C . ARG A 1 387 ? -13.893 -9.980 27.161 1.00 89.50 387 ARG A C 1
ATOM 3100 O O . ARG A 1 387 ? -12.993 -9.683 26.388 1.00 89.50 387 ARG A O 1
ATOM 3107 N N . ARG A 1 388 ? -13.683 -10.172 28.467 1.00 88.81 388 ARG A N 1
ATOM 3108 C CA . ARG A 1 388 ? -12.360 -9.957 29.069 1.00 88.81 388 ARG A CA 1
ATOM 3109 C C . ARG A 1 388 ? -11.328 -10.942 28.502 1.00 88.81 388 ARG A C 1
ATOM 3111 O O . ARG A 1 388 ? -10.253 -10.529 28.090 1.00 88.81 388 ARG A O 1
ATOM 3118 N N . PHE A 1 389 ? -11.669 -12.223 28.408 1.00 90.69 389 PHE A N 1
ATOM 3119 C CA . PHE A 1 389 ? -10.755 -13.226 27.861 1.00 90.69 389 PHE A CA 1
ATOM 3120 C C . PHE A 1 389 ? -10.421 -12.966 26.385 1.00 90.69 389 PHE A C 1
ATOM 3122 O O . PHE A 1 389 ? -9.252 -12.971 26.010 1.00 90.69 389 PHE A O 1
ATOM 3129 N N . LEU A 1 390 ? -11.426 -12.674 25.553 1.00 91.88 390 LEU A N 1
ATOM 3130 C CA . LEU A 1 390 ? -11.226 -12.409 24.127 1.00 91.88 390 LEU A CA 1
ATOM 3131 C C . LEU A 1 390 ? -10.381 -11.157 23.892 1.00 91.88 390 LEU A C 1
ATOM 3133 O O . LEU A 1 390 ? -9.467 -11.196 23.076 1.00 91.88 390 LEU A O 1
ATOM 3137 N N . THR A 1 391 ? -10.613 -10.073 24.636 1.00 90.75 391 THR A N 1
ATOM 3138 C CA . THR A 1 391 ? -9.784 -8.865 24.531 1.00 90.75 391 THR A CA 1
ATOM 3139 C C . THR A 1 391 ? -8.354 -9.096 25.034 1.00 90.75 391 THR A C 1
ATOM 3141 O O . THR A 1 391 ? -7.414 -8.547 24.462 1.00 90.75 391 THR A O 1
ATOM 3144 N N . TRP A 1 392 ? -8.160 -9.924 26.065 1.00 87.75 392 TRP A N 1
ATOM 3145 C CA . TRP A 1 392 ? -6.824 -10.329 26.516 1.00 87.75 392 TRP A CA 1
ATOM 3146 C C . TRP A 1 392 ? -6.075 -11.106 25.430 1.00 87.75 392 TRP A C 1
ATOM 3148 O O . TRP A 1 392 ? -4.947 -10.753 25.081 1.00 87.75 392 TRP A O 1
ATOM 3158 N N . MET A 1 393 ? -6.725 -12.118 24.849 1.00 90.69 393 MET A N 1
ATOM 3159 C CA . MET A 1 393 ? -6.160 -12.901 23.750 1.00 90.69 393 MET A CA 1
ATOM 3160 C C . MET A 1 393 ? -5.865 -12.025 22.532 1.00 90.69 393 MET A C 1
ATOM 3162 O O . MET A 1 393 ? -4.776 -12.110 21.974 1.00 90.69 393 MET A O 1
ATOM 3166 N N . GLN A 1 394 ? -6.780 -11.121 22.176 1.00 90.69 394 GLN A N 1
ATOM 3167 C CA . GLN A 1 394 ? -6.588 -10.144 21.107 1.00 90.69 394 GLN A CA 1
ATOM 3168 C C . GLN A 1 394 ? -5.304 -9.327 21.301 1.00 90.69 394 GLN A C 1
ATOM 3170 O O . GLN A 1 394 ? -4.547 -9.143 20.348 1.00 90.69 394 GLN A O 1
ATOM 3175 N N . GLY A 1 395 ? -5.040 -8.856 22.523 1.00 83.81 395 GLY A N 1
ATOM 3176 C CA . GLY A 1 395 ? -3.832 -8.098 22.848 1.00 83.81 395 GLY A CA 1
ATOM 3177 C C . GLY A 1 395 ? -2.551 -8.896 22.600 1.00 83.81 395 GLY A C 1
ATOM 3178 O O . GLY A 1 395 ? -1.663 -8.418 21.896 1.00 83.81 395 GLY A O 1
ATOM 3179 N N . TRP A 1 396 ? -2.478 -10.129 23.108 1.00 83.12 396 TRP A N 1
ATOM 3180 C CA . TRP A 1 396 ? -1.313 -11.007 22.926 1.00 83.12 396 TRP A CA 1
ATOM 3181 C C . TRP A 1 396 ? -1.066 -11.379 21.467 1.00 83.12 396 TRP A C 1
ATOM 3183 O O . TRP A 1 396 ? 0.070 -11.316 21.000 1.00 83.12 396 TRP A O 1
ATOM 3193 N N . VAL A 1 397 ? -2.131 -11.726 20.744 1.00 87.62 397 VAL A N 1
ATOM 3194 C CA . VAL A 1 397 ? -2.060 -12.104 19.328 1.00 87.62 397 VAL A CA 1
ATOM 3195 C C . VAL A 1 397 ? -1.610 -10.922 18.467 1.00 87.62 397 VAL A C 1
ATOM 3197 O O . VAL A 1 397 ? -0.723 -11.063 17.630 1.00 87.62 397 VAL A O 1
ATOM 3200 N N . THR A 1 398 ? -2.153 -9.729 18.715 1.00 83.50 398 THR A N 1
ATOM 3201 C CA . THR A 1 398 ? -1.756 -8.511 17.989 1.00 83.50 398 THR A CA 1
ATOM 3202 C C . THR A 1 398 ? -0.309 -8.120 18.302 1.00 83.50 398 THR A C 1
ATOM 3204 O O . THR A 1 398 ? 0.441 -7.713 17.418 1.00 83.50 398 THR A O 1
ATOM 3207 N N . TRP A 1 399 ? 0.111 -8.278 19.557 1.00 80.00 399 TRP A N 1
ATOM 3208 C CA . TRP A 1 399 ? 1.467 -7.962 19.991 1.00 80.00 399 TRP A CA 1
ATOM 3209 C C . TRP A 1 399 ? 2.522 -8.854 19.325 1.00 80.00 399 TRP A C 1
ATOM 3211 O O . TRP A 1 399 ? 3.490 -8.334 18.766 1.00 80.00 399 TRP A O 1
ATOM 3221 N N . ILE A 1 400 ? 2.322 -10.179 19.310 1.00 77.44 400 ILE A N 1
ATOM 3222 C CA . ILE A 1 400 ? 3.257 -11.087 18.628 1.00 77.44 400 ILE A CA 1
ATOM 3223 C C . ILE A 1 400 ? 3.248 -10.878 17.109 1.00 77.44 400 ILE A C 1
ATOM 3225 O O . ILE A 1 400 ? 4.304 -10.969 16.483 1.00 77.44 400 ILE A O 1
ATOM 3229 N N . ALA A 1 401 ? 2.098 -10.517 16.524 1.00 80.19 401 ALA A N 1
ATOM 3230 C CA . ALA A 1 401 ? 2.006 -10.158 15.111 1.00 80.19 401 ALA A CA 1
ATOM 3231 C C . ALA A 1 401 ? 2.913 -8.967 14.770 1.00 80.19 401 ALA A C 1
ATOM 3233 O O . ALA A 1 401 ? 3.683 -9.049 13.812 1.00 80.19 401 ALA A O 1
ATOM 3234 N N . TYR A 1 402 ? 2.890 -7.892 15.568 1.00 74.38 402 TYR A N 1
ATOM 3235 C CA . TYR A 1 402 ? 3.757 -6.727 15.346 1.00 74.38 402 TYR A CA 1
ATOM 3236 C C . TYR A 1 402 ? 5.246 -7.043 15.517 1.00 74.38 402 TYR A C 1
ATOM 3238 O O . TYR A 1 402 ? 6.064 -6.557 14.733 1.00 74.38 402 TYR A O 1
ATOM 3246 N N . ILE A 1 403 ? 5.600 -7.903 16.476 1.00 72.31 403 ILE A N 1
ATOM 3247 C CA . ILE A 1 403 ? 6.986 -8.355 16.653 1.00 72.31 403 ILE A CA 1
ATOM 3248 C C . ILE A 1 403 ? 7.473 -9.118 15.429 1.00 72.31 403 ILE A C 1
ATOM 3250 O O . ILE A 1 403 ? 8.493 -8.766 14.837 1.00 72.31 403 ILE A O 1
ATOM 3254 N N . ALA A 1 404 ? 6.735 -10.156 15.038 1.00 74.00 404 ALA A N 1
ATOM 3255 C CA . ALA A 1 404 ? 7.118 -11.005 13.922 1.00 74.00 404 ALA A CA 1
ATOM 3256 C C . ALA A 1 404 ? 7.150 -10.215 12.604 1.00 74.00 404 ALA A C 1
ATOM 3258 O O . ALA A 1 404 ? 8.023 -10.443 11.766 1.00 74.00 404 ALA A O 1
ATOM 3259 N N . THR A 1 405 ? 6.247 -9.244 12.443 1.00 74.25 405 THR A N 1
ATOM 3260 C CA . THR A 1 405 ? 6.217 -8.325 11.298 1.00 74.25 405 THR A CA 1
ATOM 3261 C C . THR A 1 405 ? 7.516 -7.535 11.183 1.00 74.25 405 THR A C 1
ATOM 3263 O O . THR A 1 405 ? 8.140 -7.510 10.125 1.00 74.25 405 THR A O 1
ATOM 3266 N N . LEU A 1 406 ? 7.957 -6.905 12.273 1.00 73.31 406 LEU A N 1
ATOM 3267 C CA . LEU A 1 406 ? 9.178 -6.107 12.262 1.00 73.31 406 LEU A CA 1
ATOM 3268 C C . LEU A 1 406 ? 10.409 -6.958 11.930 1.00 73.31 406 LEU A C 1
ATOM 3270 O O . LEU A 1 406 ? 11.215 -6.562 11.087 1.00 73.31 406 LEU A O 1
ATOM 3274 N N . THR A 1 407 ? 10.529 -8.136 12.546 1.00 69.62 407 THR A N 1
ATOM 3275 C CA . THR A 1 407 ? 11.604 -9.087 12.226 1.00 69.62 407 THR A CA 1
ATOM 3276 C C . THR A 1 407 ? 11.598 -9.450 10.742 1.00 69.62 407 THR A C 1
ATOM 3278 O O . THR A 1 407 ? 12.648 -9.462 10.105 1.00 69.62 407 THR A O 1
ATOM 3281 N N . SER A 1 408 ? 10.416 -9.681 10.168 1.00 73.62 408 SER A N 1
ATOM 3282 C CA . SER A 1 408 ? 10.252 -10.029 8.752 1.00 73.62 408 SER A CA 1
ATOM 3283 C C . SER A 1 408 ? 10.731 -8.913 7.820 1.00 73.62 408 SER A C 1
ATOM 3285 O O . SER A 1 408 ? 11.477 -9.177 6.877 1.00 73.62 408 SER A O 1
ATOM 3287 N N . CYS A 1 409 ? 10.378 -7.657 8.110 1.00 74.31 409 CYS A N 1
ATOM 3288 C CA . CYS A 1 409 ? 10.817 -6.505 7.318 1.00 74.31 409 CYS A CA 1
ATOM 3289 C C . CYS A 1 409 ? 12.337 -6.291 7.386 1.00 74.31 409 CYS A C 1
ATOM 3291 O O . CYS A 1 409 ? 12.973 -6.010 6.369 1.00 74.31 409 CYS A O 1
ATOM 3293 N N . LEU A 1 410 ? 12.933 -6.442 8.572 1.00 72.06 410 LEU A N 1
ATOM 3294 C CA . LEU A 1 410 ? 14.384 -6.334 8.761 1.00 72.06 410 LEU A CA 1
ATOM 3295 C C . LEU A 1 410 ? 15.144 -7.453 8.048 1.00 72.06 410 LEU A C 1
ATOM 3297 O O . LEU A 1 410 ? 16.196 -7.206 7.459 1.00 72.06 410 LEU A O 1
ATOM 3301 N N . ASN A 1 411 ? 14.592 -8.665 8.062 1.00 72.12 411 ASN A N 1
ATOM 3302 C CA . ASN A 1 411 ? 15.152 -9.789 7.330 1.00 72.12 411 ASN A CA 1
ATOM 3303 C C . ASN A 1 411 ? 15.144 -9.529 5.818 1.00 72.12 411 ASN A C 1
ATOM 3305 O O . ASN A 1 411 ? 16.159 -9.706 5.155 1.00 72.12 411 ASN A O 1
ATOM 3309 N N . TYR A 1 412 ? 14.025 -9.036 5.282 1.00 73.94 412 TYR A N 1
ATOM 3310 C CA . TYR A 1 412 ? 13.926 -8.690 3.864 1.00 73.94 412 TYR A CA 1
ATOM 3311 C C . TYR A 1 412 ? 14.939 -7.605 3.464 1.00 73.94 412 TYR A C 1
ATOM 3313 O O . TYR A 1 412 ? 15.614 -7.722 2.444 1.00 73.94 412 TYR A O 1
ATOM 3321 N N . ASN A 1 413 ? 15.108 -6.577 4.304 1.00 76.50 413 ASN A N 1
ATOM 3322 C CA . ASN A 1 413 ? 16.131 -5.551 4.104 1.00 76.50 413 ASN A CA 1
ATOM 3323 C C . ASN A 1 413 ? 17.555 -6.137 4.106 1.00 76.50 413 ASN A C 1
ATOM 3325 O O . ASN A 1 413 ? 18.356 -5.794 3.240 1.00 76.50 413 ASN A O 1
ATOM 3329 N N . THR A 1 414 ? 17.844 -7.044 5.039 1.00 76.38 414 THR A N 1
ATOM 3330 C CA . THR A 1 414 ? 19.147 -7.714 5.144 1.00 76.38 414 THR A CA 1
ATOM 3331 C C . THR A 1 414 ? 19.439 -8.573 3.916 1.00 76.38 414 THR A C 1
ATOM 3333 O O . THR A 1 414 ? 20.518 -8.451 3.345 1.00 76.38 414 THR A O 1
ATOM 3336 N N . ALA A 1 415 ? 18.459 -9.351 3.446 1.00 76.25 415 ALA A N 1
ATOM 3337 C CA . ALA A 1 415 ? 18.593 -10.181 2.249 1.00 76.25 415 ALA A CA 1
ATOM 3338 C C . ALA A 1 415 ? 18.897 -9.351 0.989 1.00 76.25 415 ALA A C 1
ATOM 3340 O O . ALA A 1 415 ? 19.697 -9.765 0.153 1.00 76.25 415 ALA A O 1
ATOM 3341 N N . ILE A 1 416 ? 18.309 -8.154 0.861 1.00 79.31 416 ILE A N 1
ATOM 3342 C CA . ILE A 1 416 ? 18.625 -7.236 -0.246 1.00 79.31 416 ILE A CA 1
ATOM 3343 C C . ILE A 1 416 ? 20.068 -6.729 -0.144 1.00 79.31 416 ILE A C 1
ATOM 3345 O O . ILE A 1 416 ? 20.774 -6.708 -1.150 1.00 79.31 416 ILE A O 1
ATOM 3349 N N . ILE A 1 417 ? 20.521 -6.326 1.048 1.00 84.94 417 ILE A N 1
ATOM 3350 C CA . ILE A 1 417 ? 21.898 -5.849 1.258 1.00 84.94 417 ILE A CA 1
ATOM 3351 C C . ILE A 1 417 ? 22.901 -6.958 0.928 1.00 84.94 417 ILE A C 1
ATOM 3353 O O . ILE A 1 417 ? 23.855 -6.727 0.192 1.00 84.94 417 ILE A O 1
ATOM 3357 N N . GLU A 1 418 ? 22.663 -8.167 1.425 1.00 81.25 418 GLU A N 1
ATOM 3358 C CA . GLU A 1 418 ? 23.484 -9.344 1.142 1.00 81.25 418 GLU A CA 1
ATOM 3359 C C . GLU A 1 418 ? 23.501 -9.697 -0.352 1.00 81.25 418 GLU A C 1
ATOM 3361 O O . GLU A 1 418 ? 24.570 -9.950 -0.909 1.00 81.25 418 GLU A O 1
ATOM 3366 N N . GLY A 1 419 ? 22.351 -9.622 -1.028 1.00 81.88 419 GLY A N 1
ATOM 3367 C CA . GLY A 1 419 ? 22.263 -9.802 -2.478 1.00 81.88 419 GLY A CA 1
ATOM 3368 C C . GLY A 1 419 ? 23.072 -8.760 -3.259 1.00 81.88 419 GLY A C 1
ATOM 3369 O O . GLY A 1 419 ? 23.745 -9.103 -4.227 1.00 81.88 419 GLY A O 1
ATOM 3370 N N . LEU A 1 420 ? 23.080 -7.495 -2.819 1.00 86.00 420 LEU A N 1
ATOM 3371 C CA . LEU A 1 420 ? 23.917 -6.447 -3.419 1.00 86.00 420 LEU A CA 1
ATOM 3372 C C . LEU A 1 420 ? 25.417 -6.704 -3.212 1.00 86.00 420 LEU A C 1
ATOM 3374 O O . LEU A 1 420 ? 26.212 -6.404 -4.102 1.00 86.00 420 LEU A O 1
ATOM 3378 N N . VAL A 1 421 ? 25.808 -7.261 -2.061 1.00 87.56 421 VAL A N 1
ATOM 3379 C CA . VAL A 1 421 ? 27.202 -7.652 -1.798 1.00 87.56 421 VAL A CA 1
ATOM 3380 C C . VAL A 1 421 ? 27.623 -8.779 -2.739 1.00 87.56 421 VAL A C 1
ATOM 3382 O O . VAL A 1 421 ? 28.656 -8.648 -3.387 1.00 87.56 421 VAL A O 1
ATOM 3385 N N . GLN A 1 422 ? 26.802 -9.822 -2.895 1.00 83.88 422 GLN A N 1
ATOM 3386 C CA . GLN A 1 422 ? 27.091 -10.929 -3.817 1.00 83.88 422 GLN A CA 1
ATOM 3387 C C . GLN A 1 422 ? 27.152 -10.501 -5.288 1.00 83.88 422 GLN A C 1
ATOM 3389 O O . GLN A 1 422 ? 27.961 -11.019 -6.050 1.00 83.88 422 GLN A O 1
ATOM 3394 N N . LEU A 1 423 ? 26.315 -9.544 -5.702 1.00 86.62 423 LEU A N 1
ATOM 3395 C CA . LEU A 1 423 ? 26.361 -8.999 -7.064 1.00 86.62 423 LEU A CA 1
ATOM 3396 C C . LEU A 1 423 ? 27.669 -8.255 -7.354 1.00 86.62 423 LEU A C 1
ATOM 3398 O O . LEU A 1 423 ? 28.112 -8.216 -8.500 1.00 86.62 423 LEU A O 1
ATOM 3402 N N . ARG A 1 424 ? 28.271 -7.640 -6.331 1.00 91.12 424 ARG A N 1
ATOM 3403 C CA . ARG A 1 424 ? 29.552 -6.938 -6.451 1.00 91.12 424 ARG A CA 1
ATOM 3404 C C . ARG A 1 424 ? 30.743 -7.889 -6.340 1.00 91.12 424 ARG A C 1
ATOM 3406 O O . ARG A 1 424 ? 31.720 -7.691 -7.055 1.00 91.12 424 ARG A O 1
ATOM 3413 N N . ASP A 1 425 ? 30.667 -8.857 -5.433 1.00 89.25 425 ASP A N 1
ATOM 3414 C CA . ASP A 1 425 ? 31.706 -9.851 -5.168 1.00 89.25 425 ASP A CA 1
ATOM 3415 C C . ASP A 1 425 ? 31.117 -11.274 -5.237 1.00 89.25 425 ASP A C 1
ATOM 3417 O O . ASP A 1 425 ? 30.561 -11.767 -4.248 1.00 89.25 425 ASP A O 1
ATOM 3421 N N . PRO A 1 426 ? 31.226 -11.944 -6.400 1.00 86.31 426 PRO A N 1
ATOM 3422 C CA . PRO A 1 426 ? 30.673 -13.281 -6.601 1.00 86.31 426 PRO A CA 1
ATOM 3423 C C . PRO A 1 426 ? 31.304 -14.374 -5.726 1.00 86.31 426 PRO A C 1
ATOM 3425 O O . PRO A 1 426 ? 30.703 -15.435 -5.569 1.00 86.31 426 PRO A O 1
ATOM 3428 N N . GLU A 1 427 ? 32.497 -14.149 -5.161 1.00 88.19 427 GLU A N 1
ATOM 3429 C CA . GLU A 1 427 ? 33.167 -15.124 -4.286 1.00 88.19 427 GLU A CA 1
ATOM 3430 C C . GLU A 1 427 ? 32.689 -15.034 -2.827 1.00 88.19 427 GLU A C 1
ATOM 3432 O O . GLU A 1 427 ? 32.995 -15.905 -2.005 1.00 88.19 427 GLU A O 1
ATOM 3437 N N . TYR A 1 428 ? 31.899 -14.010 -2.489 1.00 80.44 428 TYR A N 1
ATOM 3438 C CA . TYR A 1 428 ? 31.424 -13.791 -1.132 1.00 80.44 428 TYR A CA 1
ATOM 3439 C C . TYR A 1 428 ? 30.433 -14.873 -0.676 1.00 80.44 428 TYR A C 1
ATOM 3441 O O . TYR A 1 428 ? 29.293 -14.974 -1.146 1.00 80.44 428 TYR A O 1
ATOM 3449 N N . GLN A 1 429 ? 30.846 -15.659 0.321 1.00 77.19 429 GLN A N 1
ATOM 3450 C CA . GLN A 1 429 ? 29.985 -16.649 0.961 1.00 77.19 429 GLN A CA 1
ATOM 3451 C C . GLN A 1 429 ? 29.126 -16.007 2.051 1.00 77.19 429 GLN A C 1
ATOM 3453 O O . GLN A 1 429 ? 29.628 -15.410 3.007 1.00 77.19 429 GLN A O 1
ATOM 3458 N N . LEU A 1 430 ? 27.810 -16.181 1.939 1.00 67.62 430 LEU A N 1
ATOM 3459 C CA . LEU A 1 430 ? 26.875 -15.754 2.971 1.00 67.62 430 LEU A CA 1
ATOM 3460 C C . LEU A 1 430 ? 27.007 -16.661 4.197 1.00 67.62 430 LEU A C 1
ATOM 3462 O O . LEU A 1 430 ? 26.829 -17.876 4.121 1.00 67.62 430 LEU A O 1
ATOM 3466 N N . VAL A 1 431 ? 27.305 -16.053 5.343 1.00 68.38 431 VAL A N 1
ATOM 3467 C CA . VAL A 1 431 ? 27.445 -16.739 6.630 1.00 68.38 431 VAL A CA 1
ATOM 3468 C C . VAL A 1 431 ? 26.459 -16.114 7.610 1.00 68.38 431 VAL A C 1
ATOM 3470 O O . VAL A 1 431 ? 26.348 -14.894 7.672 1.00 68.38 431 VAL A O 1
ATOM 3473 N N . GLY A 1 432 ? 25.760 -16.924 8.412 1.00 64.31 432 GLY A N 1
ATOM 3474 C CA . GLY A 1 432 ? 24.643 -16.453 9.251 1.00 64.31 432 GLY A CA 1
ATOM 3475 C C . GLY A 1 432 ? 24.988 -15.346 10.262 1.00 64.31 432 GLY A C 1
ATOM 3476 O O . GLY A 1 432 ? 24.123 -14.548 10.634 1.00 64.31 432 GLY A O 1
ATOM 3477 N N . TRP A 1 433 ? 26.252 -15.226 10.682 1.00 64.12 433 TRP A N 1
ATOM 3478 C CA . TRP A 1 433 ? 26.675 -14.123 11.551 1.00 64.12 433 TRP A CA 1
ATOM 3479 C C . TRP A 1 433 ? 26.707 -12.772 10.814 1.00 64.12 433 TRP A C 1
ATOM 3481 O O . TRP A 1 433 ? 26.398 -11.756 11.436 1.00 64.12 433 TRP A O 1
ATOM 3491 N N . HIS A 1 434 ? 26.988 -12.751 9.501 1.00 73.62 434 HIS A N 1
ATOM 3492 C CA . HIS A 1 434 ? 26.877 -11.547 8.669 1.00 73.62 434 HIS A CA 1
ATOM 3493 C C . HIS A 1 434 ? 25.429 -11.039 8.671 1.00 73.62 434 HIS A C 1
ATOM 3495 O O . HIS A 1 434 ? 25.174 -9.894 9.048 1.00 73.62 434 HIS A O 1
ATOM 3501 N N . THR A 1 435 ? 24.478 -11.933 8.384 1.00 70.44 435 THR A N 1
ATOM 3502 C CA . THR A 1 435 ? 23.033 -11.659 8.395 1.00 70.44 435 THR A CA 1
ATOM 3503 C C . THR A 1 435 ? 22.584 -11.098 9.742 1.00 70.44 435 THR A C 1
ATOM 3505 O O . THR A 1 435 ? 21.845 -10.115 9.818 1.00 70.44 435 THR A O 1
ATOM 3508 N N . THR A 1 436 ? 23.084 -11.684 10.832 1.00 67.44 436 THR A N 1
ATOM 3509 C CA . THR A 1 436 ? 22.772 -11.249 12.199 1.00 67.44 436 THR A CA 1
ATOM 3510 C C . THR A 1 436 ? 23.245 -9.823 12.463 1.00 67.44 436 THR A C 1
ATOM 3512 O O . THR A 1 436 ? 22.464 -8.997 12.934 1.00 67.44 436 THR A O 1
ATOM 3515 N N . LEU A 1 437 ? 24.506 -9.507 12.149 1.00 71.75 437 LEU A N 1
ATOM 3516 C CA . LEU A 1 437 ? 25.071 -8.178 12.400 1.00 71.75 437 LEU A CA 1
ATOM 3517 C C . LEU A 1 437 ? 24.408 -7.093 11.550 1.00 71.75 437 LEU A C 1
ATOM 3519 O O . LEU A 1 437 ? 24.120 -6.016 12.071 1.00 71.75 437 LEU A O 1
ATOM 3523 N N . ILE A 1 438 ? 24.118 -7.380 10.277 1.00 79.25 438 ILE A N 1
ATOM 3524 C CA . ILE A 1 438 ? 23.403 -6.448 9.393 1.00 79.25 438 ILE A CA 1
ATOM 3525 C C . ILE A 1 438 ? 21.999 -6.180 9.947 1.00 79.25 438 ILE A C 1
ATOM 3527 O O . ILE A 1 438 ? 21.609 -5.023 10.104 1.00 79.25 438 ILE A O 1
ATOM 3531 N N . THR A 1 439 ? 21.276 -7.231 10.346 1.00 72.31 439 THR A N 1
ATOM 3532 C CA . THR A 1 439 ? 19.944 -7.107 10.958 1.00 72.31 439 THR A CA 1
ATOM 3533 C C . THR A 1 439 ? 19.984 -6.250 12.229 1.00 72.31 439 THR A C 1
ATOM 3535 O O . THR A 1 439 ? 19.133 -5.378 12.419 1.00 72.31 439 THR A O 1
ATOM 3538 N N . LEU A 1 440 ? 20.979 -6.464 13.100 1.00 68.75 440 LEU A N 1
ATOM 3539 C CA . LEU A 1 440 ? 21.165 -5.687 14.331 1.00 68.75 440 LEU A CA 1
ATOM 3540 C C . LEU A 1 440 ? 21.492 -4.216 14.040 1.00 68.75 440 LEU A C 1
ATOM 3542 O O . LEU A 1 440 ? 20.930 -3.328 14.684 1.00 68.75 440 LEU A O 1
ATOM 3546 N N . GLY A 1 441 ? 22.349 -3.952 13.051 1.00 76.56 441 GLY A N 1
ATOM 3547 C CA . GLY A 1 441 ? 22.674 -2.602 12.595 1.00 76.56 441 GLY A CA 1
ATOM 3548 C C . GLY A 1 441 ? 21.449 -1.859 12.055 1.00 76.56 441 GLY A C 1
ATOM 3549 O O . GLY A 1 441 ? 21.167 -0.740 12.489 1.00 76.56 441 GLY A O 1
ATOM 3550 N N . SER A 1 442 ? 20.667 -2.501 11.181 1.00 79.25 442 SER A N 1
ATOM 3551 C CA . SER A 1 442 ? 19.421 -1.939 10.640 1.00 79.25 442 SER A CA 1
ATOM 3552 C C . SER A 1 442 ? 18.387 -1.669 11.737 1.00 79.25 442 SER A C 1
ATOM 3554 O O . SER A 1 442 ? 17.758 -0.609 11.750 1.00 79.25 442 SER A O 1
ATOM 3556 N N . LEU A 1 443 ? 18.240 -2.580 12.707 1.00 73.75 443 LEU A N 1
ATOM 3557 C CA . LEU A 1 443 ? 17.343 -2.389 13.851 1.00 73.75 443 LEU A CA 1
ATOM 3558 C C . LEU A 1 443 ? 17.769 -1.192 14.715 1.00 73.75 443 LEU A C 1
ATOM 3560 O O . LEU A 1 443 ? 16.926 -0.367 15.074 1.00 73.75 443 LEU A O 1
ATOM 3564 N N . ALA A 1 444 ? 19.061 -1.081 15.035 1.00 73.81 444 ALA A N 1
ATOM 3565 C CA . ALA A 1 444 ? 19.600 0.029 15.816 1.00 73.81 444 ALA A CA 1
ATOM 3566 C C . ALA A 1 444 ? 19.402 1.371 15.098 1.00 73.81 444 ALA A C 1
ATOM 3568 O O . ALA A 1 444 ? 18.946 2.336 15.711 1.00 73.81 444 ALA A O 1
ATOM 3569 N N . PHE A 1 445 ? 19.660 1.423 13.789 1.00 80.75 445 PHE A N 1
ATOM 3570 C CA . PHE A 1 445 ? 19.431 2.615 12.976 1.00 80.75 445 PHE A CA 1
ATOM 3571 C C . PHE A 1 445 ? 17.962 3.059 13.009 1.00 80.75 445 PHE A C 1
ATOM 3573 O O . PHE A 1 445 ? 17.667 4.216 13.318 1.00 80.75 445 PHE A O 1
ATOM 3580 N N . ILE A 1 446 ? 17.026 2.136 12.769 1.00 75.94 446 ILE A N 1
ATOM 3581 C CA . ILE A 1 446 ? 15.588 2.439 12.799 1.00 75.94 446 ILE A CA 1
ATOM 3582 C C . ILE A 1 446 ? 15.145 2.891 14.199 1.00 75.94 446 ILE A C 1
ATOM 3584 O O . ILE A 1 446 ? 14.327 3.807 14.322 1.00 75.94 446 ILE A O 1
ATOM 3588 N N . ALA A 1 447 ? 15.686 2.292 15.262 1.00 69.88 447 ALA A N 1
ATOM 3589 C CA . ALA A 1 447 ? 15.403 2.710 16.632 1.00 69.88 447 ALA A CA 1
ATOM 3590 C C . ALA A 1 447 ? 15.894 4.143 16.907 1.00 69.88 447 ALA A C 1
ATOM 3592 O O . ALA A 1 447 ? 15.135 4.956 17.434 1.00 69.88 447 ALA A O 1
ATOM 3593 N N . LEU A 1 448 ? 17.120 4.485 16.495 1.00 74.75 448 LEU A N 1
ATOM 3594 C CA . LEU A 1 448 ? 17.681 5.832 16.651 1.00 74.75 448 LEU A CA 1
ATOM 3595 C C . LEU A 1 448 ? 16.872 6.886 15.887 1.00 74.75 448 LEU A C 1
ATOM 3597 O O . LEU A 1 448 ? 16.591 7.956 16.431 1.00 74.75 448 LEU A O 1
ATOM 3601 N N . VAL A 1 449 ? 16.443 6.579 14.658 1.00 75.00 449 VAL A N 1
ATOM 3602 C CA . VAL A 1 449 ? 15.578 7.475 13.876 1.00 75.00 449 VAL A CA 1
ATOM 3603 C C . VAL A 1 449 ? 14.242 7.696 14.585 1.00 75.00 449 VAL A C 1
ATOM 3605 O O . VAL A 1 449 ? 13.801 8.838 14.696 1.00 75.00 449 VAL A O 1
ATOM 3608 N N . ASN A 1 450 ? 13.622 6.644 15.127 1.00 73.00 450 ASN A N 1
ATOM 3609 C CA . ASN A 1 450 ? 12.357 6.771 15.855 1.00 73.00 450 ASN A CA 1
ATOM 3610 C C . ASN A 1 450 ? 12.491 7.546 17.175 1.00 73.00 450 ASN A C 1
ATOM 3612 O O . ASN A 1 450 ? 11.586 8.300 17.524 1.00 73.00 450 ASN A O 1
ATOM 3616 N N . LEU A 1 451 ? 13.608 7.398 17.891 1.00 69.62 451 LEU A N 1
ATOM 3617 C CA . LEU A 1 451 ? 13.841 8.087 19.164 1.00 69.62 451 LEU A CA 1
ATOM 3618 C C . LEU A 1 451 ? 14.195 9.569 18.980 1.00 69.62 451 LEU A C 1
ATOM 3620 O O . LEU A 1 451 ? 13.657 10.421 19.684 1.00 69.62 451 LEU A O 1
ATOM 3624 N N . TYR A 1 452 ? 15.091 9.886 18.040 1.00 73.56 452 TYR A N 1
ATOM 3625 C CA . TYR A 1 452 ? 15.716 11.213 17.957 1.00 73.56 452 TYR A CA 1
ATOM 3626 C C . TYR A 1 452 ? 15.341 12.006 16.705 1.00 73.56 452 TYR A C 1
ATOM 3628 O O . TYR A 1 452 ? 15.372 13.237 16.719 1.00 73.56 452 TYR A O 1
ATOM 3636 N N . ALA A 1 453 ? 14.959 11.329 15.624 1.00 77.19 453 ALA A N 1
ATOM 3637 C CA . ALA A 1 453 ? 14.737 11.941 14.318 1.00 77.19 453 ALA A CA 1
ATOM 3638 C C . ALA A 1 453 ? 13.336 11.659 13.753 1.00 77.19 453 ALA A C 1
ATOM 3640 O O . ALA A 1 453 ? 13.140 11.708 12.541 1.00 77.19 453 ALA A O 1
ATOM 3641 N N . PHE A 1 454 ? 12.333 11.443 14.615 1.00 72.38 454 PHE A N 1
ATOM 3642 C CA . PHE A 1 454 ? 10.958 11.133 14.197 1.00 72.38 454 PHE A CA 1
ATOM 3643 C C . PHE A 1 454 ? 10.376 12.169 13.216 1.00 72.38 454 PHE A C 1
ATOM 3645 O O . PHE A 1 454 ? 9.591 11.847 12.332 1.00 72.38 454 PHE A O 1
ATOM 3652 N N . ARG A 1 455 ? 10.822 13.431 13.305 1.00 72.31 455 ARG A N 1
ATOM 3653 C CA . ARG A 1 455 ? 10.431 14.509 12.377 1.00 72.31 455 ARG A CA 1
ATOM 3654 C C . ARG A 1 455 ? 10.878 14.277 10.926 1.00 72.31 455 ARG A C 1
ATOM 3656 O O . ARG A 1 455 ? 10.318 14.908 10.033 1.00 72.31 455 ARG A O 1
ATOM 3663 N N . LEU A 1 456 ? 11.878 13.426 10.692 1.00 75.81 456 LEU A N 1
ATOM 3664 C CA . LEU A 1 456 ? 12.365 13.062 9.358 1.00 75.81 456 LEU A CA 1
ATOM 3665 C C . LEU A 1 456 ? 11.549 11.933 8.723 1.00 75.81 456 LEU A C 1
ATOM 3667 O O . LEU A 1 456 ? 11.542 11.820 7.500 1.00 75.81 456 LEU A O 1
ATOM 3671 N N . VAL A 1 457 ? 10.837 11.132 9.524 1.00 73.62 457 VAL A N 1
ATOM 3672 C CA . VAL A 1 457 ? 10.065 9.972 9.047 1.00 73.62 457 VAL A CA 1
ATOM 3673 C C . VAL A 1 457 ? 9.094 10.353 7.918 1.00 73.62 457 VAL A C 1
ATOM 3675 O O . VAL A 1 457 ? 9.187 9.737 6.857 1.00 73.62 457 VAL A O 1
ATOM 3678 N N . PRO A 1 458 ? 8.284 11.431 8.020 1.00 70.88 458 PRO A N 1
ATOM 3679 C CA . PRO A 1 458 ? 7.378 11.815 6.932 1.00 70.88 458 PRO A CA 1
ATOM 3680 C C . PRO A 1 458 ? 8.085 12.196 5.620 1.00 70.88 458 PRO A C 1
ATOM 3682 O O . PRO A 1 458 ? 7.499 12.090 4.543 1.00 70.88 458 PRO A O 1
ATOM 3685 N N . TRP A 1 459 ? 9.337 12.661 5.686 1.00 77.44 459 TRP A N 1
ATOM 3686 C CA . TRP A 1 459 ? 10.124 13.011 4.500 1.00 77.44 459 TRP A CA 1
ATOM 3687 C C . TRP A 1 459 ? 10.722 11.775 3.831 1.00 77.44 459 TRP A C 1
ATOM 3689 O O . TRP A 1 459 ? 10.687 11.681 2.605 1.00 77.44 459 TRP A O 1
ATOM 3699 N N . PHE A 1 460 ? 11.211 10.811 4.620 1.00 76.88 460 PHE A N 1
ATOM 3700 C CA . PHE A 1 460 ? 11.630 9.505 4.103 1.00 76.88 460 PHE A CA 1
ATOM 3701 C C . PHE A 1 460 ? 10.463 8.761 3.454 1.00 76.88 460 PHE A C 1
ATOM 3703 O O . PHE A 1 460 ? 10.629 8.187 2.381 1.00 76.88 460 PHE A O 1
ATOM 3710 N N . GLU A 1 461 ? 9.274 8.827 4.053 1.00 72.12 461 GLU A N 1
ATOM 3711 C CA . GLU A 1 461 ? 8.050 8.260 3.482 1.00 72.12 461 GLU A CA 1
ATOM 3712 C C . GLU A 1 461 ? 7.672 8.932 2.159 1.00 72.12 461 GLU A C 1
ATOM 3714 O O . GLU A 1 461 ? 7.397 8.246 1.178 1.00 72.12 461 GLU A O 1
ATOM 3719 N N . LEU A 1 462 ? 7.713 10.269 2.090 1.00 73.00 462 LEU A N 1
ATOM 3720 C CA . LEU A 1 462 ? 7.440 10.994 0.847 1.00 73.00 462 LEU A CA 1
ATOM 3721 C C . LEU A 1 462 ? 8.425 10.602 -0.264 1.00 73.00 462 LEU A C 1
ATOM 3723 O O . LEU A 1 462 ? 8.003 10.327 -1.387 1.00 73.00 462 LEU A O 1
ATOM 3727 N N . LEU A 1 463 ? 9.723 10.560 0.049 1.00 80.69 463 LEU A N 1
ATOM 3728 C CA . LEU A 1 463 ? 10.760 10.160 -0.900 1.00 80.69 463 LEU A CA 1
ATOM 3729 C C . LEU A 1 463 ? 10.567 8.709 -1.357 1.00 80.69 463 LEU A C 1
ATOM 3731 O O . LEU A 1 463 ? 10.586 8.440 -2.556 1.00 80.69 463 LEU A O 1
ATOM 3735 N N . SER A 1 464 ? 10.326 7.790 -0.420 1.00 75.75 464 SER A N 1
ATOM 3736 C CA . SER A 1 464 ? 10.053 6.378 -0.709 1.00 75.75 464 SER A CA 1
ATOM 3737 C C . SER A 1 464 ? 8.813 6.199 -1.591 1.00 75.75 464 SER A C 1
ATOM 3739 O O . SER A 1 464 ? 8.804 5.335 -2.467 1.00 75.75 464 SER A O 1
ATOM 3741 N N . GLY A 1 465 ? 7.788 7.042 -1.423 1.00 67.38 465 GLY A N 1
ATOM 3742 C CA . GLY A 1 465 ? 6.567 7.010 -2.233 1.00 67.38 465 GLY A CA 1
ATOM 3743 C C . GLY A 1 465 ? 6.806 7.454 -3.668 1.00 67.38 465 GLY A C 1
ATOM 3744 O O . GLY A 1 465 ? 6.350 6.799 -4.605 1.00 67.38 465 GLY A O 1
ATOM 3745 N N . ILE A 1 466 ? 7.584 8.524 -3.849 1.00 74.38 466 ILE A N 1
ATOM 3746 C CA . ILE A 1 466 ? 7.998 8.999 -5.175 1.00 74.38 466 ILE A CA 1
ATOM 3747 C C . ILE A 1 466 ? 8.856 7.937 -5.874 1.00 74.38 466 ILE A C 1
ATOM 3749 O O . ILE A 1 466 ? 8.593 7.594 -7.028 1.00 74.38 466 ILE A O 1
ATOM 3753 N N . LEU A 1 467 ? 9.847 7.380 -5.168 1.00 78.31 467 LEU A N 1
ATOM 3754 C CA . LEU A 1 467 ? 10.719 6.334 -5.703 1.00 78.31 467 LEU A CA 1
ATOM 3755 C C . LEU A 1 467 ? 9.946 5.057 -6.042 1.00 78.31 467 LEU A C 1
ATOM 3757 O O . LEU A 1 467 ? 10.231 4.450 -7.068 1.00 78.31 467 LEU A O 1
ATOM 3761 N N . ASN A 1 468 ? 8.944 4.673 -5.246 1.00 72.50 468 ASN A N 1
ATOM 3762 C CA . ASN A 1 468 ? 8.113 3.502 -5.528 1.00 72.50 468 ASN A CA 1
ATOM 3763 C C . ASN A 1 468 ? 7.433 3.589 -6.896 1.00 72.50 468 ASN A C 1
ATOM 3765 O O . ASN A 1 468 ? 7.469 2.624 -7.653 1.00 72.50 468 ASN A O 1
ATOM 3769 N N . ILE A 1 469 ? 6.846 4.743 -7.225 1.00 69.38 469 ILE A N 1
ATOM 3770 C CA . ILE A 1 469 ? 6.177 4.956 -8.516 1.00 69.38 469 ILE A CA 1
ATOM 3771 C C . ILE A 1 469 ? 7.202 4.967 -9.652 1.00 69.38 469 ILE A C 1
ATOM 3773 O O . ILE A 1 469 ? 7.009 4.296 -10.665 1.00 69.38 469 ILE A O 1
ATOM 3777 N N . ALA A 1 470 ? 8.298 5.712 -9.483 1.00 76.12 470 ALA A N 1
ATOM 3778 C CA . ALA A 1 470 ? 9.328 5.834 -10.510 1.00 76.12 470 ALA A CA 1
ATOM 3779 C C . ALA A 1 470 ? 9.971 4.475 -10.835 1.00 76.12 470 ALA A C 1
ATOM 3781 O O . ALA A 1 470 ? 10.050 4.087 -11.999 1.00 76.12 470 ALA A O 1
ATOM 3782 N N . LEU A 1 471 ? 10.372 3.721 -9.809 1.00 74.56 471 LEU A N 1
ATOM 3783 C CA . LEU A 1 471 ? 11.025 2.421 -9.966 1.00 74.56 471 LEU A CA 1
ATOM 3784 C C . LEU A 1 471 ? 10.067 1.330 -10.450 1.00 74.56 471 LEU A C 1
ATOM 3786 O O . LEU A 1 471 ? 10.500 0.440 -11.180 1.00 74.56 471 LEU A O 1
ATOM 3790 N N . PHE A 1 472 ? 8.774 1.412 -10.119 1.00 68.31 472 PHE A N 1
ATOM 3791 C CA . PHE A 1 472 ? 7.768 0.524 -10.698 1.00 68.31 472 PHE A CA 1
ATOM 3792 C C . PHE A 1 472 ? 7.701 0.680 -12.221 1.00 68.31 472 PHE A C 1
ATOM 3794 O O . PHE A 1 472 ? 7.776 -0.312 -12.944 1.00 68.31 472 PHE A O 1
ATOM 3801 N N . LEU A 1 473 ? 7.624 1.922 -12.717 1.00 71.12 473 LEU A N 1
ATOM 3802 C CA . LEU A 1 473 ? 7.600 2.195 -14.157 1.00 71.12 473 LEU A CA 1
ATOM 3803 C C . LEU A 1 473 ? 8.879 1.709 -14.838 1.00 71.12 473 LEU A C 1
ATOM 3805 O O . LEU A 1 473 ? 8.796 1.020 -15.851 1.00 71.12 473 LEU A O 1
ATOM 3809 N N . VAL A 1 474 ? 10.047 2.001 -14.255 1.00 75.62 474 VAL A N 1
ATOM 3810 C CA . VAL A 1 474 ? 11.337 1.515 -14.770 1.00 75.62 474 VAL A CA 1
ATOM 3811 C C . VAL A 1 474 ? 11.349 -0.010 -14.848 1.00 75.62 474 VAL A C 1
ATOM 3813 O O . VAL A 1 474 ? 11.693 -0.561 -15.888 1.00 75.62 474 VAL A O 1
ATOM 3816 N N . THR A 1 475 ? 10.914 -0.700 -13.793 1.00 67.88 475 THR A N 1
ATOM 3817 C CA . THR A 1 475 ? 10.904 -2.169 -13.752 1.00 67.88 475 THR A CA 1
ATOM 3818 C C . THR A 1 475 ? 9.977 -2.754 -14.813 1.00 67.88 475 THR A C 1
ATOM 3820 O O . THR A 1 475 ? 10.377 -3.668 -15.526 1.00 67.88 475 THR A O 1
ATOM 3823 N N . ILE A 1 476 ? 8.764 -2.217 -14.972 1.00 66.44 476 ILE A N 1
ATOM 3824 C CA . ILE A 1 476 ? 7.828 -2.679 -16.006 1.00 66.44 476 ILE A CA 1
ATOM 3825 C C . ILE A 1 476 ? 8.383 -2.429 -17.409 1.00 66.44 476 ILE A C 1
ATOM 3827 O O . ILE A 1 476 ? 8.280 -3.313 -18.255 1.00 66.44 476 ILE A O 1
ATOM 3831 N N . ILE A 1 477 ? 8.998 -1.270 -17.658 1.00 70.31 477 ILE A N 1
ATOM 3832 C CA . ILE A 1 477 ? 9.614 -0.950 -18.954 1.00 70.31 477 ILE A CA 1
ATOM 3833 C C . ILE A 1 477 ? 10.768 -1.914 -19.249 1.00 70.31 477 ILE A C 1
ATOM 3835 O O . ILE A 1 477 ? 10.823 -2.475 -20.340 1.00 70.31 477 ILE A O 1
ATOM 3839 N N . VAL A 1 478 ? 11.654 -2.155 -18.278 1.00 70.31 478 VAL A N 1
ATOM 3840 C CA . VAL A 1 478 ? 12.791 -3.078 -18.417 1.00 70.31 478 VAL A CA 1
ATOM 3841 C C . VAL A 1 478 ? 12.309 -4.507 -18.653 1.00 70.31 478 VAL A C 1
ATOM 3843 O O . VAL A 1 478 ? 12.763 -5.152 -19.595 1.00 70.31 478 VAL A O 1
ATOM 3846 N N . LEU A 1 479 ? 11.351 -4.995 -17.858 1.00 62.50 479 LEU A N 1
ATOM 3847 C CA . LEU A 1 479 ? 10.772 -6.325 -18.051 1.00 62.50 479 LEU A CA 1
ATOM 3848 C C . LEU A 1 479 ? 10.070 -6.429 -19.406 1.00 62.50 479 LEU A C 1
ATOM 3850 O O . LEU A 1 479 ? 10.237 -7.423 -20.101 1.00 62.50 479 LEU A O 1
ATOM 3854 N N . TYR A 1 480 ? 9.333 -5.405 -19.829 1.00 62.38 480 TYR A N 1
ATOM 3855 C CA . TYR A 1 480 ? 8.698 -5.402 -21.141 1.00 62.38 480 TYR A CA 1
ATOM 3856 C C . TYR A 1 480 ? 9.727 -5.404 -22.279 1.00 62.38 480 TYR A C 1
ATOM 3858 O O . TYR A 1 480 ? 9.528 -6.105 -23.265 1.00 62.38 480 TYR A O 1
ATOM 3866 N N . ALA A 1 481 ? 10.819 -4.650 -22.163 1.00 65.06 481 ALA A N 1
ATOM 3867 C CA . ALA A 1 481 ? 11.839 -4.563 -23.202 1.00 65.06 481 ALA A CA 1
ATOM 3868 C C . ALA A 1 481 ? 12.720 -5.822 -23.283 1.00 65.06 481 ALA A C 1
ATOM 3870 O O . ALA A 1 481 ? 13.056 -6.258 -24.380 1.00 65.06 481 ALA A O 1
ATOM 3871 N N . MET A 1 482 ? 13.088 -6.406 -22.138 1.00 67.19 482 MET A N 1
ATOM 3872 C CA . MET A 1 482 ? 14.115 -7.453 -22.051 1.00 67.19 482 MET A CA 1
ATOM 3873 C C . MET A 1 482 ? 13.563 -8.869 -21.846 1.00 67.19 482 MET A C 1
ATOM 3875 O O . MET A 1 482 ? 14.294 -9.835 -22.056 1.00 67.19 482 MET A O 1
ATOM 3879 N N . SER A 1 483 ? 12.309 -9.034 -21.405 1.00 60.69 483 SER A N 1
ATOM 3880 C CA . SER A 1 483 ? 11.780 -10.362 -21.073 1.00 60.69 483 SER A CA 1
ATOM 3881 C C . SER A 1 483 ? 11.442 -11.182 -22.328 1.00 60.69 483 SER A C 1
ATOM 3883 O O . SER A 1 483 ? 10.744 -10.683 -23.221 1.00 60.69 483 SER A O 1
ATOM 3885 N N . PRO A 1 484 ? 11.868 -12.460 -22.391 1.00 67.81 484 PRO A N 1
ATOM 3886 C CA . PRO A 1 484 ? 11.414 -13.400 -23.411 1.00 67.81 484 PRO A CA 1
ATOM 3887 C C . PRO A 1 484 ? 9.885 -13.529 -23.410 1.00 67.81 484 PRO A C 1
ATOM 3889 O O . PRO A 1 484 ? 9.246 -13.593 -22.359 1.00 67.81 484 PRO A O 1
ATOM 3892 N N . ARG A 1 485 ? 9.278 -13.575 -24.599 1.00 68.00 485 ARG A N 1
ATOM 3893 C CA . ARG A 1 485 ? 7.819 -13.651 -24.742 1.00 68.00 485 ARG A CA 1
ATOM 3894 C C . ARG A 1 485 ? 7.356 -15.108 -24.678 1.00 68.00 485 ARG A C 1
ATOM 3896 O O . ARG A 1 485 ? 7.768 -15.917 -25.501 1.00 68.00 485 ARG A O 1
ATOM 3903 N N . ASN A 1 486 ? 6.476 -15.417 -23.726 1.00 61.50 486 ASN A N 1
ATOM 3904 C CA . ASN A 1 486 ? 5.825 -16.725 -23.611 1.00 61.50 486 ASN A CA 1
ATOM 3905 C C . ASN A 1 486 ? 4.479 -16.744 -24.353 1.00 61.50 486 ASN A C 1
ATOM 3907 O O . ASN A 1 486 ? 3.827 -15.707 -24.499 1.00 61.50 486 ASN A O 1
ATOM 3911 N N . SER A 1 487 ? 4.046 -17.926 -24.798 1.00 65.12 487 SER A N 1
ATOM 3912 C CA . SER A 1 487 ? 2.714 -18.122 -25.376 1.00 65.12 487 SER A CA 1
ATOM 3913 C C . SER A 1 487 ? 1.625 -18.008 -24.297 1.00 65.12 487 SER A C 1
ATOM 3915 O O . SER A 1 487 ? 1.843 -18.320 -23.126 1.00 65.12 487 SER A O 1
ATOM 3917 N N . GLY A 1 488 ? 0.422 -17.563 -24.680 1.00 53.50 488 GLY A N 1
ATOM 3918 C CA . GLY A 1 488 ? -0.684 -17.332 -23.736 1.00 53.50 488 GLY A CA 1
ATOM 3919 C C . GLY A 1 488 ? -1.183 -18.583 -22.995 1.00 53.50 488 GLY A C 1
ATOM 3920 O O . GLY A 1 488 ? -1.843 -18.452 -21.968 1.00 53.50 488 GLY A O 1
ATOM 3921 N N . GLY A 1 489 ? -0.838 -19.787 -23.472 1.00 56.97 489 GLY A N 1
ATOM 3922 C CA . GLY A 1 489 ? -1.206 -21.064 -22.845 1.00 56.97 489 GLY A CA 1
ATOM 3923 C C . GLY A 1 489 ? -0.562 -21.304 -21.476 1.00 56.97 489 GLY A C 1
ATOM 3924 O O . GLY A 1 489 ? -1.082 -22.092 -20.693 1.00 56.97 489 GLY A O 1
ATOM 3925 N N . ILE A 1 490 ? 0.495 -20.559 -21.132 1.00 66.19 490 ILE A N 1
ATOM 3926 C CA . ILE A 1 490 ? 1.235 -20.721 -19.872 1.00 66.19 490 ILE A CA 1
ATOM 3927 C C . ILE A 1 490 ? 0.379 -20.480 -18.613 1.00 66.19 490 ILE A C 1
ATOM 3929 O O . ILE A 1 490 ? 0.690 -20.980 -17.535 1.00 66.19 490 ILE A O 1
ATOM 3933 N N . PHE A 1 491 ? -0.723 -19.732 -18.740 1.00 59.53 491 PHE A N 1
ATOM 3934 C CA . PHE A 1 491 ? -1.670 -19.487 -17.648 1.00 59.53 491 PHE A CA 1
ATOM 3935 C C . PHE A 1 491 ? -2.664 -20.633 -17.426 1.00 59.53 491 PHE A C 1
ATOM 3937 O O . PHE A 1 491 ? -3.426 -20.585 -16.466 1.00 59.53 491 PHE A O 1
ATOM 3944 N N . LEU A 1 492 ? -2.672 -21.646 -18.294 1.00 65.88 492 LEU A N 1
ATOM 3945 C CA . LEU A 1 492 ? -3.567 -22.803 -18.211 1.00 65.88 492 LEU A CA 1
ATOM 3946 C C . LEU A 1 492 ? -2.824 -24.096 -17.840 1.00 65.88 492 LEU A C 1
ATOM 3948 O O . LEU A 1 492 ? -3.465 -25.096 -17.526 1.00 65.88 492 LEU A O 1
ATOM 3952 N N . GLU A 1 493 ? -1.490 -24.077 -17.839 1.00 67.00 493 GLU A N 1
ATOM 3953 C CA . GLU A 1 493 ? -0.656 -25.233 -17.517 1.00 67.00 493 GLU A CA 1
ATOM 3954 C C . GLU A 1 493 ? -0.305 -25.272 -16.022 1.00 67.00 493 GLU A C 1
ATOM 3956 O O . GLU A 1 493 ? 0.323 -24.362 -15.471 1.00 67.00 493 GLU A O 1
ATOM 3961 N N . ALA A 1 494 ? -0.711 -26.355 -15.356 1.00 66.19 494 ALA A N 1
ATOM 3962 C CA . ALA A 1 494 ? -0.343 -26.634 -13.975 1.00 66.19 494 ALA A CA 1
ATOM 3963 C C . ALA A 1 494 ? 1.078 -27.210 -13.922 1.00 66.19 494 ALA A C 1
ATOM 3965 O O . ALA A 1 494 ? 1.324 -28.304 -14.421 1.00 66.19 494 ALA A O 1
ATOM 3966 N N . ASN A 1 495 ? 1.997 -26.488 -13.282 1.00 69.75 495 ASN A N 1
ATOM 3967 C CA . ASN A 1 495 ? 3.368 -26.936 -13.050 1.00 69.75 495 ASN A CA 1
ATOM 3968 C C . ASN A 1 495 ? 3.670 -26.896 -11.549 1.00 69.75 495 ASN A C 1
ATOM 3970 O O . ASN A 1 495 ? 3.450 -25.871 -10.902 1.00 69.75 495 ASN A O 1
ATOM 3974 N N . ILE A 1 496 ? 4.156 -28.013 -11.003 1.00 78.06 496 ILE A N 1
ATOM 3975 C CA . ILE A 1 496 ? 4.539 -28.145 -9.593 1.00 78.06 496 ILE A CA 1
ATOM 3976 C C . ILE A 1 496 ? 6.004 -28.566 -9.541 1.00 78.06 496 ILE A C 1
ATOM 3978 O O . ILE A 1 496 ? 6.362 -29.641 -10.017 1.00 78.06 496 ILE A O 1
ATOM 3982 N N . SER A 1 497 ? 6.835 -27.734 -8.919 1.00 77.88 497 SER A N 1
ATOM 3983 C CA . SER A 1 497 ? 8.268 -27.994 -8.729 1.00 77.88 497 SER A CA 1
ATOM 3984 C C . SER A 1 497 ? 8.636 -28.162 -7.250 1.00 77.88 497 SER A C 1
ATOM 3986 O O . SER A 1 497 ? 9.790 -28.418 -6.924 1.00 77.88 497 SER A O 1
ATOM 3988 N N . SER A 1 498 ? 7.665 -28.006 -6.344 1.00 75.50 498 SER A N 1
ATOM 3989 C CA . SER A 1 498 ? 7.842 -28.035 -4.886 1.00 75.50 498 SER A CA 1
ATOM 3990 C C . SER A 1 498 ? 7.825 -29.431 -4.255 1.00 75.50 498 SER A C 1
ATOM 3992 O O . SER A 1 498 ? 8.033 -29.545 -3.047 1.00 75.50 498 SER A O 1
ATOM 3994 N N . GLY A 1 499 ? 7.562 -30.484 -5.038 1.00 78.00 499 GLY A N 1
ATOM 3995 C CA . GLY A 1 499 ? 7.499 -31.872 -4.559 1.00 78.00 499 GLY A CA 1
ATOM 3996 C C . GLY A 1 499 ? 6.140 -32.309 -3.995 1.00 78.00 499 GLY A C 1
ATOM 3997 O O . GLY A 1 499 ? 6.019 -33.428 -3.508 1.00 78.00 499 GLY A O 1
ATOM 3998 N N . TRP A 1 500 ? 5.110 -31.459 -4.054 1.00 80.25 500 TRP A N 1
ATOM 3999 C CA . TRP A 1 500 ? 3.737 -31.845 -3.712 1.00 80.25 500 TRP A CA 1
ATOM 4000 C C . TRP A 1 500 ? 3.111 -32.706 -4.818 1.00 80.25 500 TRP A C 1
ATOM 4002 O O . TRP A 1 500 ? 3.095 -32.309 -5.978 1.00 80.25 500 TRP A O 1
ATOM 4012 N N . GLU A 1 501 ? 2.541 -33.859 -4.453 1.00 80.56 501 GLU A N 1
ATOM 4013 C CA . GLU A 1 501 ? 1.910 -34.785 -5.413 1.00 80.56 501 GLU A CA 1
ATOM 4014 C C . GLU A 1 501 ? 0.580 -34.260 -5.982 1.00 80.56 501 GLU A C 1
ATOM 4016 O O . GLU A 1 501 ? 0.175 -34.626 -7.082 1.00 80.56 501 GLU A O 1
ATOM 4021 N N . SER A 1 502 ? -0.112 -33.392 -5.236 1.00 83.12 502 SER A N 1
ATOM 4022 C CA . SER A 1 502 ? -1.400 -32.814 -5.626 1.00 83.12 502 SER A CA 1
ATOM 4023 C C . SER A 1 502 ? -1.288 -31.311 -5.861 1.00 83.12 502 SER A C 1
ATOM 4025 O O . SER A 1 502 ? -0.662 -30.587 -5.085 1.00 83.12 502 SER A O 1
ATOM 4027 N N . TYR A 1 503 ? -1.968 -30.828 -6.904 1.00 81.25 503 TYR A N 1
ATOM 4028 C CA . TYR A 1 503 ? -1.996 -29.412 -7.277 1.00 81.25 503 TYR A CA 1
ATOM 4029 C C . TYR A 1 503 ? -2.665 -28.527 -6.224 1.00 81.25 503 TYR A C 1
ATOM 4031 O O . TYR A 1 503 ? -2.259 -27.385 -6.022 1.00 81.25 503 TYR A O 1
ATOM 4039 N N . PHE A 1 504 ? -3.670 -29.047 -5.513 1.00 82.88 504 PHE A N 1
ATOM 4040 C CA . PHE A 1 504 ? -4.445 -28.240 -4.576 1.00 82.88 504 PHE A CA 1
ATOM 4041 C C . PHE A 1 504 ? -3.598 -27.725 -3.395 1.00 82.88 504 PHE A C 1
ATOM 4043 O O . PHE A 1 504 ? -3.540 -26.506 -3.222 1.00 82.88 504 PHE A O 1
ATOM 4050 N N . PRO A 1 505 ? -2.886 -28.560 -2.612 1.00 79.75 505 PRO A N 1
ATOM 4051 C CA . PRO A 1 505 ? -2.013 -28.058 -1.549 1.00 79.75 505 PRO A CA 1
ATOM 4052 C C . PRO A 1 505 ? -0.927 -27.110 -2.053 1.00 79.75 505 PRO A C 1
ATOM 4054 O O . PRO A 1 505 ? -0.686 -26.068 -1.447 1.00 79.75 505 PRO A O 1
ATOM 4057 N N . ALA A 1 506 ? -0.328 -27.440 -3.197 1.00 78.50 506 ALA A N 1
ATOM 4058 C CA . ALA A 1 506 ? 0.757 -26.672 -3.778 1.00 78.50 506 ALA A CA 1
ATOM 4059 C C . ALA A 1 506 ? 0.287 -25.243 -4.133 1.00 78.50 506 ALA A C 1
ATOM 4061 O O . ALA A 1 506 ? 0.805 -24.262 -3.601 1.00 78.50 506 ALA A O 1
ATOM 4062 N N . VAL A 1 507 ? -0.798 -25.085 -4.896 1.00 78.69 507 VAL A N 1
ATOM 4063 C CA . VAL A 1 507 ? -1.328 -23.753 -5.252 1.00 78.69 507 VAL A CA 1
ATOM 4064 C C . VAL A 1 507 ? -1.720 -22.921 -4.035 1.00 78.69 507 VAL A C 1
ATOM 4066 O O . VAL A 1 507 ? -1.462 -21.718 -4.025 1.00 78.69 507 VAL A O 1
ATOM 4069 N N . ASN A 1 508 ? -2.320 -23.525 -3.005 1.00 81.31 508 ASN A N 1
ATOM 4070 C CA . ASN A 1 508 ? -2.708 -22.778 -1.807 1.00 81.31 508 ASN A CA 1
ATOM 4071 C C . ASN A 1 508 ? -1.487 -22.259 -1.027 1.00 81.31 508 ASN A C 1
ATOM 4073 O O . ASN A 1 508 ? -1.533 -21.146 -0.509 1.00 81.31 508 ASN A O 1
ATOM 4077 N N . ILE A 1 509 ? -0.381 -23.009 -0.991 1.00 79.19 509 ILE A N 1
ATOM 4078 C CA . ILE A 1 509 ? 0.892 -22.542 -0.417 1.00 79.19 509 ILE A CA 1
ATOM 4079 C C . ILE A 1 509 ? 1.484 -21.415 -1.273 1.00 79.19 509 ILE A C 1
ATOM 4081 O O . ILE A 1 509 ? 1.922 -20.396 -0.740 1.00 79.19 509 ILE A O 1
ATOM 4085 N N . GLY A 1 510 ? 1.451 -21.558 -2.602 1.00 63.12 510 GLY A N 1
ATOM 4086 C CA . GLY A 1 510 ? 1.906 -20.520 -3.529 1.00 63.12 510 GLY A CA 1
ATOM 4087 C C . GLY A 1 510 ? 1.114 -19.215 -3.407 1.00 63.12 510 GLY A C 1
ATOM 4088 O O . GLY A 1 510 ? 1.696 -18.135 -3.437 1.00 63.12 510 GLY A O 1
ATOM 4089 N N . ALA A 1 511 ? -0.199 -19.302 -3.182 1.00 68.50 511 ALA A N 1
ATOM 4090 C CA . ALA A 1 511 ? -1.091 -18.155 -3.013 1.00 68.50 511 ALA A CA 1
ATOM 4091 C C . ALA A 1 511 ? -0.677 -17.216 -1.866 1.00 68.50 511 ALA A C 1
ATOM 4093 O O . ALA A 1 511 ? -0.953 -16.015 -1.924 1.00 68.50 511 ALA A O 1
ATOM 4094 N N . LEU A 1 512 ? 0.008 -17.740 -0.842 1.00 64.69 512 LEU A N 1
ATOM 4095 C CA . LEU A 1 512 ? 0.465 -16.967 0.315 1.00 64.69 512 LEU A CA 1
ATOM 4096 C C . LEU A 1 512 ? 1.434 -15.843 -0.072 1.00 64.69 512 LEU A C 1
ATOM 4098 O O . LEU A 1 512 ? 1.449 -14.810 0.593 1.00 64.69 512 LEU A O 1
ATOM 4102 N N . SER A 1 513 ? 2.193 -15.979 -1.170 1.00 60.81 513 SER A N 1
ATOM 4103 C CA . SER A 1 513 ? 3.105 -14.923 -1.639 1.00 60.81 513 SER A CA 1
ATOM 4104 C C . SER A 1 513 ? 2.380 -13.609 -1.947 1.00 60.81 513 SER A C 1
ATOM 4106 O O . SER A 1 513 ? 2.964 -12.534 -1.842 1.00 60.81 513 SER A O 1
ATOM 4108 N N . ASN A 1 514 ? 1.101 -13.690 -2.325 1.00 51.66 514 ASN A N 1
ATOM 4109 C CA . ASN A 1 514 ? 0.283 -12.541 -2.706 1.00 51.66 514 ASN A CA 1
ATOM 4110 C C . ASN A 1 514 ? -0.292 -11.797 -1.486 1.00 51.66 514 ASN A C 1
ATOM 4112 O O . ASN A 1 514 ? -0.833 -10.704 -1.632 1.00 51.66 514 ASN A O 1
ATOM 4116 N N . ILE A 1 515 ? -0.170 -12.368 -0.283 1.00 59.25 515 ILE A N 1
ATOM 4117 C CA . ILE A 1 515 ? -0.726 -11.816 0.958 1.00 59.25 515 ILE A CA 1
ATOM 4118 C C . ILE A 1 515 ? 0.183 -10.740 1.579 1.00 59.25 515 ILE A C 1
ATOM 4120 O O . ILE A 1 515 ? -0.307 -9.851 2.273 1.00 59.25 515 ILE A O 1
ATOM 4124 N N . PHE A 1 516 ? 1.488 -10.764 1.295 1.00 53.56 516 PHE A N 1
ATOM 4125 C CA . PHE A 1 516 ? 2.524 -9.937 1.944 1.00 53.56 516 PHE A CA 1
ATOM 4126 C C . PHE A 1 516 ? 2.487 -8.427 1.636 1.00 53.56 516 PHE A C 1
ATOM 4128 O O . PHE A 1 516 ? 3.413 -7.693 1.967 1.00 53.56 516 PHE A O 1
ATOM 4135 N N . LEU A 1 517 ? 1.416 -7.943 1.020 1.00 48.53 517 LEU A N 1
ATOM 4136 C CA . LEU A 1 517 ? 1.269 -6.594 0.482 1.00 48.53 517 LEU A CA 1
ATOM 4137 C C . LEU A 1 517 ? 1.008 -5.495 1.528 1.00 48.53 517 LEU A C 1
ATOM 4139 O O . LEU A 1 517 ? 0.673 -4.385 1.152 1.00 48.53 517 LEU A O 1
ATOM 4143 N N . PHE A 1 518 ? 1.094 -5.754 2.832 1.00 43.62 518 PHE A N 1
ATOM 4144 C CA . PHE A 1 518 ? 0.739 -4.769 3.865 1.00 43.62 518 PHE A CA 1
ATOM 4145 C C . PHE A 1 518 ? 1.470 -5.139 5.156 1.00 43.62 518 PHE A C 1
ATOM 4147 O O . PHE A 1 518 ? 1.314 -6.301 5.505 1.00 43.62 518 PHE A O 1
ATOM 4154 N N . LEU A 1 519 ? 2.216 -4.235 5.842 1.00 37.81 519 LEU A N 1
ATOM 4155 C CA . LEU A 1 519 ? 2.480 -4.246 7.317 1.00 37.81 519 LEU A CA 1
ATOM 4156 C C . LEU A 1 519 ? 3.595 -3.270 7.840 1.00 37.81 519 LEU A C 1
ATOM 4158 O O . LEU A 1 519 ? 4.563 -2.989 7.137 1.00 37.81 519 LEU A O 1
ATOM 4162 N N . VAL A 1 520 ? 3.475 -2.776 9.103 1.00 40.75 520 VAL A N 1
ATOM 4163 C CA . VAL A 1 520 ? 4.366 -1.794 9.821 1.00 40.75 520 VAL A CA 1
ATOM 4164 C C . VAL A 1 520 ? 4.894 -2.258 11.194 1.00 40.75 520 VAL A C 1
ATOM 4166 O O . VAL A 1 520 ? 4.352 -3.153 11.834 1.00 40.75 520 VAL A O 1
ATOM 4169 N N . LEU A 1 521 ? 5.954 -1.544 11.612 1.00 31.97 521 LEU A N 1
ATOM 4170 C CA . LEU A 1 521 ? 6.761 -1.484 12.845 1.00 31.97 521 LEU A CA 1
ATOM 4171 C C . LEU A 1 521 ? 6.062 -1.242 14.207 1.00 31.97 521 LEU A C 1
ATOM 4173 O O . LEU A 1 521 ? 5.320 -0.274 14.353 1.00 31.97 521 LEU A O 1
ATOM 4177 N N . LEU A 1 522 ? 6.509 -1.984 15.242 1.00 33.66 522 LEU A N 1
ATOM 4178 C CA . LEU A 1 522 ? 7.248 -1.492 16.438 1.00 33.66 522 LEU A CA 1
ATOM 4179 C C . LEU A 1 522 ? 7.546 -2.656 17.417 1.00 33.66 522 LEU A C 1
ATOM 4181 O O . LEU A 1 522 ? 6.612 -3.156 18.024 1.00 33.66 522 LEU A O 1
ATOM 4185 N N . THR A 1 523 ? 8.822 -3.003 17.660 1.00 49.69 523 THR A N 1
ATOM 4186 C CA . THR A 1 523 ? 9.333 -3.663 18.896 1.00 49.69 523 THR A CA 1
ATOM 4187 C C . THR A 1 523 ? 10.840 -3.933 18.805 1.00 49.69 523 THR A C 1
ATOM 4189 O O . THR A 1 523 ? 11.297 -4.634 17.916 1.00 49.69 523 THR A O 1
ATOM 4192 N N . PHE A 1 524 ? 11.627 -3.453 19.762 1.00 36.56 524 PHE A N 1
ATOM 4193 C CA . PHE A 1 524 ? 13.094 -3.512 19.689 1.00 36.56 524 PHE A CA 1
ATOM 4194 C C . PHE A 1 524 ? 13.717 -4.721 20.420 1.00 36.56 524 PHE A C 1
ATOM 4196 O O . PHE A 1 524 ? 14.564 -5.418 19.870 1.00 36.56 524 PHE A O 1
ATOM 4203 N N . VAL A 1 525 ? 13.273 -5.015 21.647 1.00 36.06 525 VAL A N 1
ATOM 4204 C CA . VAL A 1 525 ? 13.983 -5.940 22.560 1.00 36.06 525 VAL A CA 1
ATOM 4205 C C . VAL A 1 525 ? 13.853 -7.411 22.152 1.00 36.06 525 VAL A C 1
ATOM 4207 O O . VAL A 1 525 ? 14.803 -8.178 22.262 1.00 36.06 525 VAL A O 1
ATOM 4210 N N . ILE A 1 526 ? 12.687 -7.810 21.646 1.00 46.28 526 ILE A N 1
ATOM 4211 C CA . ILE A 1 526 ? 12.425 -9.207 21.273 1.00 46.28 526 ILE A CA 1
ATOM 4212 C C . ILE A 1 526 ? 13.063 -9.537 19.926 1.00 46.28 526 ILE A C 1
ATOM 4214 O O . ILE A 1 526 ? 13.620 -10.613 19.763 1.00 46.28 526 ILE A O 1
ATOM 4218 N N . VAL A 1 527 ? 13.072 -8.586 18.991 1.00 42.62 527 VAL A N 1
ATOM 4219 C CA . VAL A 1 527 ? 13.739 -8.746 17.692 1.00 42.62 527 VAL A CA 1
ATOM 4220 C C . VAL A 1 527 ? 15.241 -8.954 17.880 1.00 42.62 527 VAL A C 1
ATOM 4222 O O . VAL A 1 527 ? 15.808 -9.843 17.262 1.00 42.62 527 VAL A O 1
ATOM 4225 N N . LEU A 1 528 ? 15.868 -8.212 18.799 1.00 41.88 528 LEU A N 1
ATOM 4226 C CA . LEU A 1 528 ? 17.276 -8.396 19.154 1.00 41.88 528 LEU A CA 1
ATOM 4227 C C . LEU A 1 528 ? 17.566 -9.826 19.648 1.00 41.88 528 LEU A C 1
ATOM 4229 O O . LEU A 1 528 ? 18.514 -10.452 19.185 1.00 41.88 528 LEU A O 1
ATOM 4233 N N . ALA A 1 529 ? 16.727 -10.360 20.541 1.00 42.16 529 ALA A N 1
ATOM 4234 C CA . ALA A 1 529 ? 16.872 -11.721 21.059 1.00 42.16 529 ALA A CA 1
ATOM 4235 C C . ALA A 1 529 ? 16.622 -12.798 19.986 1.00 42.16 529 ALA A C 1
ATOM 4237 O O . ALA A 1 529 ? 17.302 -13.821 19.971 1.00 42.16 529 ALA A O 1
ATOM 4238 N N . LEU A 1 530 ? 15.679 -12.561 19.069 1.00 45.06 530 LEU A N 1
ATOM 4239 C CA . LEU A 1 530 ? 15.364 -13.481 17.974 1.00 45.06 530 LEU A CA 1
ATOM 4240 C C . LEU A 1 530 ? 16.445 -13.486 16.885 1.00 45.06 530 LEU A C 1
ATOM 4242 O O . LEU A 1 530 ? 16.758 -14.546 16.354 1.00 45.06 530 LEU A O 1
ATOM 4246 N N . SER A 1 531 ? 17.070 -12.344 16.588 1.00 42.03 531 SER A N 1
ATOM 4247 C CA . SER A 1 531 ? 18.170 -12.266 15.617 1.00 42.03 531 SER A CA 1
ATOM 4248 C C . SER A 1 531 ? 19.403 -13.062 16.055 1.00 42.03 531 SER A C 1
ATOM 4250 O O . SER A 1 531 ? 20.121 -13.578 15.202 1.00 42.03 531 SER A O 1
ATOM 4252 N N . LEU A 1 532 ? 19.623 -13.226 17.366 1.00 41.88 532 LEU A N 1
ATOM 4253 C CA . LEU A 1 532 ? 20.714 -14.041 17.916 1.00 41.88 532 LEU A CA 1
ATOM 4254 C C . LEU A 1 532 ? 20.549 -15.548 17.643 1.00 41.88 532 LEU A C 1
ATOM 4256 O O . LEU A 1 532 ? 21.539 -16.275 17.702 1.00 41.88 532 LEU A O 1
ATOM 4260 N N . LEU A 1 533 ? 19.349 -16.026 17.281 1.00 44.84 533 LEU A N 1
ATOM 4261 C CA . LEU A 1 533 ? 19.115 -17.432 16.904 1.00 44.84 533 LEU A CA 1
ATOM 4262 C C . LEU A 1 533 ? 19.882 -17.853 15.636 1.00 44.84 533 LEU A C 1
ATOM 4264 O O . LEU A 1 533 ? 20.034 -19.044 15.372 1.00 44.84 533 LEU A O 1
ATOM 4268 N N . ASN A 1 534 ? 20.408 -16.895 14.870 1.00 44.47 534 ASN A N 1
ATOM 4269 C CA . ASN A 1 534 ? 21.181 -17.141 13.652 1.00 44.47 534 ASN A CA 1
ATOM 4270 C C . ASN A 1 534 ? 22.670 -17.459 13.910 1.00 44.47 534 ASN A C 1
ATOM 4272 O O . ASN A 1 534 ? 23.396 -17.789 12.972 1.00 44.47 534 ASN A O 1
ATOM 4276 N N . LEU A 1 535 ? 23.142 -17.412 15.164 1.00 35.81 535 LEU A N 1
ATOM 4277 C CA . LEU A 1 535 ? 24.562 -17.570 15.521 1.00 35.81 535 LEU A CA 1
ATOM 4278 C C . LEU A 1 535 ? 25.115 -19.011 15.459 1.00 35.81 535 LEU A C 1
ATOM 4280 O O . LEU A 1 535 ? 26.236 -19.242 15.903 1.00 35.81 535 LEU A O 1
ATOM 4284 N N . GLY A 1 536 ? 24.395 -19.985 14.894 1.00 34.81 536 GLY A N 1
ATOM 4285 C CA . GLY A 1 536 ? 24.838 -21.388 14.955 1.00 34.81 536 GLY A CA 1
ATOM 4286 C C . GLY A 1 536 ? 24.453 -22.323 13.811 1.00 34.81 536 GLY A C 1
ATOM 4287 O O . GLY A 1 536 ? 24.857 -23.481 13.852 1.00 34.81 536 GLY A O 1
ATOM 4288 N N . THR A 1 537 ? 23.713 -21.885 12.786 1.00 37.47 537 THR A N 1
ATOM 4289 C CA . THR A 1 537 ? 23.167 -22.832 11.792 1.00 37.47 537 THR A CA 1
ATOM 4290 C C . THR A 1 537 ? 23.283 -22.305 10.365 1.00 37.47 537 THR A C 1
ATOM 4292 O O . THR A 1 537 ? 22.921 -21.166 10.092 1.00 37.47 537 THR A O 1
ATOM 4295 N N . LYS A 1 538 ? 23.711 -23.157 9.419 1.00 39.38 538 LYS A N 1
ATOM 4296 C CA . LYS A 1 538 ? 23.718 -22.892 7.961 1.00 39.38 538 LYS A CA 1
ATOM 4297 C C . LYS A 1 538 ? 22.301 -22.837 7.344 1.00 39.38 538 LYS A C 1
ATOM 4299 O O . LYS A 1 538 ? 22.117 -23.196 6.187 1.00 39.38 538 LYS A O 1
ATOM 4304 N N . SER A 1 539 ? 21.268 -22.494 8.115 1.00 40.53 539 SER A N 1
ATOM 4305 C CA . SER A 1 539 ? 19.868 -22.579 7.685 1.00 40.53 539 SER A CA 1
ATOM 4306 C C . SER A 1 539 ? 19.127 -21.272 7.911 1.00 40.53 539 SER A C 1
ATOM 4308 O O . SER A 1 539 ? 18.792 -20.916 9.035 1.00 40.53 539 SER A O 1
ATOM 4310 N N . TYR A 1 540 ? 18.776 -20.630 6.799 1.00 47.88 540 TYR A N 1
ATOM 4311 C CA . TYR A 1 540 ? 17.931 -19.436 6.682 1.00 47.88 540 TYR A CA 1
ATOM 4312 C C . TYR A 1 540 ? 16.462 -19.651 7.117 1.00 47.88 540 TYR A C 1
ATOM 4314 O O . TYR A 1 540 ? 15.609 -18.781 6.948 1.00 47.88 540 TYR A O 1
ATOM 4322 N N . VAL A 1 541 ? 16.131 -20.819 7.672 1.00 48.16 541 VAL A N 1
ATOM 4323 C CA . VAL A 1 541 ? 14.748 -21.298 7.838 1.00 48.16 541 VAL A CA 1
ATOM 4324 C C . VAL A 1 541 ? 14.096 -20.863 9.140 1.00 48.16 541 VAL A C 1
ATOM 4326 O O . VAL A 1 541 ? 12.882 -20.658 9.171 1.00 48.16 541 VAL A O 1
ATOM 4329 N N . ALA A 1 542 ? 14.892 -20.558 10.168 1.00 47.59 542 ALA A N 1
ATOM 4330 C CA . ALA A 1 542 ? 14.387 -19.878 11.358 1.00 47.59 542 ALA A CA 1
ATOM 4331 C C . ALA A 1 542 ? 13.757 -18.512 11.009 1.00 47.59 542 ALA A C 1
ATOM 4333 O O . ALA A 1 542 ? 12.777 -18.114 11.631 1.00 47.59 542 ALA A O 1
ATOM 4334 N N . LEU A 1 543 ? 14.263 -17.825 9.975 1.00 50.03 543 LEU A N 1
ATOM 4335 C CA . LEU A 1 543 ? 13.798 -16.498 9.558 1.00 50.03 543 LEU A CA 1
ATOM 4336 C C . LEU A 1 543 ? 12.516 -16.529 8.708 1.00 50.03 543 LEU A C 1
ATOM 4338 O O . LEU A 1 543 ? 11.609 -15.728 8.944 1.00 50.03 543 LEU A O 1
ATOM 4342 N N . GLY A 1 544 ? 12.380 -17.490 7.787 1.00 57.03 544 GLY A N 1
ATOM 4343 C CA . GLY A 1 544 ? 11.139 -17.696 7.018 1.00 57.03 544 GLY A CA 1
ATOM 4344 C C . GLY A 1 544 ? 9.930 -18.054 7.897 1.00 57.03 544 GLY A C 1
ATOM 4345 O O . GLY A 1 544 ? 8.795 -17.665 7.602 1.00 57.03 544 GLY A O 1
ATOM 4346 N N . ALA A 1 545 ? 10.172 -18.715 9.034 1.00 58.75 545 ALA A N 1
ATOM 4347 C CA . ALA A 1 545 ? 9.137 -18.992 10.025 1.00 58.75 545 ALA A CA 1
ATOM 4348 C C . ALA A 1 545 ? 8.536 -17.709 10.632 1.00 58.75 545 ALA A C 1
ATOM 4350 O O . ALA A 1 545 ? 7.340 -17.690 10.912 1.00 58.75 545 ALA A O 1
ATOM 4351 N N . PHE A 1 546 ? 9.304 -16.617 10.783 1.00 62.41 546 PHE A N 1
ATOM 4352 C CA . PHE A 1 546 ? 8.779 -15.344 11.308 1.00 62.41 546 PHE A CA 1
ATOM 4353 C C . PHE A 1 546 ? 7.887 -14.607 10.310 1.00 62.41 546 PHE A C 1
ATOM 4355 O O . PHE A 1 546 ? 6.887 -14.010 10.708 1.00 62.41 546 PHE A O 1
ATOM 4362 N N . VAL A 1 547 ? 8.207 -14.703 9.019 1.00 66.19 547 VAL A N 1
ATOM 4363 C CA . VAL A 1 547 ? 7.373 -14.169 7.932 1.00 66.19 547 VAL A CA 1
ATOM 4364 C C . VAL A 1 547 ? 5.993 -14.825 7.968 1.00 66.19 547 VAL A C 1
ATOM 4366 O O . VAL A 1 547 ? 4.966 -14.141 8.003 1.00 66.19 547 VAL A O 1
ATOM 4369 N N . SER A 1 548 ? 5.970 -16.150 8.099 1.00 70.81 548 SER A N 1
ATOM 4370 C CA . SER A 1 548 ? 4.733 -16.917 8.263 1.00 70.81 548 SER A CA 1
ATOM 4371 C C . SER A 1 548 ? 4.041 -16.637 9.606 1.00 70.81 548 SER A C 1
ATOM 4373 O O . SER A 1 548 ? 2.818 -16.524 9.645 1.00 70.81 548 SER A O 1
ATOM 4375 N N . LEU A 1 549 ? 4.799 -16.454 10.697 1.00 73.00 549 LEU A N 1
ATOM 4376 C CA . LEU A 1 549 ? 4.278 -16.156 12.041 1.00 73.00 549 LEU A CA 1
ATOM 4377 C C . LEU A 1 549 ? 3.590 -14.796 12.120 1.00 73.00 549 LEU A C 1
ATOM 4379 O O . LEU A 1 549 ? 2.534 -14.685 12.738 1.00 73.00 549 LEU A O 1
ATOM 4383 N N . SER A 1 550 ? 4.170 -13.771 11.493 1.00 75.81 550 SER A N 1
ATOM 4384 C CA . SER A 1 550 ? 3.589 -12.427 11.446 1.00 75.81 550 SER A CA 1
ATOM 4385 C C . SER A 1 550 ? 2.214 -12.442 10.793 1.00 75.81 550 SER A C 1
ATOM 4387 O O . SER A 1 550 ? 1.253 -11.907 11.348 1.00 75.81 550 SER A O 1
ATOM 4389 N N . SER A 1 551 ? 2.111 -13.152 9.671 1.00 80.06 551 SER A N 1
ATOM 4390 C CA . SER A 1 551 ? 0.874 -13.311 8.926 1.00 80.06 551 SER A CA 1
ATOM 4391 C C . SER A 1 551 ? -0.123 -14.154 9.712 1.00 80.06 551 SER A C 1
ATOM 4393 O O . SER A 1 551 ? -1.239 -13.699 9.941 1.00 80.06 551 SER A O 1
ATOM 4395 N N . LEU A 1 552 ? 0.278 -15.321 10.229 1.00 84.50 552 LEU A N 1
ATOM 4396 C CA . LEU A 1 552 ? -0.597 -16.171 11.038 1.00 84.50 552 LEU A CA 1
ATOM 4397 C C . LEU A 1 552 ? -1.205 -15.396 12.213 1.00 84.50 552 LEU A C 1
ATOM 4399 O O . LEU A 1 552 ? -2.424 -15.390 12.365 1.00 84.50 552 LEU A O 1
ATOM 4403 N N . ALA A 1 553 ? -0.370 -14.703 12.993 1.00 82.94 553 ALA A N 1
ATOM 4404 C CA . ALA A 1 553 ? -0.797 -13.933 14.155 1.00 82.94 553 ALA A CA 1
ATOM 4405 C C . ALA A 1 553 ? -1.685 -12.729 13.783 1.00 82.94 553 ALA A C 1
ATOM 4407 O O . ALA A 1 553 ? -2.660 -12.430 14.474 1.00 82.94 553 ALA A O 1
ATOM 4408 N N . MET A 1 554 ? -1.389 -12.032 12.682 1.00 85.44 554 MET A N 1
ATOM 4409 C CA . MET A 1 554 ? -2.220 -10.914 12.229 1.00 85.44 554 MET A CA 1
ATOM 4410 C C . MET A 1 554 ? -3.598 -11.402 11.754 1.00 85.44 554 MET A C 1
ATOM 4412 O O . MET A 1 554 ? -4.624 -10.803 12.077 1.00 85.44 554 MET A O 1
ATOM 4416 N N . TYR A 1 555 ? -3.641 -12.538 11.059 1.00 87.56 555 TYR A N 1
ATOM 4417 C CA . TYR A 1 555 ? -4.882 -13.150 10.596 1.00 87.56 555 TYR A CA 1
ATOM 4418 C C . TYR A 1 555 ? -5.724 -13.706 11.752 1.00 87.56 555 TYR A C 1
ATOM 4420 O O . TYR A 1 555 ? -6.936 -13.496 11.769 1.00 87.56 555 TYR A O 1
ATOM 4428 N N . THR A 1 556 ? -5.132 -14.326 12.776 1.00 89.25 556 THR A N 1
ATOM 4429 C CA . THR A 1 556 ? -5.884 -14.691 13.991 1.00 89.25 556 THR A CA 1
ATOM 4430 C C . THR A 1 556 ? -6.408 -13.467 14.738 1.00 89.25 556 THR A C 1
ATOM 4432 O O . THR A 1 556 ? -7.535 -13.508 15.233 1.00 89.25 556 THR A O 1
ATOM 4435 N N . SER A 1 557 ? -5.653 -12.364 14.777 1.00 90.19 557 SER A N 1
ATOM 4436 C CA . SER A 1 557 ? -6.129 -11.079 15.309 1.00 90.19 557 SER A CA 1
ATOM 4437 C C . SER A 1 557 ? -7.366 -10.576 14.547 1.00 90.19 557 SER A C 1
ATOM 4439 O O . SER A 1 557 ? -8.379 -10.236 15.163 1.00 90.19 557 SER A O 1
ATOM 4441 N N . TYR A 1 558 ? -7.346 -10.600 13.210 1.00 90.12 558 TYR A N 1
ATOM 4442 C CA . TYR A 1 558 ? -8.516 -10.241 12.402 1.00 90.12 558 TYR A CA 1
ATOM 4443 C C . TYR A 1 558 ? -9.690 -11.204 12.606 1.00 90.12 558 TYR A C 1
ATOM 4445 O O . TYR A 1 558 ? -10.833 -10.756 12.692 1.00 90.12 558 TYR A O 1
ATOM 4453 N N . ALA A 1 559 ? -9.432 -12.507 12.737 1.00 91.88 559 ALA A N 1
ATOM 4454 C CA . ALA A 1 559 ? -10.472 -13.509 12.952 1.00 91.88 559 ALA A CA 1
ATOM 4455 C C . ALA A 1 559 ? -11.236 -13.272 14.264 1.00 91.88 559 ALA A C 1
ATOM 4457 O O . ALA A 1 559 ? -12.465 -13.334 14.270 1.00 91.88 559 ALA A O 1
ATOM 4458 N N . ILE A 1 560 ? -10.540 -12.943 15.361 1.00 92.50 560 ILE A N 1
ATOM 4459 C CA . ILE A 1 560 ? -11.176 -12.625 16.651 1.00 92.50 560 ILE A CA 1
ATOM 4460 C C . ILE A 1 560 ? -12.114 -11.418 16.503 1.00 92.50 560 ILE A C 1
ATOM 4462 O O . ILE A 1 560 ? -13.276 -11.489 16.919 1.00 92.50 560 ILE A O 1
ATOM 4466 N N . VAL A 1 561 ? -11.648 -10.337 15.866 1.00 92.12 561 VAL A N 1
ATOM 4467 C CA . VAL A 1 56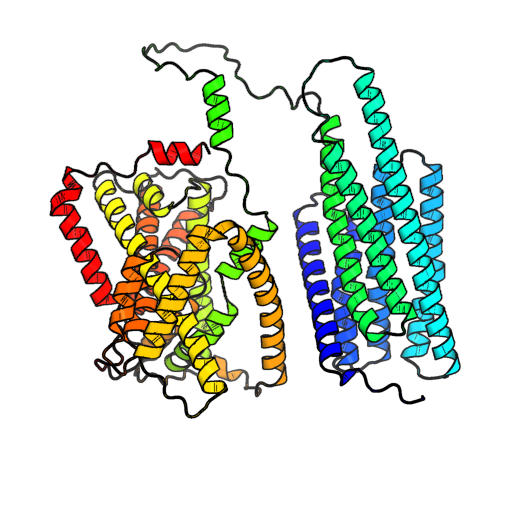1 ? -12.459 -9.134 15.616 1.00 92.12 561 VAL A CA 1
ATOM 4468 C C . VAL A 1 561 ? -13.680 -9.465 14.752 1.00 92.12 561 VAL A C 1
ATOM 4470 O O . VAL A 1 561 ? -14.801 -9.111 15.120 1.00 92.12 561 VAL A O 1
ATOM 4473 N N . LEU A 1 562 ? -13.494 -10.182 13.640 1.00 92.38 562 LEU A N 1
ATOM 4474 C CA . LEU A 1 562 ? -14.573 -10.564 12.723 1.00 92.38 562 LEU A CA 1
ATOM 4475 C C . LEU A 1 562 ? -15.632 -11.433 13.416 1.00 92.38 562 LEU A C 1
ATOM 4477 O O . LEU A 1 562 ? -16.828 -11.176 13.262 1.00 92.38 562 LEU A O 1
ATOM 4481 N N . CYS A 1 563 ? -15.216 -12.397 14.242 1.00 93.75 563 CYS A N 1
ATOM 4482 C CA . CYS A 1 563 ? -16.119 -13.206 15.061 1.00 93.75 563 CYS A CA 1
ATOM 4483 C C . CYS A 1 563 ? -16.933 -12.348 16.041 1.00 93.75 563 CYS A C 1
ATOM 4485 O O . CYS A 1 563 ? -18.151 -12.518 16.147 1.00 93.75 563 CYS A O 1
ATOM 4487 N N . CYS A 1 564 ? -16.294 -11.395 16.728 1.00 92.19 564 CYS A N 1
ATOM 4488 C CA . CYS A 1 564 ? -16.980 -10.495 17.659 1.00 92.19 564 CYS A CA 1
ATOM 4489 C C . CYS A 1 564 ? -17.990 -9.594 16.936 1.00 92.19 564 CYS A C 1
ATOM 4491 O O . CYS A 1 564 ? -19.118 -9.425 17.393 1.00 92.19 564 CYS A O 1
ATOM 4493 N N . VAL A 1 565 ? -17.628 -9.061 15.771 1.00 91.38 565 VAL A N 1
ATOM 4494 C CA . VAL A 1 565 ? -18.506 -8.197 14.973 1.00 91.38 565 VAL A CA 1
ATOM 4495 C C . VAL A 1 565 ? -19.692 -8.974 14.405 1.00 91.38 565 VAL A C 1
ATOM 4497 O O . VAL A 1 565 ? -20.822 -8.488 14.455 1.00 91.38 565 VAL A O 1
ATOM 4500 N N . LEU A 1 566 ? -19.477 -10.193 13.903 1.00 92.25 566 LEU A N 1
ATOM 4501 C CA . LEU A 1 566 ? -20.564 -11.069 13.459 1.00 92.25 566 LEU A CA 1
ATOM 4502 C C . LEU A 1 566 ? -21.516 -11.402 14.613 1.00 92.25 566 LEU A C 1
ATOM 4504 O O . LEU A 1 566 ? -22.733 -11.313 14.443 1.00 92.25 566 LEU A O 1
ATOM 4508 N N . HIS A 1 567 ? -20.980 -11.682 15.804 1.00 91.25 567 HIS A N 1
ATOM 4509 C CA . HIS A 1 567 ? -21.783 -11.865 17.011 1.00 91.25 567 HIS A CA 1
ATOM 4510 C C . HIS A 1 567 ? -22.594 -10.606 17.363 1.00 91.25 567 HIS A C 1
ATOM 4512 O O . HIS A 1 567 ? -23.797 -10.693 17.620 1.00 91.25 567 HIS A O 1
ATOM 4518 N N . ALA A 1 568 ? -21.979 -9.421 17.333 1.00 88.88 568 ALA A N 1
ATOM 4519 C CA . ALA A 1 568 ? -22.661 -8.155 17.601 1.00 88.88 568 ALA A CA 1
ATOM 4520 C C . ALA A 1 568 ? -23.769 -7.852 16.579 1.00 88.88 568 ALA A C 1
ATOM 4522 O O . ALA A 1 568 ? -24.830 -7.338 16.942 1.00 88.88 568 ALA A O 1
ATOM 4523 N N . ARG A 1 569 ? -23.560 -8.207 15.305 1.00 88.81 569 ARG A N 1
ATOM 4524 C CA . ARG A 1 569 ? -24.573 -8.082 14.247 1.00 88.81 569 ARG A CA 1
ATOM 4525 C C . ARG A 1 569 ? -25.737 -9.047 14.462 1.00 88.81 569 ARG A C 1
ATOM 4527 O O . ARG A 1 569 ? -26.886 -8.620 14.387 1.00 88.81 569 ARG A O 1
ATOM 4534 N N . TRP A 1 570 ? -25.457 -10.307 14.797 1.00 87.12 570 TRP A N 1
ATOM 4535 C CA . TRP A 1 570 ? -26.491 -11.313 15.072 1.00 87.12 570 TRP A CA 1
ATOM 4536 C C . TRP A 1 570 ? -27.322 -10.966 16.313 1.00 87.12 570 TRP A C 1
ATOM 4538 O O . TRP A 1 570 ? -28.538 -11.139 16.334 1.00 87.12 570 TRP A O 1
ATOM 4548 N N . THR A 1 571 ? -26.678 -10.407 17.339 1.00 87.31 571 THR A N 1
ATOM 4549 C CA . THR A 1 571 ? -27.334 -9.963 18.581 1.00 87.31 571 THR A CA 1
ATOM 4550 C C . THR A 1 571 ? -27.967 -8.570 18.483 1.00 87.31 571 THR A C 1
ATOM 4552 O O . THR A 1 571 ? -28.459 -8.060 19.487 1.00 87.31 571 THR A O 1
ATOM 4555 N N . LYS A 1 572 ? -27.984 -7.951 17.289 1.00 82.94 572 LYS A N 1
ATOM 4556 C CA . LYS A 1 572 ? -28.525 -6.602 17.017 1.00 82.94 572 LYS A CA 1
ATOM 4557 C C . LYS A 1 572 ? -27.929 -5.488 17.897 1.00 82.94 572 LYS A C 1
ATOM 4559 O O . LYS A 1 572 ? -28.575 -4.474 18.139 1.00 82.94 572 LYS A O 1
ATOM 4564 N N . ARG A 1 573 ? -26.689 -5.661 18.363 1.00 77.44 573 ARG A N 1
ATOM 4565 C CA . ARG A 1 573 ? -25.935 -4.673 19.160 1.00 77.44 573 ARG A CA 1
ATOM 4566 C C . ARG A 1 573 ? -25.015 -3.788 18.318 1.00 77.44 573 ARG A C 1
ATOM 4568 O O . ARG A 1 573 ? -24.412 -2.860 18.844 1.00 77.44 573 ARG A O 1
ATOM 4575 N N . PHE A 1 574 ? -24.885 -4.086 17.028 1.00 82.38 574 PHE A N 1
ATOM 4576 C CA . PHE A 1 574 ? -23.987 -3.378 16.125 1.00 82.38 574 PHE A CA 1
ATOM 4577 C C . PHE A 1 574 ? -24.591 -2.050 15.646 1.00 82.38 574 PHE A C 1
ATOM 4579 O O . PHE A 1 574 ? -25.632 -2.046 14.988 1.00 82.38 574 PHE A O 1
ATOM 4586 N N . GLN A 1 575 ? -23.923 -0.935 15.950 1.00 80.31 575 GLN A N 1
ATOM 4587 C CA . GLN A 1 575 ? -24.263 0.389 15.424 1.00 80.31 575 GLN A CA 1
ATOM 4588 C C . GLN A 1 575 ? -23.481 0.651 14.133 1.00 80.31 575 GLN A C 1
ATOM 4590 O O . GLN A 1 575 ? -22.296 0.343 14.052 1.00 80.31 575 GLN A O 1
ATOM 4595 N N . LEU A 1 576 ? -24.151 1.189 13.112 1.00 81.19 576 LEU A N 1
ATOM 4596 C CA . LEU A 1 576 ? -23.529 1.494 11.821 1.00 81.19 576 LEU A CA 1
ATOM 4597 C C . LEU A 1 576 ? -22.768 2.825 11.908 1.00 81.19 576 LEU A C 1
ATOM 4599 O O . LEU A 1 576 ? -23.306 3.801 12.428 1.00 81.19 576 LEU A O 1
ATOM 4603 N N . GLY A 1 577 ? -21.542 2.858 11.383 1.00 74.06 577 GLY A N 1
ATOM 4604 C CA . GLY A 1 577 ? -20.745 4.082 11.264 1.00 74.06 577 GLY A CA 1
ATOM 4605 C C . GLY A 1 577 ? -21.130 4.926 10.045 1.00 74.06 577 GLY A C 1
ATOM 4606 O O . GLY A 1 577 ? -21.998 4.544 9.252 1.00 74.06 577 GLY A O 1
ATOM 4607 N N . GLU A 1 578 ? -20.458 6.071 9.874 1.00 75.69 578 GLU A N 1
ATOM 4608 C CA . GLU A 1 578 ? -20.684 6.994 8.745 1.00 75.69 578 GLU A CA 1
ATOM 4609 C C . GLU A 1 578 ? -20.499 6.313 7.382 1.00 75.69 578 GLU A C 1
ATOM 4611 O O . GLU A 1 578 ? -21.215 6.615 6.425 1.00 75.69 578 GLU A O 1
ATOM 4616 N N . TRP A 1 579 ? -19.562 5.363 7.304 1.00 80.88 579 TRP A N 1
ATOM 4617 C CA . TRP A 1 579 ? -19.364 4.504 6.146 1.00 80.88 579 TRP A CA 1
ATOM 4618 C C . TRP A 1 579 ? -19.750 3.070 6.502 1.00 80.88 579 TRP A C 1
ATOM 4620 O O . TRP A 1 579 ? -19.213 2.486 7.439 1.00 80.88 579 TRP A O 1
ATOM 4630 N N . ASN A 1 580 ? -20.699 2.494 5.767 1.00 84.38 580 ASN A N 1
ATOM 4631 C CA . ASN A 1 580 ? -21.199 1.155 6.049 1.00 84.38 580 ASN A CA 1
ATOM 4632 C C . ASN A 1 580 ? -21.720 0.456 4.790 1.00 84.38 580 ASN A C 1
ATOM 4634 O O . ASN A 1 580 ? -22.084 1.095 3.803 1.00 84.38 580 ASN A O 1
ATOM 4638 N N . TRP A 1 581 ? -21.795 -0.873 4.860 1.00 79.75 581 TRP A N 1
ATOM 4639 C CA . TRP A 1 581 ? -22.328 -1.721 3.785 1.00 79.75 581 TRP A CA 1
ATOM 4640 C C . TRP A 1 581 ? -23.815 -2.050 3.955 1.00 79.75 581 TRP A C 1
ATOM 4642 O O . TRP A 1 581 ? -24.378 -2.846 3.195 1.00 79.75 581 TRP A O 1
ATOM 4652 N N . GLY A 1 582 ? -24.462 -1.482 4.976 1.00 84.06 582 GLY A N 1
ATOM 4653 C CA . GLY A 1 582 ? -25.853 -1.749 5.321 1.00 84.06 582 GLY A CA 1
ATOM 4654 C C . GLY A 1 582 ? -26.152 -3.249 5.403 1.00 84.06 582 GLY A C 1
ATOM 4655 O O . GLY A 1 582 ? -25.612 -3.969 6.245 1.00 84.06 582 GLY A O 1
ATOM 4656 N N . ARG A 1 583 ? -27.018 -3.729 4.500 1.00 83.88 583 ARG A N 1
ATOM 4657 C CA . ARG A 1 583 ? -27.466 -5.133 4.448 1.00 83.88 583 ARG A CA 1
ATOM 4658 C C . ARG A 1 583 ? -26.405 -6.109 3.933 1.00 83.88 583 ARG A C 1
ATOM 4660 O O . ARG A 1 583 ? -26.489 -7.287 4.262 1.00 83.88 583 ARG A O 1
ATOM 4667 N N . ALA A 1 584 ? -25.418 -5.645 3.164 1.00 88.31 584 ALA A N 1
ATOM 4668 C CA . ALA A 1 584 ? -24.343 -6.498 2.652 1.00 88.31 584 ALA A CA 1
ATOM 4669 C C . ALA A 1 584 ? -23.236 -6.754 3.695 1.00 88.31 584 ALA A C 1
ATOM 4671 O O . ALA A 1 584 ? -22.476 -7.711 3.559 1.00 88.31 584 ALA A O 1
ATOM 4672 N N . GLY A 1 585 ? -23.174 -5.952 4.766 1.00 86.81 585 GLY A N 1
ATOM 4673 C CA . GLY A 1 585 ? -22.129 -6.031 5.796 1.00 86.81 585 GLY A CA 1
ATOM 4674 C C . GLY A 1 585 ? -21.942 -7.419 6.430 1.00 86.81 585 GLY A C 1
ATOM 4675 O O . GLY A 1 585 ? -20.814 -7.903 6.470 1.00 86.81 585 GLY A O 1
ATOM 4676 N N . PRO A 1 586 ? -23.003 -8.120 6.885 1.00 89.75 586 PRO A N 1
ATOM 4677 C CA . PRO A 1 586 ? -22.866 -9.473 7.428 1.00 89.75 586 PRO A CA 1
ATOM 4678 C C . PRO A 1 586 ? -22.254 -10.468 6.434 1.00 89.75 586 PRO A C 1
ATOM 4680 O O . PRO A 1 586 ? -21.405 -11.262 6.825 1.00 89.75 586 PRO A O 1
ATOM 4683 N N . VAL A 1 587 ? -22.639 -10.404 5.154 1.00 92.38 587 VAL A N 1
ATOM 4684 C CA . VAL A 1 587 ? -22.116 -11.298 4.107 1.00 92.38 587 VAL A CA 1
ATOM 4685 C C . VAL A 1 587 ? -20.630 -11.035 3.877 1.00 92.38 587 VAL A C 1
ATOM 4687 O O . VAL A 1 587 ? -19.838 -11.972 3.878 1.00 92.38 587 VAL A O 1
ATOM 4690 N N . ILE A 1 588 ? -20.239 -9.763 3.766 1.00 92.00 588 ILE A N 1
ATOM 4691 C CA . ILE A 1 588 ? -18.834 -9.359 3.612 1.00 92.00 588 ILE A CA 1
ATOM 4692 C C . ILE A 1 588 ? -18.003 -9.825 4.814 1.00 92.00 588 ILE A C 1
ATOM 4694 O O . ILE A 1 588 ? -16.917 -10.365 4.630 1.00 92.00 588 ILE A O 1
ATOM 4698 N N . ASN A 1 589 ? -18.529 -9.696 6.035 1.00 92.62 589 ASN A N 1
ATOM 4699 C CA . ASN A 1 589 ? -17.845 -10.142 7.249 1.00 92.62 589 ASN A CA 1
ATOM 4700 C C . ASN A 1 589 ? -17.674 -11.669 7.305 1.00 92.62 589 ASN A C 1
ATOM 4702 O O . ASN A 1 589 ? -16.636 -12.145 7.761 1.00 92.62 589 ASN A O 1
ATOM 4706 N N . VAL A 1 590 ? -18.660 -12.442 6.831 1.00 94.38 590 VAL A N 1
ATOM 4707 C CA . VAL A 1 590 ? -18.552 -13.908 6.723 1.00 94.38 590 VAL A CA 1
ATOM 4708 C C . VAL A 1 590 ? -17.507 -14.300 5.679 1.00 94.38 590 VAL A C 1
ATOM 4710 O O . VAL A 1 590 ? -16.643 -15.121 5.973 1.00 94.38 590 VAL A O 1
ATOM 4713 N N . LEU A 1 591 ? -17.537 -13.689 4.491 1.00 92.19 591 LEU A N 1
ATOM 4714 C CA . LEU A 1 591 ? -16.547 -13.945 3.439 1.00 92.19 591 LEU A CA 1
ATOM 4715 C C . LEU A 1 591 ? -15.130 -13.580 3.898 1.00 92.19 591 LEU A C 1
ATOM 4717 O O . LEU A 1 591 ? -14.199 -14.361 3.707 1.00 92.19 591 LEU A O 1
ATOM 4721 N N . ALA A 1 592 ? -14.980 -12.439 4.578 1.00 90.31 592 ALA A N 1
ATOM 4722 C CA . ALA A 1 592 ? -13.725 -12.030 5.194 1.00 90.31 592 ALA A CA 1
ATOM 4723 C C . ALA A 1 592 ? -13.245 -13.060 6.224 1.00 90.31 592 ALA A C 1
ATOM 4725 O O . ALA A 1 592 ? -12.067 -13.409 6.224 1.00 90.31 592 ALA A O 1
ATOM 4726 N N . LEU A 1 593 ? -14.133 -13.587 7.076 1.00 94.44 593 LEU A N 1
ATOM 4727 C CA . LEU A 1 593 ? -13.771 -14.593 8.078 1.00 94.44 593 LEU A CA 1
ATOM 4728 C C . LEU A 1 593 ? -13.336 -15.915 7.432 1.00 94.44 593 LEU A C 1
ATOM 4730 O O . LEU A 1 593 ? -12.308 -16.460 7.826 1.00 94.44 593 LEU A O 1
ATOM 4734 N N . ILE A 1 594 ? -14.065 -16.399 6.422 1.00 93.69 594 ILE A N 1
ATOM 4735 C CA . ILE A 1 594 ? -13.713 -17.620 5.678 1.00 93.69 594 ILE A CA 1
ATOM 4736 C C . ILE A 1 594 ? -12.319 -17.481 5.064 1.00 93.69 594 ILE A C 1
ATOM 4738 O O . ILE A 1 594 ? -11.470 -18.349 5.266 1.00 93.69 594 ILE A O 1
ATOM 4742 N N . TYR A 1 595 ? -12.058 -16.366 4.377 1.00 90.69 595 TYR A N 1
ATOM 4743 C CA . TYR A 1 595 ? -10.742 -16.081 3.811 1.00 90.69 595 TYR A CA 1
ATOM 4744 C C . TYR A 1 595 ? -9.655 -16.001 4.894 1.00 90.69 595 TYR A C 1
ATOM 4746 O O . TYR A 1 595 ? -8.566 -16.550 4.730 1.00 90.69 595 TYR A O 1
ATOM 4754 N N . THR A 1 596 ? -9.966 -15.372 6.031 1.00 89.31 596 THR A N 1
ATOM 4755 C CA . THR A 1 596 ? -9.020 -15.224 7.143 1.00 89.31 596 THR A CA 1
ATOM 4756 C C . THR A 1 596 ? -8.594 -16.583 7.705 1.00 89.31 596 THR A C 1
ATOM 4758 O O . THR A 1 596 ? -7.409 -16.822 7.929 1.00 89.31 596 THR A O 1
ATOM 4761 N N . VAL A 1 597 ? -9.560 -17.481 7.916 1.00 90.25 597 VAL A N 1
ATOM 4762 C CA . VAL A 1 597 ? -9.315 -18.839 8.421 1.00 90.25 597 VAL A CA 1
ATOM 4763 C C . VAL A 1 597 ? -8.558 -19.674 7.392 1.00 90.25 597 VAL A C 1
ATOM 4765 O O . VAL A 1 597 ? -7.601 -20.351 7.756 1.00 90.25 597 VAL A O 1
ATOM 4768 N N . TRP A 1 598 ? -8.940 -19.591 6.113 1.00 90.38 598 TRP A N 1
ATOM 4769 C CA . TRP A 1 598 ? -8.230 -20.265 5.025 1.00 90.38 598 TRP A CA 1
ATOM 4770 C C . TRP A 1 598 ? -6.745 -19.874 5.003 1.00 90.38 598 TRP A C 1
ATOM 4772 O O . TRP A 1 598 ? -5.887 -20.753 5.065 1.00 90.38 598 TRP A O 1
ATOM 4782 N N . ALA A 1 599 ? -6.430 -18.575 5.017 1.00 83.81 599 ALA A N 1
ATOM 4783 C CA . ALA A 1 599 ? -5.047 -18.101 4.993 1.00 83.81 599 ALA A CA 1
ATOM 4784 C C . ALA A 1 599 ? -4.254 -18.578 6.224 1.00 83.81 599 ALA A C 1
ATOM 4786 O O . ALA A 1 599 ? -3.139 -19.080 6.088 1.00 83.81 599 ALA A O 1
ATOM 4787 N N . ALA A 1 600 ? -4.846 -18.490 7.422 1.00 85.12 600 ALA A N 1
ATOM 4788 C CA . ALA A 1 600 ? -4.212 -18.924 8.668 1.00 85.12 600 ALA A CA 1
ATOM 4789 C C . ALA A 1 600 ? -3.804 -20.411 8.652 1.00 85.12 600 ALA A C 1
ATOM 4791 O O . ALA A 1 600 ? -2.736 -20.765 9.152 1.00 85.12 600 ALA A O 1
ATOM 4792 N N . VAL A 1 601 ? -4.619 -21.286 8.051 1.00 86.88 601 VAL A N 1
ATOM 4793 C CA . VAL A 1 601 ? -4.293 -22.716 7.937 1.00 86.88 601 VAL A CA 1
ATOM 4794 C C . VAL A 1 601 ? -3.060 -22.923 7.058 1.00 86.88 601 VAL A C 1
ATOM 4796 O O . VAL A 1 601 ? -2.111 -23.585 7.479 1.00 86.88 601 VAL A O 1
ATOM 4799 N N . TRP A 1 602 ? -3.033 -22.321 5.869 1.00 84.56 602 TRP A N 1
ATOM 4800 C CA . TRP A 1 602 ? -1.965 -22.552 4.894 1.00 84.56 602 TRP A CA 1
ATOM 4801 C C . TRP A 1 602 ? -0.618 -21.946 5.304 1.00 84.56 602 TRP A C 1
ATOM 4803 O O . TRP A 1 602 ? 0.416 -22.538 5.002 1.00 84.56 602 TRP A O 1
ATOM 4813 N N . PHE A 1 603 ? -0.599 -20.857 6.084 1.00 80.56 603 PHE A N 1
ATOM 4814 C CA . PHE A 1 603 ? 0.642 -20.282 6.634 1.00 80.56 603 PHE A CA 1
ATOM 4815 C C . PHE A 1 603 ? 1.434 -21.224 7.550 1.00 80.56 603 PHE A C 1
ATOM 4817 O O . PHE A 1 603 ? 2.599 -20.954 7.840 1.00 80.56 603 PHE A O 1
ATOM 4824 N N . SER A 1 604 ? 0.819 -22.308 8.025 1.00 81.62 604 SER A N 1
ATOM 4825 C CA . SER A 1 604 ? 1.461 -23.278 8.917 1.00 81.62 604 SER A CA 1
ATOM 4826 C C . SER A 1 604 ? 2.169 -24.416 8.173 1.00 81.62 604 SER A C 1
ATOM 4828 O O . SER A 1 604 ? 2.901 -25.183 8.797 1.00 81.62 604 SER A O 1
ATOM 4830 N N . PHE A 1 605 ? 1.964 -24.545 6.858 1.00 82.38 605 PHE A N 1
ATOM 4831 C CA . PHE A 1 605 ? 2.513 -25.643 6.060 1.00 82.38 605 PHE A CA 1
ATOM 4832 C C . PHE A 1 605 ? 3.929 -25.331 5.528 1.00 82.38 605 PHE A C 1
ATOM 4834 O O . PHE A 1 605 ? 4.294 -24.159 5.374 1.00 82.38 605 PHE A O 1
ATOM 4841 N N . PRO A 1 606 ? 4.761 -26.363 5.276 1.00 79.75 606 PRO A N 1
ATOM 4842 C CA . PRO A 1 606 ? 6.077 -26.208 4.655 1.00 79.75 606 PRO A CA 1
ATOM 4843 C C . PRO A 1 606 ? 5.960 -25.877 3.160 1.00 79.75 606 PRO A C 1
ATOM 4845 O O . PRO A 1 606 ? 5.021 -26.300 2.490 1.00 79.75 606 PRO A O 1
ATOM 4848 N N . SER A 1 607 ? 6.940 -25.148 2.621 1.00 71.25 607 SER A N 1
ATOM 4849 C CA . SER A 1 607 ? 6.931 -24.658 1.233 1.00 71.25 607 SER A CA 1
ATOM 4850 C C . SER A 1 607 ? 7.417 -25.667 0.186 1.00 71.25 607 SER A C 1
ATOM 4852 O O . SER A 1 607 ? 7.215 -25.440 -1.006 1.00 71.25 607 SER A O 1
ATOM 4854 N N . SER A 1 608 ? 8.070 -26.753 0.607 1.00 76.06 608 SER A N 1
ATOM 4855 C CA . SER A 1 608 ? 8.588 -27.815 -0.264 1.00 76.06 608 SER A CA 1
ATOM 4856 C C . SER A 1 608 ? 8.657 -29.156 0.474 1.00 76.06 608 SER A C 1
ATOM 4858 O O . SER A 1 608 ? 8.723 -29.190 1.706 1.00 76.06 608 SER A O 1
ATOM 4860 N N . LEU A 1 609 ? 8.629 -30.251 -0.287 1.00 79.75 609 LEU A N 1
ATOM 4861 C CA . LEU A 1 609 ? 8.778 -31.627 0.192 1.00 79.75 609 LEU A CA 1
ATOM 4862 C C . LEU A 1 609 ? 10.021 -32.287 -0.441 1.00 79.75 609 LEU A C 1
ATOM 4864 O O . LEU A 1 609 ? 10.364 -31.948 -1.574 1.00 79.75 609 LEU A O 1
ATOM 4868 N N . PRO A 1 610 ? 10.681 -33.246 0.242 1.00 81.69 610 PRO A N 1
ATOM 4869 C CA . PRO A 1 610 ? 10.387 -33.752 1.589 1.00 81.69 610 PRO A CA 1
ATOM 4870 C C . PRO A 1 610 ? 10.763 -32.761 2.704 1.00 81.69 610 PRO A C 1
ATOM 4872 O O . PRO A 1 610 ? 11.674 -31.945 2.553 1.00 81.69 610 PRO A O 1
ATOM 4875 N N . VAL A 1 611 ? 10.060 -32.836 3.840 1.00 79.69 611 VAL A N 1
ATOM 4876 C CA . VAL A 1 611 ? 10.325 -31.964 4.997 1.00 79.69 611 VAL A CA 1
ATOM 4877 C C . VAL A 1 611 ? 11.578 -32.433 5.736 1.00 79.69 611 VAL A C 1
ATOM 4879 O O . VAL A 1 611 ? 11.671 -33.581 6.165 1.00 79.69 611 VAL A O 1
ATOM 4882 N N . THR A 1 612 ? 12.524 -31.526 5.931 1.00 77.44 612 THR A N 1
ATOM 4883 C CA . THR A 1 612 ? 13.734 -31.679 6.736 1.00 77.44 612 THR A CA 1
ATOM 4884 C C . THR A 1 612 ? 13.722 -30.669 7.886 1.00 77.44 612 THR A C 1
ATOM 4886 O O . THR A 1 612 ? 13.025 -29.653 7.849 1.00 77.44 612 THR A O 1
ATOM 4889 N N . ALA A 1 613 ? 14.564 -30.885 8.901 1.00 67.25 613 ALA A N 1
ATOM 4890 C CA . ALA A 1 613 ? 14.775 -29.897 9.969 1.00 67.25 613 ALA A CA 1
ATOM 4891 C C . ALA A 1 613 ? 15.280 -28.539 9.437 1.00 67.25 613 ALA A C 1
ATOM 4893 O O . ALA A 1 613 ? 15.161 -27.511 10.096 1.00 67.25 613 ALA A O 1
ATOM 4894 N N . THR A 1 614 ? 15.848 -28.532 8.232 1.00 62.31 614 THR A N 1
ATOM 4895 C CA . THR A 1 614 ? 16.364 -27.333 7.586 1.00 62.31 614 THR A CA 1
ATOM 4896 C C . THR A 1 614 ? 15.370 -26.669 6.647 1.00 62.31 614 THR A C 1
ATOM 4898 O O . THR A 1 614 ? 15.722 -25.611 6.166 1.00 62.31 614 THR A O 1
ATOM 4901 N N . ASN A 1 615 ? 14.178 -27.216 6.362 1.00 70.38 615 ASN A N 1
ATOM 4902 C CA . ASN A 1 615 ? 13.163 -26.565 5.506 1.00 70.38 615 ASN A CA 1
ATOM 4903 C C . ASN A 1 615 ? 11.753 -26.483 6.135 1.00 70.38 615 ASN A C 1
ATOM 4905 O O . ASN A 1 615 ? 10.849 -25.888 5.547 1.00 70.38 615 ASN A O 1
ATOM 4909 N N . MET A 1 616 ? 11.560 -27.052 7.330 1.00 73.56 616 MET A N 1
ATOM 4910 C CA . MET A 1 616 ? 10.285 -27.027 8.043 1.00 73.56 616 MET A CA 1
ATOM 4911 C C . MET A 1 616 ? 9.864 -25.598 8.416 1.00 73.56 616 MET A C 1
ATOM 4913 O O . MET A 1 616 ? 10.654 -24.793 8.906 1.00 73.56 616 MET A O 1
ATOM 4917 N N . ASN A 1 617 ? 8.577 -25.293 8.251 1.00 76.38 617 ASN A N 1
ATOM 4918 C CA . ASN A 1 617 ? 8.006 -24.032 8.709 1.00 76.38 617 ASN A CA 1
ATOM 4919 C C . ASN A 1 617 ? 7.689 -24.094 10.217 1.00 76.38 617 ASN A C 1
ATOM 4921 O O . ASN A 1 617 ? 6.697 -24.689 10.638 1.00 76.38 617 ASN A O 1
ATOM 4925 N N . TYR A 1 618 ? 8.525 -23.456 11.039 1.00 74.44 618 TYR A N 1
ATOM 4926 C CA . TYR A 1 618 ? 8.403 -23.448 12.506 1.00 74.44 618 TYR A CA 1
ATOM 4927 C C . TYR A 1 618 ? 7.380 -22.437 13.065 1.00 74.44 618 TYR A C 1
ATOM 4929 O O . TYR A 1 618 ? 7.286 -22.256 14.281 1.00 74.44 618 TYR A O 1
ATOM 4937 N N . CYS A 1 619 ? 6.589 -21.793 12.202 1.00 77.56 619 CYS A N 1
ATOM 4938 C CA . CYS A 1 619 ? 5.583 -20.798 12.576 1.00 77.56 619 CYS A CA 1
ATOM 4939 C C . CYS A 1 619 ? 4.545 -21.325 13.584 1.00 77.56 619 CYS A C 1
ATOM 4941 O O . CYS A 1 619 ? 4.362 -20.733 14.649 1.00 77.56 619 CYS A O 1
ATOM 4943 N N . ALA A 1 620 ? 3.883 -22.446 13.279 1.00 79.00 620 ALA A N 1
ATOM 4944 C CA . ALA A 1 620 ? 2.789 -22.958 14.106 1.00 79.00 620 ALA A CA 1
ATOM 4945 C C . ALA A 1 620 ? 3.232 -23.362 15.530 1.00 79.00 620 ALA A C 1
ATOM 4947 O O . ALA A 1 620 ? 2.582 -22.925 16.484 1.00 79.00 620 ALA A O 1
ATOM 4948 N N . PRO A 1 621 ? 4.345 -24.103 15.726 1.00 76.06 621 PRO A N 1
ATOM 4949 C CA . PRO A 1 621 ? 4.877 -24.372 17.063 1.00 76.06 621 PRO A CA 1
ATOM 4950 C C . PRO A 1 621 ? 5.238 -23.100 17.844 1.00 76.06 621 PRO A C 1
ATOM 4952 O O . PRO A 1 621 ? 4.902 -22.988 19.024 1.00 76.06 621 PRO A O 1
ATOM 4955 N N . ALA A 1 622 ? 5.877 -22.119 17.193 1.00 75.19 622 ALA A N 1
ATOM 4956 C CA . ALA A 1 622 ? 6.238 -20.852 17.830 1.00 75.19 622 ALA A CA 1
ATOM 4957 C C . ALA A 1 622 ? 4.995 -20.056 18.263 1.00 75.19 622 ALA A C 1
ATOM 4959 O O . ALA A 1 622 ? 4.935 -19.546 19.383 1.00 75.19 622 ALA A O 1
ATOM 4960 N N . TYR A 1 623 ? 3.972 -19.998 17.407 1.00 80.25 623 TYR A N 1
ATOM 4961 C CA . TYR A 1 623 ? 2.701 -19.354 17.725 1.00 80.25 623 TYR A CA 1
ATOM 4962 C C . TYR A 1 623 ? 1.981 -20.054 18.886 1.00 80.25 623 TYR A C 1
ATOM 4964 O O . TYR A 1 623 ? 1.538 -19.395 19.827 1.00 80.25 623 TYR A O 1
ATOM 4972 N N . ALA A 1 624 ? 1.920 -21.389 18.869 1.00 80.88 624 ALA A N 1
ATOM 4973 C CA . ALA A 1 624 ? 1.296 -22.181 19.926 1.00 80.88 624 ALA A CA 1
ATOM 4974 C C . ALA A 1 624 ? 1.943 -21.939 21.300 1.00 80.88 624 ALA A C 1
ATOM 4976 O O . ALA A 1 624 ? 1.226 -21.806 22.292 1.00 80.88 624 ALA A O 1
ATOM 4977 N N . ALA A 1 625 ? 3.273 -21.804 21.361 1.00 75.31 625 ALA A N 1
ATOM 4978 C CA . ALA A 1 625 ? 3.984 -21.480 22.598 1.00 75.31 625 ALA A CA 1
ATOM 4979 C C . ALA A 1 625 ? 3.555 -20.119 23.177 1.00 75.31 625 ALA A C 1
ATOM 4981 O O . ALA A 1 625 ? 3.289 -20.007 24.374 1.00 75.31 625 ALA A O 1
ATOM 4982 N N . VAL A 1 626 ? 3.413 -19.091 22.332 1.00 79.69 626 VAL A N 1
ATOM 4983 C CA . VAL A 1 626 ? 2.958 -17.756 22.763 1.00 79.69 626 VAL A CA 1
ATOM 4984 C C . VAL A 1 626 ? 1.507 -17.791 23.246 1.00 79.69 626 VAL A C 1
ATOM 4986 O O . VAL A 1 626 ? 1.189 -17.207 24.284 1.00 79.69 626 VAL A O 1
ATOM 4989 N N . ILE A 1 627 ? 0.628 -18.512 22.544 1.00 85.25 627 ILE A N 1
ATOM 4990 C CA . ILE A 1 627 ? -0.765 -18.699 22.970 1.00 85.25 627 ILE A CA 1
ATOM 4991 C C . ILE A 1 627 ? -0.838 -19.419 24.316 1.00 85.25 627 ILE A C 1
ATOM 4993 O O . ILE A 1 627 ? -1.589 -18.995 25.194 1.00 85.25 627 ILE A O 1
ATOM 4997 N N . LEU A 1 628 ? -0.032 -20.462 24.517 1.00 83.12 628 LEU A N 1
ATOM 4998 C CA . LEU A 1 628 ? 0.025 -21.192 25.779 1.00 83.12 628 LEU A CA 1
ATOM 4999 C C . LEU A 1 628 ? 0.448 -20.278 26.935 1.00 83.12 628 LEU A C 1
ATOM 5001 O O . LEU A 1 628 ? -0.176 -20.311 27.997 1.00 83.12 628 LEU A O 1
ATOM 5005 N N . VAL A 1 629 ? 1.439 -19.407 26.726 1.00 80.31 629 VAL A N 1
ATOM 5006 C CA . VAL A 1 629 ? 1.836 -18.386 27.711 1.00 80.31 629 VAL A CA 1
ATOM 5007 C C . VAL A 1 629 ? 0.684 -17.420 27.999 1.00 80.31 629 VAL A C 1
ATOM 5009 O O . VAL A 1 629 ? 0.355 -17.195 29.164 1.00 80.31 629 VAL A O 1
ATOM 5012 N N . ALA A 1 630 ? 0.025 -16.888 26.967 1.00 81.00 630 ALA A N 1
ATOM 5013 C CA . ALA A 1 630 ? -1.090 -15.953 27.126 1.00 81.00 630 ALA A CA 1
ATOM 5014 C C . ALA A 1 630 ? -2.264 -16.565 27.913 1.00 81.00 630 ALA A C 1
ATOM 5016 O O . ALA A 1 630 ? -2.824 -15.910 28.798 1.00 81.00 630 ALA A O 1
ATOM 5017 N N . VAL A 1 631 ? -2.607 -17.825 27.630 1.00 87.94 631 VAL A N 1
ATOM 5018 C CA . VAL A 1 631 ? -3.662 -18.579 28.323 1.00 87.94 631 VAL A CA 1
ATOM 5019 C C . VAL A 1 631 ? -3.257 -18.896 29.763 1.00 87.94 631 VAL A C 1
ATOM 5021 O O . VAL A 1 631 ? -4.050 -18.714 30.687 1.00 87.94 631 VAL A O 1
ATOM 5024 N N . THR A 1 632 ? -2.009 -19.305 29.989 1.00 84.19 632 THR A N 1
ATOM 5025 C CA . THR A 1 632 ? -1.500 -19.592 31.339 1.00 84.19 632 THR A CA 1
ATOM 5026 C C . THR A 1 632 ? -1.533 -18.336 32.208 1.00 84.19 632 THR A C 1
ATOM 5028 O O . THR A 1 632 ? -2.051 -18.363 33.323 1.00 84.19 632 THR A O 1
ATOM 5031 N N . LEU A 1 633 ? -1.068 -17.197 31.683 1.00 79.31 633 LEU A N 1
ATOM 5032 C CA . LEU A 1 633 ? -1.108 -15.906 32.379 1.00 79.31 633 LEU A CA 1
ATOM 5033 C C . LEU A 1 633 ? -2.538 -15.418 32.644 1.00 79.31 633 LEU A C 1
ATOM 5035 O O . LEU A 1 633 ? -2.783 -14.750 33.657 1.00 79.31 633 LEU A O 1
ATOM 5039 N N . TRP A 1 634 ? -3.486 -15.770 31.770 1.00 86.50 634 TRP A N 1
ATOM 5040 C CA . TRP A 1 634 ? -4.896 -15.477 31.984 1.00 86.50 634 TRP A CA 1
ATOM 5041 C C . TRP A 1 634 ? -5.424 -16.148 33.253 1.00 86.50 634 TRP A C 1
ATOM 5043 O O . TRP A 1 634 ? -5.876 -15.452 34.167 1.00 86.50 634 TRP 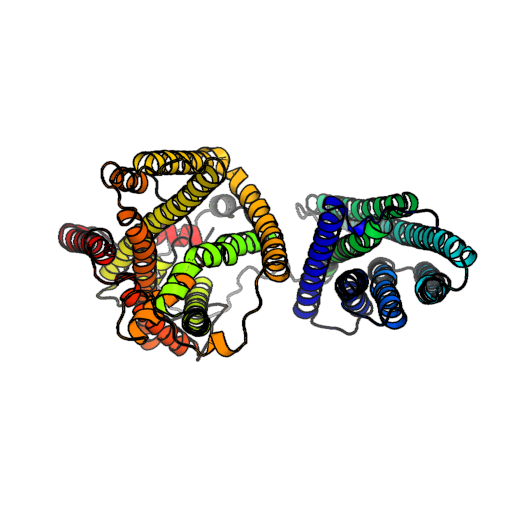A O 1
ATOM 5053 N N . TYR A 1 635 ? -5.311 -17.476 33.331 1.00 89.38 635 TYR A N 1
ATOM 5054 C CA . TYR A 1 635 ? -5.815 -18.249 34.468 1.00 89.38 635 TYR A CA 1
ATOM 5055 C C . TYR A 1 635 ? -4.992 -18.036 35.745 1.00 89.38 635 TYR A C 1
ATOM 5057 O O . TYR A 1 635 ? -5.550 -18.040 36.841 1.00 89.38 635 TYR A O 1
ATOM 5065 N N . ALA A 1 636 ? -3.685 -17.780 35.623 1.00 81.69 636 ALA A N 1
ATOM 5066 C CA . ALA A 1 636 ? -2.821 -17.528 36.773 1.00 81.69 636 ALA A CA 1
ATOM 5067 C C . ALA A 1 636 ? -3.068 -16.155 37.423 1.00 81.69 636 ALA A C 1
ATOM 5069 O O . ALA A 1 636 ? -3.050 -16.040 38.650 1.00 81.69 636 ALA A O 1
ATOM 5070 N N . ARG A 1 637 ? -3.285 -15.094 36.627 1.00 80.31 637 ARG A N 1
ATOM 5071 C CA . ARG A 1 637 ? -3.312 -13.713 37.148 1.00 80.31 637 ARG A CA 1
ATOM 5072 C C . ARG A 1 637 ? -4.377 -12.819 36.528 1.00 80.31 637 ARG A C 1
ATOM 5074 O O . ARG A 1 637 ? -5.074 -12.123 37.276 1.00 80.31 637 ARG A O 1
ATOM 5081 N N . ALA A 1 638 ? -4.474 -12.774 35.200 1.00 80.44 638 ALA A N 1
ATOM 5082 C CA . ALA A 1 638 ? -5.230 -11.722 34.520 1.00 80.44 638 ALA A CA 1
ATOM 5083 C C . ALA A 1 638 ? -6.741 -11.820 34.776 1.00 80.44 638 ALA A C 1
ATOM 5085 O O . ALA A 1 638 ? -7.381 -10.791 34.968 1.00 80.44 638 ALA A O 1
ATOM 5086 N N . GLN A 1 639 ? -7.295 -13.030 34.912 1.00 87.06 639 GLN A N 1
ATOM 5087 C CA . GLN A 1 639 ? -8.716 -13.231 35.214 1.00 87.06 639 GLN A CA 1
ATOM 5088 C C . GLN A 1 639 ? -9.165 -12.501 36.496 1.00 87.06 639 GLN A C 1
ATOM 5090 O O . GLN A 1 639 ? -10.295 -12.016 36.561 1.00 87.06 639 GLN A O 1
ATOM 5095 N N . LYS A 1 640 ? -8.281 -12.406 37.502 1.00 81.38 640 LYS A N 1
ATOM 5096 C CA . LYS A 1 640 ? -8.570 -11.775 38.801 1.00 81.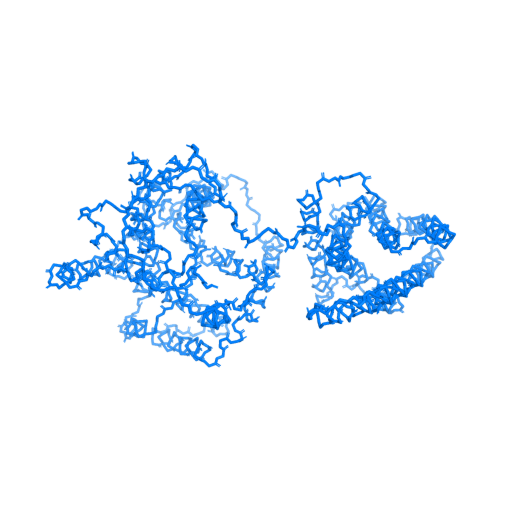38 640 LYS A CA 1
ATOM 5097 C C . LYS A 1 640 ? -8.239 -10.279 38.842 1.00 81.38 640 LYS A C 1
ATOM 5099 O O . LYS A 1 640 ? -8.935 -9.534 39.519 1.00 81.38 640 LYS A O 1
ATOM 5104 N N . HIS A 1 641 ? -7.191 -9.841 38.140 1.00 76.25 641 HIS A N 1
ATOM 5105 C CA . HIS A 1 641 ? -6.617 -8.495 38.315 1.00 76.25 641 HIS A CA 1
ATOM 5106 C C . HIS A 1 641 ? -6.821 -7.554 37.125 1.00 76.25 641 HIS A C 1
ATOM 5108 O O . HIS A 1 641 ? -6.621 -6.350 37.260 1.00 76.25 641 HIS A O 1
ATOM 5114 N N . TRP A 1 642 ? -7.178 -8.071 35.949 1.00 79.69 642 TRP A N 1
ATOM 5115 C CA . TRP A 1 642 ? -7.279 -7.260 34.742 1.00 79.69 642 TRP A CA 1
ATOM 5116 C C . TRP A 1 642 ? -8.736 -6.875 34.456 1.00 79.69 642 TRP A C 1
ATOM 5118 O O . TRP A 1 642 ? -9.576 -7.710 34.117 1.00 79.69 642 TRP A O 1
ATOM 5128 N N . GLY A 1 643 ? -9.036 -5.582 34.607 1.00 72.44 643 GLY A N 1
ATOM 5129 C CA . GLY A 1 643 ? -10.381 -5.019 34.435 1.00 72.44 643 GLY A CA 1
ATOM 5130 C C . GLY A 1 643 ? -10.799 -4.749 32.984 1.00 72.44 643 GLY A C 1
ATOM 5131 O O . GLY A 1 643 ? -11.967 -4.441 32.753 1.00 72.44 643 GLY A O 1
ATOM 5132 N N . GLY A 1 644 ? -9.881 -4.885 32.021 1.00 75.75 644 GLY A N 1
ATOM 5133 C CA . GLY A 1 644 ? -10.082 -4.510 30.618 1.00 75.75 644 GLY A CA 1
ATOM 5134 C C . GLY A 1 644 ? -9.300 -3.256 30.201 1.00 75.75 644 GLY A C 1
ATOM 5135 O O . GLY A 1 644 ? -8.583 -2.673 31.019 1.00 75.75 644 GLY A O 1
ATOM 5136 N N . PRO A 1 645 ? -9.415 -2.832 28.930 1.00 71.06 645 PRO A N 1
ATOM 5137 C CA . PRO A 1 645 ? -8.810 -1.595 28.446 1.00 71.06 645 PRO A CA 1
ATOM 5138 C C . PRO A 1 645 ? -9.416 -0.376 29.160 1.00 71.06 645 PRO A C 1
ATOM 5140 O O . PRO A 1 645 ? -10.627 -0.303 29.387 1.00 71.06 645 PRO A O 1
ATOM 5143 N N . SER A 1 646 ? -8.578 0.595 29.524 1.00 64.38 646 SER A N 1
ATOM 5144 C CA . SER A 1 646 ? -9.010 1.793 30.245 1.00 64.38 646 SER A CA 1
ATOM 5145 C C . SER A 1 646 ? -9.848 2.704 29.342 1.00 64.38 646 SER A C 1
ATOM 5147 O O . SER A 1 646 ? -9.348 3.374 28.438 1.00 64.38 646 SER A O 1
ATOM 5149 N N . ARG A 1 647 ? -11.154 2.772 29.620 1.00 58.03 647 ARG A N 1
ATOM 5150 C CA . ARG A 1 647 ? -12.090 3.646 28.891 1.00 58.03 647 ARG A CA 1
ATOM 5151 C C . ARG A 1 647 ? -11.704 5.120 28.964 1.00 58.03 647 ARG A C 1
ATOM 5153 O O . ARG A 1 647 ? -11.836 5.816 27.969 1.00 58.03 647 ARG A O 1
ATOM 5160 N N . ALA A 1 648 ? -11.140 5.558 30.090 1.00 52.03 648 ALA A N 1
ATOM 5161 C CA . ALA A 1 648 ? -10.653 6.925 30.258 1.00 52.03 648 ALA A CA 1
ATOM 5162 C C . ALA A 1 648 ? -9.571 7.302 29.231 1.00 52.03 648 ALA A C 1
ATOM 5164 O O . ALA A 1 648 ? -9.569 8.424 28.743 1.00 52.03 648 ALA A O 1
ATOM 5165 N N . ILE A 1 649 ? -8.687 6.367 28.856 1.00 53.88 649 ILE A N 1
ATOM 5166 C CA . ILE A 1 649 ? -7.657 6.624 27.839 1.00 53.88 649 ILE A CA 1
ATOM 5167 C C . ILE A 1 649 ? -8.287 6.641 26.441 1.00 53.88 649 ILE A C 1
ATOM 5169 O O . ILE A 1 649 ? -7.967 7.511 25.639 1.00 53.88 649 ILE A O 1
ATOM 5173 N N . ALA A 1 650 ? -9.226 5.733 26.160 1.00 51.34 650 ALA A N 1
ATOM 5174 C CA . ALA A 1 650 ? -9.935 5.697 24.879 1.00 51.34 650 ALA A CA 1
ATOM 5175 C C . ALA A 1 650 ? -10.777 6.961 24.637 1.00 51.34 650 ALA A C 1
ATOM 5177 O O . ALA A 1 650 ? -10.739 7.534 23.554 1.00 51.34 650 ALA A O 1
ATOM 5178 N N . GLU A 1 651 ? -11.502 7.425 25.657 1.00 50.09 651 GLU A N 1
ATOM 5179 C CA . GLU A 1 651 ? -12.285 8.662 25.606 1.00 50.09 651 GLU A CA 1
ATOM 5180 C C . GLU A 1 651 ? -11.392 9.899 25.512 1.00 50.09 651 GLU A C 1
ATOM 5182 O O . GLU A 1 651 ? -11.737 10.840 24.802 1.00 50.09 651 GLU A O 1
ATOM 5187 N N . MET A 1 652 ? -10.231 9.892 26.173 1.00 47.84 652 MET A N 1
ATOM 5188 C CA . MET A 1 652 ? -9.240 10.961 26.053 1.00 47.84 652 MET A CA 1
ATOM 5189 C C . MET A 1 652 ? -8.665 11.041 24.631 1.00 47.84 652 MET A C 1
ATOM 5191 O O . MET A 1 652 ? -8.485 12.147 24.139 1.00 47.84 652 MET A O 1
ATOM 5195 N N . VAL A 1 653 ? -8.453 9.901 23.959 1.00 44.66 653 VAL A N 1
ATOM 5196 C CA . VAL A 1 653 ? -8.000 9.835 22.555 1.00 44.66 653 VAL A CA 1
ATOM 5197 C C . VAL A 1 653 ? -9.115 10.190 21.564 1.00 44.66 653 VAL A C 1
ATOM 5199 O O . VAL A 1 653 ? -8.856 10.824 20.555 1.00 44.66 653 VAL A O 1
ATOM 5202 N N . LEU A 1 654 ? -10.365 9.799 21.820 1.00 42.25 654 LEU A N 1
ATOM 5203 C CA . LEU A 1 654 ? -11.498 10.125 20.938 1.00 42.25 654 LEU A CA 1
ATOM 5204 C C . LEU A 1 654 ? -11.929 11.593 21.034 1.00 42.25 654 LEU A C 1
ATOM 5206 O O . LEU A 1 654 ? -12.489 12.137 20.085 1.00 42.25 654 LEU A O 1
ATOM 5210 N N . ARG A 1 655 ? -11.696 12.230 22.186 1.00 38.69 655 ARG A N 1
ATOM 5211 C CA . ARG A 1 655 ? -11.916 13.668 22.389 1.00 38.69 655 ARG A CA 1
ATOM 5212 C C . ARG A 1 655 ? -10.713 14.518 21.944 1.00 38.69 655 ARG A C 1
ATOM 5214 O O . ARG A 1 655 ? -10.778 15.736 22.097 1.00 38.69 655 ARG A O 1
ATOM 5221 N N . SER A 1 656 ? -9.660 13.897 21.392 1.00 32.66 656 SER A N 1
ATOM 5222 C CA . SER A 1 656 ? -8.421 14.528 20.908 1.00 32.66 656 SER A CA 1
ATOM 5223 C C . SER A 1 656 ? -8.191 14.410 19.415 1.00 32.66 656 SER A C 1
ATOM 5225 O O . SER A 1 656 ? -7.807 15.413 18.762 1.00 32.66 656 SER A O 1
#

Sequence (656 aa):
MGDIPDIKNDLPMSMTMSAFAGISCYIGVEINISLFMRFKRRHGLYFWSCALCAWGVILQPLFIILADFDVWTNLKGSITMIYLTWFIMVVPQSWVLYSRLHLLAHKSNMLKWVLAVLVFDSVVFSVPTIIMGIFTQATSIDPRLSHVNTIWDRLQTTVFFVQETSLSILYIYQTRRFLRDTNLLQNSLNSPSYRTANDRKPLLYQLIYTNILIIALDIVLLGIQYADLFYLQGAFKPCVYGIKLKVEFVILNRLTKSVRARGDPRAYSSGTFTNSGPINVDVSVQPQAPDSRDASLLEKQTRTRRLFSSTTLFFFSMCYMGTWFAVGGNMYYAIVNGGPAGWFFSYIIVFLGVMCQVASLGELASIHPIAGAQYHWTWDFAPASSRRFLTWMQGWVTWIAYIATLTSCLNYNTAIIEGLVQLRDPEYQLVGWHTTLITLGSLAFIALVNLYAFRLVPWFELLSGILNIALFLVTIIVLYAMSPRNSGGIFLEANISSGWESYFPAVNIGALSNIFLFLVLLTFVIVLALSLLNLGTKSYVALGAFVSLSSLAMYTSYAIVLCCVLHARWTKRFQLGEWNWGRAGPVINVLALIYTVWAAVWFSFPSSLPVTATNMNYCAPAYAAVILVAVTLWYARAQKHWGGPSRAIAEMVLRS

Solvent-accessible surface area (backbone atoms only — not comparable to full-atom values): 35688 Å² total; per-residue (Å²): 132,81,88,70,76,70,59,85,74,38,63,72,57,49,53,51,33,52,50,26,32,52,51,6,38,52,44,14,52,55,49,48,55,49,49,68,72,67,50,90,71,79,85,47,69,47,53,52,22,49,48,42,18,28,49,13,18,37,48,28,38,49,38,48,50,35,44,76,68,60,73,46,80,50,55,55,61,37,49,46,49,35,44,52,24,43,48,37,26,57,50,28,45,58,48,34,56,50,51,52,42,60,76,69,48,86,58,66,68,63,54,51,52,53,49,52,51,52,54,46,50,57,48,70,47,48,51,54,49,44,51,47,50,38,55,44,74,50,60,75,80,53,77,67,49,50,56,53,44,55,54,46,55,52,51,47,52,51,52,53,46,54,51,54,44,50,51,49,54,52,42,52,54,44,53,54,48,58,54,49,57,50,52,55,58,52,69,71,52,90,64,99,69,84,78,68,71,72,69,50,55,60,52,54,52,51,55,50,53,52,50,50,51,48,49,52,55,47,52,51,56,51,51,39,63,75,66,69,40,62,70,55,42,61,18,44,49,33,28,53,56,28,51,49,54,53,53,47,56,58,51,50,61,53,50,54,53,61,55,53,71,71,74,52,92,66,79,83,76,84,85,79,89,86,88,84,87,88,82,91,78,93,79,87,86,79,82,84,77,75,56,73,66,57,53,53,50,48,55,63,71,30,54,66,72,78,84,61,51,77,67,52,48,48,32,44,51,52,48,47,28,42,54,66,64,46,37,67,74,29,45,61,57,8,40,35,19,11,12,61,18,28,36,54,56,31,44,55,54,50,50,55,31,51,50,27,39,51,56,44,52,51,27,50,43,47,60,52,79,48,92,73,36,66,38,54,53,21,46,72,30,28,57,85,91,49,18,64,61,52,25,52,51,36,46,56,34,43,50,52,12,29,39,25,37,36,47,32,54,42,49,54,54,35,53,52,54,53,50,54,48,35,74,75,38,80,84,63,77,90,48,43,58,59,54,32,52,49,34,50,52,54,50,51,51,54,49,48,38,61,75,77,39,52,86,49,49,68,55,54,42,49,50,49,26,55,46,51,56,54,51,48,53,50,50,52,51,49,48,66,74,70,52,84,86,76,68,84,63,52,56,74,45,84,40,68,72,25,61,61,93,49,67,66,68,24,23,56,52,11,33,53,41,70,64,68,39,61,80,71,79,68,67,66,73,62,44,56,62,56,46,57,70,35,73,80,51,102,49,77,32,74,57,56,14,30,47,31,31,13,49,33,26,43,32,53,34,50,39,55,36,41,52,18,46,52,49,17,51,76,70,70,69,59,78,82,30,91,47,67,59,73,88,53,38,65,58,37,38,50,50,18,37,54,40,31,54,54,52,39,59,47,45,44,51,55,81,48,50,84,77,41,97,66,56,44,44,54,17,49,66,56,50,50,53,52,50,50,51,54,53,49,46,32,78,74,46,38,76,83,72,57,91,63,84,62,59,71,59,53,52,54,57,72,73,51

Foldseek 3Di:
DPDPDPCVPVPVLVLLLVVLLLLLQVLLVVQLVCLVVPDPDQPDLLSQLLNLQSQLSNQQSVLVVCQVVCVPVQLLVSQLSNLVSVLSNQLSLLSNLLSVCVVLDPDPPVSVVLVVLSVCLSPVLSVVLSVLSSCVRNPVPDPVSVVVNLVSVLVSLVSSLVSLLVSLVVSLVSVVVSVVVVVVVVVVPDDPDDDPPVVVVVLNVLSVVLSVVLNVLSVVLSVCSVVPVVSSSSSNVSSSSSSNSVSSVVNVVVVVVVVVVVVDPPPVPPDDDDDDDDDDDDDDDDDDDDDPVVVVVLLVVQPPPCLDDPVLVVLLVVLQLVAVVLCVVQVVLLCQQWNLQLQVVLLVVLVLLVVLLCQLVVFQCLVAVFDVSLLVLLLQLADPVCSLVLSLLLVLLLVLLQLLQLLLVLLVVLVVVVVVVCVVPVVDDDALVSSLVSSLVVLVVVVCCVPPVVSCVSVVSVVSSVCSSSVVVVVVVCCVVPPDDDDPCSNVDTDHNQADPDSVLSSLLSSLSNVLSGDDDDDRPVSNVQSCVSVDDPAPQSSLLSVLQSLLSVLVSSLSSLVSQLSCVVVVNDDGGPDDPVPCNNVSSVSNNVSSVSSNVSSQAFSHPDDDPRGHNCNVVVNVVSSVVSVVCCVVPCVPPPPGDDVVVSVSNVSD

pLDDT: mean 70.77, std 17.02, range [22.31, 94.44]

Nearest PDB structures (foldseek):
  8fls-assembly1_R  TM=5.242E-01  e=1.253E-02  Homo sapiens
  7vvn-assembly1_R  TM=4.739E-01  e=5.357E-03  Homo sapiens
  7xw7-assembly1_R  TM=5.472E-01  e=5.377E-02  Homo sapiens
  7aue-assembly1_R  TM=4.445E-01  e=3.051E-02  Homo sapiens
  8xoi-assembly1_R  TM=4.481E-01  e=1.031E+00  Homo sapiens

InterPro domains:
  IPR002293 Amino acid/polyamine transporter I [PF13520] (311-523)
  IPR056120 Domain of unknown function DUF7703 [PF24802] (14-259)

Mean predicted aligned error: 18.69 Å

Radius of gyration: 31.51 Å; Cα contacts (8 Å, |Δi|>4): 635; chains: 1; bounding box: 75×86×90 Å

Secondary structure (DSSP, 8-state):
------GGG-HHHHHHHHHHHHHHHHHHHHHHHHHHHH-S---SHHHHHHHHHHHHHHHHHHHHHHHHTTSS--HHHHHHHHHHHHHHHHHHHHHHHHHHHHHH---HHHHHHHHHHHHHHHHHTHHHHHHHHHHHHHH---HHHHHHHHHHHHHHHHHHHHHHHHHHHHHHHHHHHHHHHHHHHHHHS------SSTTHHHHHHHHHHHHHHHHHHHHHHHHHHHTT-HHHHHHHHHHHHHHHHHHHHHHHHHHHHHHHTTS-TTTTS-SS-------------PPPPPPHHHHHHHHHHH-----S-HHHHHHHHHHHH-HHHHHHHHHHHHHHHHHHHHHHHHHHHHHHHHHHHHHHHHHHHHH---TTHHHHHHHHHS-TTTHHHHHHHHHHHHHHHHHHHHHHHHHHHHHHHHHHHHHH-TT----HHHHHHHHHHHHHHHHHHHHH-GGGHHHHHHHHHHHHHHHHHHHHHHHHHHSPPPPGGGGT-----SS-SSHHHHHHHHHGGGT-S------SHHHHHHHGGGTT-S-THHHHHHHHHHHHHHHHHHHHHHHHHHHHHHTT-PPP-SS--GGGHHHHHHHHHHHHHHHHHHTTS-SSSS--TTT---HHHHHHHHHHHHHHHIIIIIHHH---S-HHHHHHHHT-